Protein AF-0000000075161266 (afdb_homodimer)

Radius of gyration: 29.41 Å; Cα contacts (8 Å, |Δi|>4): 916; chains: 2; bounding box: 39×91×66 Å

Secondary structure (DSSP, 8-state):
----------EEEEE--SHHHHHHHHHHHHTT-EEEEE-SS--HHHHHHHT-EEESSHHHHHTS--SEEEE-S-GGGHHHHHHHS-GGGPPSSPPEEEE--S--HHHHHHHHHHS-TTSEEEEEEES--TTTTTT--TT-EEEEEEEE-S-HHHHHHHHHHHHHTT-EEEE--HHHHHHHHIIIIIHHHHHHHHHHHTT----TT--HHHHHHHHHHHHHHHS-HHHHHHHHHS-TTHHHHHHHHHHHHHHHHHHHHHHHHHHHT-/----------EEEEE--SHHHHHHHHHHHHTT-EEEEE-SS--HHHHHHHT-EEESSHHHHHTS--SEEEE-S-GGGHHHHHHHS-GGGPPSSPPEEEE--S--HHHHHHHHHHS-TTSEEEEEEES--TTTTTT--TT-EEEEEEEE-S-HHHHHHHHHHHHHTT-EEEE--HHHHHHHHIIIIIHHHHHHHHHHHTT----TT--HHHHHHHHHHHHHHHS-HHHHHHHHHS-TTHHHHHHHHHHHHHHHHHHHHHHHHHHHT-

InterPro domains:
  IPR003099 Prephenate dehydrogenase [PS51176] (10-266)
  IPR008927 6-phosphogluconate dehydrogenase-like, C-terminal domain superfamily [SSF48179] (173-254)
  IPR036291 NAD(P)-binding domain superfamily [SSF51735] (9-172)
  IPR045011 Arogenate dehydrogenase 1/2 [PTHR43207] (4-263)
  IPR046826 Prephenate dehydrogenase, nucleotide-binding domain [PF02153] (38-133)
  IPR059064 TYRAAT2-like, C-terminal domain [PF26213] (194-262)

pLDDT: mean 94.15, std 11.34, range [22.2, 98.94]

Nearest PDB structures (foldseek):
  5whx-assembly1_A  TM=9.926E-01  e=7.844E-38  Glycine max
  5t9f-assembly1_B  TM=9.930E-01  e=1.546E-37  Glycine max
  5t95-assembly1_A  TM=9.927E-01  e=2.864E-37  Glycine max
  3dzb-assembly1_A  TM=7.830E-01  e=3.808E-12  Streptococcus thermophilus LMG 18311
  6toe-assembly2_F  TM=5.391E-01  e=1.509E-09  Myxococcus stipitatus

Foldseek 3Di:
DPPPVQQPAFEEEEEACDQQVVLVLQLSVVSPHAYEYEYPDDPCVVCVVSNYHYDDAPQVSQLDPGQEYEYEHALVCSLVRLQVYDNVSHDPPGHEYEYAAQAFPVVLVSCCPRPDPNHWYKYKHFPDGCVRQVVFQAATAMEIERSGDDPVSSVVSVVVSNVSRHHHYHYDDSLVSLQVCLQPVLVLLVLLVVVVVVVDDDDPPDDPVVVVSVVSVVVSVVDDVSSSVSSQPVRPCNVVNVVVVVVVVVVVVVVVVVVVVVVVVD/DPPPVQQPAFEEEEEACDQQVVLVLQLSVVSPHAYEYEYPDDCCVVCVVSNYHYDDAPQVSQLDPGQEYEYEDALVCSLVRLQVYDNVSHDPPGHEYEYAAQAFPVVLVSCCVRPPPNHWYKYKHFPDGCVRQVVFQAATAMEIERSGDDPVSSVVSVVVSNVVRHHHYHYDDSLVSLQVCLQPVLVLLVLLVVVVVVVDDDDPDDDPVVVVSVVSVVVSVVDDVSSSVSSQPVRPCNVVNVVVVVVVVVVVVVVVVVVVVVVVVD

Sequence (532 aa):
MASSNSSSPLKIGIMGFGPFAQFLSQTLLKRGHSLSAASRSDHSLLCSQMGVHFYRDFDELIGSDAEVVLLSTSIISIDNVIRSVSFDRLRRPLPLFVDVLSVKEYPKELLLQVLPEEADILCTHPMFGPESGKQGWKGLPLVYEKVRIRDHSLCQNYLEIFQSEGCIMVEMSCEEHDKVAAKTQFLTHTIGRVLAEMEIDSTPMDTKGFQALLQLNKNTVKDSFDLYGGLFVHNRFAKQELENLELALKIVKEKLLGSANGVSDLMASSNSSSPLKIGIMGFGPFAQFLSQTLLKRGHSLSAASRSDHSLLCSQMGVHFYRDFDELIGSDAEVVLLSTSIISIDNVIRSVSFDRLRRPLPLFVDVLSVKEYPKELLLQVLPEEADILCTHPMFGPESGKQGWKGLPLVYEKVRIRDHSLCQNYLEIFQSEGCIMVEMSCEEHDKVAAKTQFLTHTIGRVLAEMEIDSTPMDTKGFQALLQLNKNTVKDSFDLYGGLFVHNRFAKQELENLELALKIVKEKLLGSANGVSDL

Solvent-accessible surface area (backbone atoms only — not comparable to full-atom values): 28236 Å² total; per-residue (Å²): 127,82,78,73,84,69,66,79,68,46,38,36,26,29,41,24,70,43,73,64,38,51,48,52,43,55,58,42,44,74,68,57,31,46,46,32,33,18,34,94,63,90,51,51,67,63,26,54,76,72,68,27,49,62,36,84,41,60,47,61,49,52,43,39,84,38,49,29,37,35,39,40,46,56,67,79,44,40,65,63,56,62,68,68,44,58,72,84,44,51,47,86,76,64,33,38,36,32,38,52,38,96,48,39,48,51,56,51,53,50,49,68,68,71,48,62,87,84,42,26,35,36,46,32,28,60,43,60,46,64,80,76,32,66,90,45,41,60,72,39,22,33,37,32,30,82,75,38,75,78,57,59,64,62,53,47,49,58,52,42,56,48,47,74,48,38,26,40,79,41,81,46,53,37,64,58,48,34,55,53,36,24,69,38,54,49,44,44,45,50,53,13,48,24,43,52,66,60,64,72,72,92,59,91,62,57,29,72,64,40,49,46,52,52,49,36,22,58,56,40,68,71,47,58,67,61,55,55,29,30,47,45,68,56,23,88,48,24,60,60,42,52,51,46,50,53,49,20,44,51,52,48,49,50,53,40,53,53,46,35,57,52,50,73,73,101,127,83,77,72,84,67,66,78,66,45,39,36,27,30,41,24,68,45,73,62,37,52,49,52,45,56,56,43,44,74,68,57,31,45,45,32,34,20,34,94,63,90,51,52,67,62,24,54,75,70,66,27,49,61,35,86,41,60,47,60,50,52,43,38,83,38,48,29,38,36,40,40,45,55,70,78,44,41,63,62,54,63,68,67,43,58,72,83,42,50,45,85,77,63,32,38,36,32,38,53,38,95,48,38,48,50,56,52,53,50,48,67,68,71,46,62,89,83,42,25,34,36,45,32,27,60,43,60,46,64,78,76,34,66,91,45,42,61,72,38,22,32,37,31,30,82,74,37,75,78,58,58,65,64,53,47,49,56,54,41,58,46,48,74,48,36,27,39,78,41,81,45,53,36,64,57,48,34,55,53,35,22,70,39,53,48,43,42,44,48,52,14,48,25,42,52,65,60,64,72,72,91,58,92,62,56,30,71,61,38,49,47,51,52,50,36,21,60,57,39,68,72,45,56,67,62,54,56,29,30,47,44,68,54,25,90,46,24,59,59,44,53,50,46,50,54,49,20,45,50,52,48,51,51,54,42,52,52,47,37,56,55,50,73,72,100

Organism: Asparagus officinalis (NCBI:txid4686)

Structure (mmCIF, N/CA/C/O backbone):
data_AF-0000000075161266-model_v1
#
loop_
_entity.id
_entity.type
_entity.pdbx_description
1 polymer 'Prephenate/arogenate dehydrogenase domain-containing protein'
#
loop_
_atom_site.group_PDB
_atom_site.id
_atom_site.type_symbol
_atom_site.label_atom_id
_atom_site.label_alt_id
_atom_site.label_comp_id
_atom_site.label_asym_id
_atom_site.label_entity_id
_atom_site.label_seq_id
_atom_site.pdbx_PDB_ins_code
_atom_site.Cartn_x
_atom_site.Cartn_y
_atom_site.Cartn_z
_atom_site.occupancy
_atom_site.B_iso_or_equiv
_atom_site.auth_seq_id
_atom_site.auth_comp_id
_atom_site.auth_asym_id
_atom_site.auth_atom_id
_atom_site.pdbx_PDB_model_num
ATOM 1 N N . MET A 1 1 ? -7.98 -5.25 -41.062 1 22.2 1 MET A N 1
ATOM 2 C CA . MET A 1 1 ? -8.203 -6.652 -40.719 1 22.2 1 MET A CA 1
ATOM 3 C C . MET A 1 1 ? -7.125 -7.152 -39.781 1 22.2 1 MET A C 1
ATOM 5 O O . MET A 1 1 ? -5.961 -7.273 -40.156 1 22.2 1 MET A O 1
ATOM 9 N N . ALA A 1 2 ? -7.047 -6.652 -38.469 1 32.91 2 ALA A N 1
ATOM 10 C CA . ALA A 1 2 ? -6.035 -7.062 -37.5 1 32.91 2 ALA A CA 1
ATOM 11 C C . ALA A 1 2 ? -5.758 -8.562 -37.594 1 32.91 2 ALA A C 1
ATOM 13 O O . ALA A 1 2 ? -6.68 -9.375 -37.531 1 32.91 2 ALA A O 1
ATOM 14 N N . SER A 1 3 ? -4.82 -8.914 -38.344 1 33.12 3 SER A N 1
ATOM 15 C CA . SER A 1 3 ? -4.398 -10.305 -38.469 1 33.12 3 SER A CA 1
ATOM 16 C C . SER A 1 3 ? -4.402 -11.008 -37.094 1 33.12 3 SER A C 1
ATOM 18 O O . SER A 1 3 ? -3.643 -10.633 -36.188 1 33.12 3 SER A O 1
ATOM 20 N N . SER A 1 4 ? -5.453 -11.367 -36.5 1 40.34 4 SER A N 1
ATOM 21 C CA . SER A 1 4 ? -5.613 -12.109 -35.25 1 40.34 4 SER A CA 1
ATOM 22 C C . SER A 1 4 ? -4.723 -13.352 -35.219 1 40.34 4 SER A C 1
ATOM 24 O O . SER A 1 4 ? -4.984 -14.32 -35.938 1 40.34 4 SER A O 1
ATOM 26 N N . ASN A 1 5 ? -3.463 -13.273 -35.469 1 44.84 5 ASN A N 1
ATOM 27 C CA . ASN A 1 5 ? -2.479 -14.344 -35.344 1 44.84 5 ASN A CA 1
ATOM 28 C C . ASN A 1 5 ? -2.869 -15.352 -34.25 1 44.84 5 ASN A C 1
ATOM 30 O O . ASN A 1 5 ? -2.49 -15.195 -33.094 1 44.84 5 ASN A O 1
ATOM 34 N N . SER A 1 6 ? -4.102 -15.852 -34.25 1 53.31 6 SER A N 1
ATOM 35 C CA . SER A 1 6 ? -4.844 -16.719 -33.344 1 53.31 6 SER A CA 1
ATOM 36 C C . SER A 1 6 ? -4.129 -18.062 -33.156 1 53.31 6 SER A C 1
ATOM 38 O O . SER A 1 6 ? -3.814 -18.75 -34.125 1 53.31 6 SER A O 1
ATOM 40 N N . SER A 1 7 ? -3.236 -18.25 -32.219 1 63.31 7 SER A N 1
ATOM 41 C CA . SER A 1 7 ? -2.699 -19.547 -31.828 1 63.31 7 SER A CA 1
ATOM 42 C C . SER A 1 7 ? -3.754 -20.641 -31.953 1 63.31 7 SER A C 1
ATOM 44 O O . SER A 1 7 ? -4.953 -20.359 -31.938 1 63.31 7 SER A O 1
ATOM 46 N N . SER A 1 8 ? -3.348 -21.906 -32.5 1 85.75 8 SER A N 1
ATOM 47 C CA . SER A 1 8 ? -4.219 -23.062 -32.656 1 85.75 8 SER A CA 1
ATOM 48 C C . SER A 1 8 ? -4.902 -23.422 -31.344 1 85.75 8 SER A C 1
ATOM 50 O O . SER A 1 8 ? -4.305 -23.297 -30.266 1 85.75 8 SER A O 1
ATOM 52 N N . PRO A 1 9 ? -6.172 -23.656 -31.438 1 95.31 9 PRO A N 1
ATOM 53 C CA . PRO A 1 9 ? -6.883 -24.047 -30.219 1 95.31 9 PRO A CA 1
ATOM 54 C C . PRO A 1 9 ? -6.254 -25.25 -29.531 1 95.31 9 PRO A C 1
ATOM 56 O O . PRO A 1 9 ? -5.781 -26.172 -30.203 1 95.31 9 PRO A O 1
ATOM 59 N N . LEU A 1 10 ? -6.168 -25.172 -28.219 1 98.19 10 LEU A N 1
ATOM 60 C CA . LEU A 1 10 ? -5.594 -26.234 -27.422 1 98.19 10 LEU A CA 1
ATOM 61 C C . LEU A 1 10 ? -6.672 -26.953 -26.609 1 98.19 10 LEU A C 1
ATOM 63 O O . LEU A 1 10 ? -7.703 -26.359 -26.281 1 98.19 10 LEU A O 1
ATOM 67 N N . LYS A 1 11 ? -6.41 -28.219 -26.391 1 98.31 11 LYS A N 1
ATOM 68 C CA . LYS A 1 11 ? -7.164 -28.969 -25.375 1 98.31 11 LYS A CA 1
ATOM 69 C C . LYS A 1 11 ? -6.449 -28.938 -24.031 1 98.31 11 LYS A C 1
ATOM 71 O O . LYS A 1 11 ? -5.395 -29.547 -23.875 1 98.31 11 LYS A O 1
ATOM 76 N N . ILE A 1 12 ? -7.082 -28.234 -23.062 1 98.69 12 ILE A N 1
ATOM 77 C CA . ILE A 1 12 ? -6.422 -28.016 -21.781 1 98.69 12 ILE A CA 1
ATOM 78 C C . ILE A 1 12 ? -7.215 -28.703 -20.672 1 98.69 12 ILE A C 1
ATOM 80 O O . ILE A 1 12 ? -8.414 -28.453 -20.516 1 98.69 12 ILE A O 1
ATOM 84 N N . GLY A 1 13 ? -6.621 -29.625 -20 1 98.5 13 GLY A N 1
ATOM 85 C CA . GLY A 1 13 ? -7.176 -30.203 -18.781 1 98.5 13 GLY 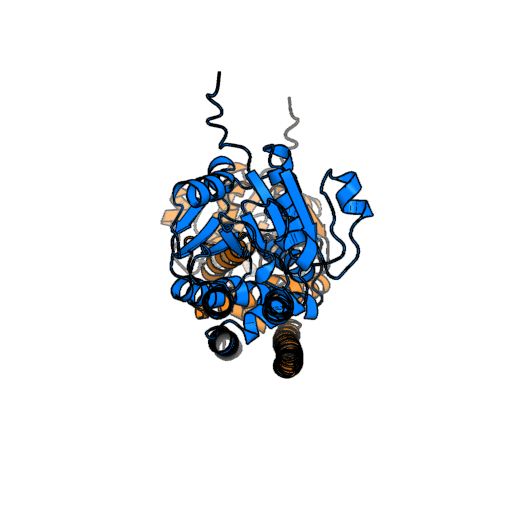A CA 1
ATOM 86 C C . GLY A 1 13 ? -6.676 -29.547 -17.516 1 98.5 13 GLY A C 1
ATOM 87 O O . GLY A 1 13 ? -5.465 -29.453 -17.297 1 98.5 13 GLY A O 1
ATOM 88 N N . ILE A 1 14 ? -7.574 -29.125 -16.656 1 98.69 14 ILE A N 1
ATOM 89 C CA . ILE A 1 14 ? -7.219 -28.344 -15.461 1 98.69 14 ILE A CA 1
ATOM 90 C C . ILE A 1 14 ? -7.383 -29.219 -14.219 1 98.69 14 ILE A C 1
ATOM 92 O O . ILE A 1 14 ? -8.469 -29.734 -13.961 1 98.69 14 ILE A O 1
ATOM 96 N N . MET A 1 15 ? -6.293 -29.375 -13.5 1 97.94 15 MET A N 1
ATOM 97 C CA . MET A 1 15 ? -6.348 -30.031 -12.195 1 97.94 15 MET A CA 1
ATOM 98 C C . MET A 1 15 ? -6.48 -29 -11.078 1 97.94 15 MET A C 1
ATOM 100 O O . MET A 1 15 ? -5.52 -28.312 -10.75 1 97.94 15 MET A O 1
ATOM 104 N N . GLY A 1 16 ? -7.609 -28.984 -10.383 1 97.12 16 GLY A N 1
ATOM 105 C CA . GLY A 1 16 ? -7.945 -27.938 -9.43 1 97.12 16 GLY A CA 1
ATOM 106 C C . GLY A 1 16 ? -8.703 -26.781 -10.062 1 97.12 16 GLY A C 1
ATOM 107 O O . GLY A 1 16 ? -8.125 -25.969 -10.789 1 97.12 16 GLY A O 1
ATOM 108 N N . PHE A 1 17 ? -9.977 -26.734 -9.75 1 97.5 17 PHE A N 1
ATOM 109 C CA . PHE A 1 17 ? -10.82 -25.734 -10.398 1 97.5 17 PHE A CA 1
ATOM 110 C C . PHE A 1 17 ? -11.289 -24.688 -9.406 1 97.5 17 PHE A C 1
ATOM 112 O O . PHE A 1 17 ? -12.477 -24.375 -9.336 1 97.5 17 PHE A O 1
ATOM 119 N N . GLY A 1 18 ? -10.312 -24.219 -8.609 1 95.06 18 GLY A N 1
ATOM 120 C CA . GLY A 1 18 ? -10.578 -23.141 -7.668 1 95.06 18 GLY A CA 1
ATOM 121 C C . GLY A 1 18 ? -10.719 -21.797 -8.336 1 95.06 18 GLY A C 1
ATOM 122 O O . GLY A 1 18 ? -10.789 -21.703 -9.562 1 95.06 18 GLY A O 1
ATOM 123 N N . PRO A 1 19 ? -10.742 -20.75 -7.543 1 94.25 19 PRO A N 1
ATOM 124 C CA . PRO A 1 19 ? -11.016 -19.406 -8.047 1 94.25 19 PRO A CA 1
ATOM 125 C C . PRO A 1 19 ? -10.039 -18.984 -9.148 1 94.25 19 PRO A C 1
ATOM 127 O O . PRO A 1 19 ? -10.453 -18.375 -10.141 1 94.25 19 PRO A O 1
ATOM 130 N N . PHE A 1 20 ? -8.789 -19.344 -9.016 1 96.56 20 PHE A N 1
ATOM 131 C CA . PHE A 1 20 ? -7.805 -18.922 -10.016 1 96.56 20 PHE A CA 1
ATOM 132 C C . PHE A 1 20 ? -8.039 -19.625 -11.336 1 96.56 20 PHE A C 1
ATOM 134 O O . PHE A 1 20 ? -7.98 -19.016 -12.406 1 96.56 20 PHE A O 1
ATOM 141 N N . ALA A 1 21 ? -8.266 -20.938 -11.289 1 97.81 21 ALA A N 1
ATOM 142 C CA . ALA A 1 21 ? -8.562 -21.703 -12.492 1 97.81 21 ALA A CA 1
ATOM 143 C C . ALA A 1 21 ? -9.812 -21.156 -13.188 1 97.81 21 ALA A C 1
ATOM 145 O O . ALA A 1 21 ? -9.859 -21.078 -14.414 1 97.81 21 ALA A O 1
ATOM 146 N N . GLN A 1 22 ? -10.781 -20.875 -12.398 1 97.56 22 GLN A N 1
ATOM 147 C CA . GLN A 1 22 ? -12.016 -20.312 -12.945 1 97.56 22 GLN A CA 1
ATOM 148 C C . GLN A 1 22 ? -11.75 -18.984 -13.648 1 97.56 22 GLN A C 1
ATOM 150 O O . GLN A 1 22 ? -12.273 -18.734 -14.734 1 97.56 22 GLN A O 1
ATOM 155 N N . PHE A 1 23 ? -10.938 -18.188 -12.977 1 97.62 23 PHE A N 1
ATOM 156 C CA . PHE A 1 23 ? -10.531 -16.922 -13.555 1 97.62 23 PHE A CA 1
ATOM 157 C C . PHE A 1 23 ? -9.812 -17.125 -14.883 1 97.62 23 PHE A C 1
ATOM 159 O O . PHE A 1 23 ? -10.18 -16.531 -15.898 1 97.62 23 PHE A O 1
ATOM 166 N N . LEU A 1 24 ? -8.844 -18.016 -14.984 1 98.19 24 LEU A N 1
ATOM 167 C CA . LEU A 1 24 ? -8.094 -18.281 -16.203 1 98.19 24 LEU A CA 1
ATOM 168 C C . LEU A 1 24 ? -9.008 -18.859 -17.281 1 98.19 24 LEU A C 1
ATOM 170 O O . LEU A 1 24 ? -8.859 -18.516 -18.469 1 98.19 24 LEU A O 1
ATOM 174 N N . SER A 1 25 ? -9.914 -19.688 -16.891 1 98.38 25 SER A N 1
ATOM 175 C CA . SER A 1 25 ? -10.781 -20.406 -17.828 1 98.38 25 SER A CA 1
ATOM 176 C C . SER A 1 25 ? -11.617 -19.438 -18.656 1 98.38 25 SER A C 1
ATOM 178 O O . SER A 1 25 ? -11.898 -19.703 -19.828 1 98.38 25 SER A O 1
ATOM 180 N N . GLN A 1 26 ? -11.984 -18.328 -18.047 1 97.62 26 GLN A N 1
ATOM 181 C CA . GLN A 1 26 ? -12.773 -17.359 -18.781 1 97.62 26 GLN A CA 1
ATOM 182 C C . GLN A 1 26 ? -12.039 -16.875 -20.031 1 97.62 26 GLN A C 1
ATOM 184 O O . GLN A 1 26 ? -12.617 -16.844 -21.125 1 97.62 26 GLN A O 1
ATOM 189 N N . THR A 1 27 ? -10.852 -16.562 -19.875 1 97 27 THR A N 1
ATOM 190 C CA . THR A 1 27 ? -10.055 -16.062 -20.984 1 97 27 THR A CA 1
ATOM 191 C C . THR A 1 27 ? -9.703 -17.203 -21.938 1 97 27 THR A C 1
ATOM 193 O O . THR A 1 27 ? -9.734 -17.016 -23.156 1 97 27 THR A O 1
ATOM 196 N N . LEU A 1 28 ? -9.383 -18.391 -21.438 1 97.75 28 LEU A N 1
ATOM 197 C CA . LEU A 1 28 ? -9.023 -19.547 -22.266 1 97.75 28 LEU A CA 1
ATOM 198 C C . LEU A 1 28 ? -10.18 -19.938 -23.172 1 97.75 28 LEU A C 1
ATOM 200 O O . LEU A 1 28 ? -9.984 -20.203 -24.359 1 97.75 28 LEU A O 1
ATOM 204 N N . LEU A 1 29 ? -11.352 -19.906 -22.625 1 97.81 29 LEU A N 1
ATOM 205 C CA . LEU A 1 29 ? -12.547 -20.25 -23.391 1 97.81 29 LEU A CA 1
ATOM 206 C C . LEU A 1 29 ? -12.836 -19.188 -24.453 1 97.81 29 LEU A C 1
ATOM 208 O O . LEU A 1 29 ? -13.156 -19.516 -25.594 1 97.81 29 LEU A O 1
ATOM 212 N N . LYS A 1 30 ? -12.719 -17.969 -24.047 1 96 30 LYS A N 1
ATOM 213 C CA . LYS A 1 30 ? -12.945 -16.859 -24.984 1 96 30 LYS A CA 1
ATOM 214 C C . LYS A 1 30 ? -12.008 -16.953 -26.188 1 96 30 LYS A C 1
ATOM 216 O O . LYS A 1 30 ? -12.367 -16.578 -27.297 1 96 30 LYS A O 1
ATOM 221 N N . ARG A 1 31 ? -10.867 -17.547 -25.984 1 95.56 31 ARG A N 1
ATOM 222 C CA . ARG A 1 31 ? -9.859 -17.656 -27.031 1 95.56 31 ARG A CA 1
ATOM 223 C C . ARG A 1 31 ? -10.07 -18.922 -27.859 1 95.56 31 ARG A C 1
ATOM 225 O O . ARG A 1 31 ? -9.297 -19.188 -28.797 1 95.56 31 ARG A O 1
ATOM 232 N N . GLY A 1 32 ? -11 -19.703 -27.5 1 96.75 32 GLY A N 1
ATOM 233 C CA . GLY A 1 32 ? -11.406 -20.812 -28.344 1 96.75 32 GLY A CA 1
ATOM 234 C C . GLY A 1 32 ? -10.789 -22.125 -27.922 1 96.75 32 GLY A C 1
ATOM 235 O O . GLY A 1 32 ? -10.898 -23.125 -28.641 1 96.75 32 GLY A O 1
ATOM 236 N N . HIS A 1 33 ? -10.148 -22.188 -26.75 1 98.06 33 HIS A N 1
ATOM 237 C CA . HIS A 1 33 ? -9.586 -23.438 -26.266 1 98.06 33 HIS A CA 1
ATOM 238 C C . HIS A 1 33 ? -10.656 -24.312 -25.641 1 98.06 33 HIS A C 1
ATOM 240 O O . HIS A 1 33 ? -11.68 -23.812 -25.172 1 98.06 33 HIS A O 1
ATOM 246 N N . SER A 1 34 ? -10.438 -25.594 -25.766 1 98.12 34 SER A N 1
ATOM 247 C CA . SER A 1 34 ? -11.305 -26.562 -25.094 1 98.12 34 SER A CA 1
ATOM 248 C C . SER A 1 34 ? -10.766 -26.922 -23.719 1 98.12 34 SER A C 1
ATOM 250 O O . SER A 1 34 ? -9.586 -27.234 -23.562 1 98.12 34 SER A O 1
ATOM 252 N N . LEU A 1 35 ? -11.688 -26.891 -22.75 1 98.62 35 LEU A N 1
ATOM 253 C CA . LEU A 1 35 ? -11.234 -27.094 -21.375 1 98.62 35 LEU A CA 1
ATOM 254 C C . LEU A 1 35 ? -11.945 -28.281 -20.75 1 98.62 35 LEU A C 1
ATOM 256 O O . LEU A 1 35 ? -13.133 -28.5 -20.984 1 98.62 35 LEU A O 1
ATOM 260 N N . SER A 1 36 ? -11.297 -29.016 -20.016 1 98.56 36 SER A N 1
ATOM 261 C CA . SER A 1 36 ? -11.797 -29.984 -19.031 1 98.56 36 SER A CA 1
ATOM 262 C C . SER A 1 36 ? -11.188 -29.75 -17.656 1 98.56 36 SER A C 1
ATOM 264 O O . SER A 1 36 ? -10.164 -29.078 -17.531 1 98.56 36 SER A O 1
ATOM 266 N N . ALA A 1 37 ? -11.883 -30.25 -16.625 1 98.56 37 ALA A N 1
ATOM 267 C CA . ALA A 1 37 ? -11.375 -29.984 -15.289 1 98.56 37 ALA A CA 1
ATOM 268 C C . ALA A 1 37 ? -11.703 -31.141 -14.344 1 98.56 37 ALA A C 1
ATOM 270 O O . ALA A 1 37 ? -12.641 -31.906 -14.578 1 98.56 37 ALA A O 1
ATOM 271 N N . ALA A 1 38 ? -10.922 -31.297 -13.383 1 97.69 38 ALA A N 1
ATOM 272 C CA . ALA A 1 38 ? -11.18 -32.125 -12.203 1 97.69 38 ALA A CA 1
ATOM 273 C C . ALA A 1 38 ? -10.727 -31.422 -10.93 1 97.69 38 ALA A C 1
ATOM 275 O O . ALA A 1 38 ? -9.758 -30.656 -10.945 1 97.69 38 ALA A O 1
ATOM 276 N N . SER A 1 39 ? -11.43 -31.625 -9.891 1 95.88 39 SER A N 1
ATOM 277 C CA . SER A 1 39 ? -11.133 -30.969 -8.617 1 95.88 39 SER A CA 1
ATOM 278 C C . SER A 1 39 ? -11.625 -31.812 -7.438 1 95.88 39 SER A C 1
ATOM 280 O O . SER A 1 39 ? -12.461 -32.688 -7.609 1 95.88 39 SER A O 1
ATOM 282 N N . ARG A 1 40 ? -11.047 -31.562 -6.27 1 91.25 40 ARG A N 1
ATOM 283 C CA . ARG A 1 40 ? -11.531 -32.219 -5.066 1 91.25 40 ARG A CA 1
ATOM 284 C C . ARG A 1 40 ? -12.984 -31.875 -4.781 1 91.25 40 ARG A C 1
ATOM 286 O O . ARG A 1 40 ? -13.797 -32.75 -4.484 1 91.25 40 ARG A O 1
ATOM 293 N N . SER A 1 41 ? -13.25 -30.594 -4.852 1 91.62 41 SER A N 1
ATOM 294 C CA . SER A 1 41 ? -14.633 -30.141 -4.715 1 91.62 41 SER A CA 1
ATOM 295 C C . SER A 1 41 ? -15.391 -30.281 -6.027 1 91.62 41 SER A C 1
ATOM 297 O O . SER A 1 41 ? -14.828 -30.094 -7.105 1 91.62 41 SER A O 1
ATOM 299 N N . ASP A 1 42 ? -16.703 -30.578 -5.887 1 95.19 42 ASP A N 1
ATOM 300 C CA . ASP A 1 42 ? -17.531 -30.734 -7.074 1 95.19 42 ASP A CA 1
ATOM 301 C C . ASP A 1 42 ? -17.875 -29.375 -7.684 1 95.19 42 ASP A C 1
ATOM 303 O O . ASP A 1 42 ? -18.641 -28.594 -7.094 1 95.19 42 ASP A O 1
ATOM 307 N N . HIS A 1 43 ? -17.312 -29.172 -8.859 1 96.19 43 HIS A N 1
ATOM 308 C CA . HIS A 1 43 ? -17.609 -27.953 -9.586 1 96.19 43 HIS A CA 1
ATOM 309 C C . HIS A 1 43 ? -18.375 -28.25 -10.875 1 96.19 43 HIS A C 1
ATOM 311 O O . HIS A 1 43 ? -18.266 -27.484 -11.852 1 96.19 43 HIS A O 1
ATOM 317 N N . SER A 1 44 ? -19.062 -29.359 -10.922 1 96.81 44 SER A N 1
ATOM 318 C CA . SER A 1 44 ? -19.719 -29.828 -12.141 1 96.81 44 SER A CA 1
ATOM 319 C C . SER A 1 44 ? -20.719 -28.812 -12.664 1 96.81 44 SER A C 1
ATOM 321 O O . SER A 1 44 ? -20.797 -28.562 -13.867 1 96.81 44 SER A O 1
ATOM 323 N N . LEU A 1 45 ? -21.469 -28.234 -11.805 1 96.94 45 LEU A N 1
ATOM 324 C CA . LEU A 1 45 ? -22.484 -27.281 -12.227 1 96.94 45 LEU A CA 1
ATOM 325 C C . LEU A 1 45 ? -21.844 -26.047 -12.836 1 96.94 45 LEU A C 1
ATOM 327 O O . LEU A 1 45 ? -22.234 -25.594 -13.914 1 96.94 45 LEU A O 1
ATOM 331 N N . LEU A 1 46 ? -20.875 -25.531 -12.109 1 97.06 46 LEU A N 1
ATOM 332 C CA . LEU A 1 46 ? -20.188 -24.359 -12.609 1 97.06 46 LEU A CA 1
ATOM 333 C C . LEU A 1 46 ? -19.5 -24.641 -13.938 1 97.06 46 LEU A C 1
ATOM 335 O O . LEU A 1 46 ? -19.562 -23.828 -14.867 1 97.06 46 LEU A O 1
ATOM 339 N N . CYS A 1 47 ? -18.859 -25.75 -14.062 1 97.62 47 CYS A N 1
ATOM 340 C CA . CYS A 1 47 ? -18.188 -26.156 -15.297 1 97.62 47 CYS A CA 1
ATOM 341 C C . CYS A 1 47 ? -19.188 -26.25 -16.453 1 97.62 47 CYS A C 1
ATOM 343 O O . CYS A 1 47 ? -18.906 -25.766 -17.547 1 97.62 47 CYS A O 1
ATOM 345 N N . SER A 1 48 ? -20.266 -26.875 -16.141 1 97.19 48 SER A N 1
ATOM 346 C CA . SER A 1 48 ? -21.281 -27 -17.156 1 97.19 48 SER A CA 1
ATOM 347 C C . SER A 1 48 ? -21.75 -25.625 -17.656 1 97.19 48 SER A C 1
ATOM 349 O O . SER A 1 48 ? -21.891 -25.422 -18.859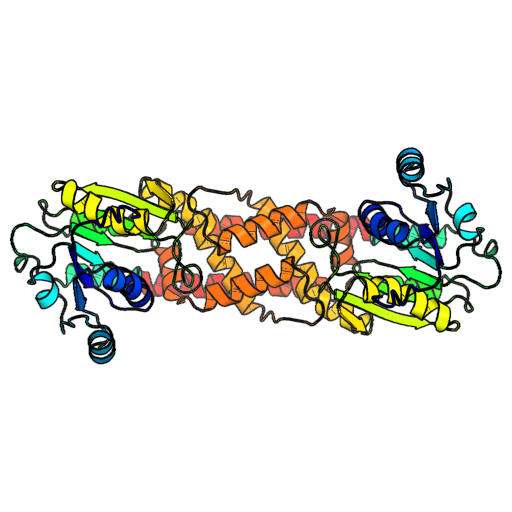 1 97.19 48 SER A O 1
ATOM 351 N N . GLN A 1 49 ? -21.891 -24.734 -16.797 1 97.94 49 GLN A N 1
ATOM 352 C CA . GLN A 1 49 ? -22.328 -23.375 -17.141 1 97.94 49 GLN A CA 1
ATOM 353 C C . GLN A 1 49 ? -21.281 -22.656 -17.984 1 97.94 49 GLN A C 1
ATOM 355 O O . GLN A 1 49 ? -21.609 -21.828 -18.828 1 97.94 49 GLN A O 1
ATOM 360 N N . MET A 1 50 ? -20.047 -23.078 -17.859 1 97.5 50 MET A N 1
ATOM 361 C CA . MET A 1 50 ? -18.938 -22.406 -18.547 1 97.5 50 MET A CA 1
ATOM 362 C C . MET A 1 50 ? -18.594 -23.109 -19.844 1 97.5 50 MET A C 1
ATOM 364 O O . MET A 1 50 ? -17.797 -22.609 -20.641 1 97.5 50 MET A O 1
ATOM 368 N N . GLY A 1 51 ? -19.125 -24.312 -19.984 1 97.25 51 GLY A N 1
ATOM 369 C CA . GLY A 1 51 ? -18.75 -25.109 -21.141 1 97.25 51 GLY A CA 1
ATOM 370 C C . GLY A 1 51 ? -17.469 -25.906 -20.938 1 97.25 51 GLY A C 1
ATOM 371 O O . GLY A 1 51 ? -16.734 -26.172 -21.891 1 97.25 51 GLY A O 1
ATOM 372 N N . VAL A 1 52 ? -17.156 -26.219 -19.719 1 98.19 52 VAL A N 1
ATOM 373 C CA . VAL A 1 52 ? -15.984 -27.016 -19.344 1 98.19 52 VAL A CA 1
ATOM 374 C C . VAL A 1 52 ? -16.422 -28.422 -18.953 1 98.19 52 VAL A C 1
ATOM 376 O O . VAL A 1 52 ? -17.391 -28.609 -18.219 1 98.19 52 VAL A O 1
ATOM 379 N N . HIS A 1 53 ? -15.828 -29.391 -19.531 1 97.94 53 HIS A N 1
ATOM 380 C CA . HIS A 1 53 ? -16.125 -30.766 -19.141 1 97.94 53 HIS A CA 1
ATOM 381 C C . HIS A 1 53 ? -15.516 -31.094 -17.781 1 97.94 53 HIS A C 1
ATOM 383 O O . HIS A 1 53 ? -14.305 -30.953 -17.578 1 97.94 53 HIS A O 1
ATOM 389 N N . PHE A 1 54 ? -16.375 -31.547 -16.812 1 98.19 54 PHE A N 1
ATOM 390 C CA . PHE A 1 54 ? -15.898 -31.828 -15.469 1 98.19 54 PHE A CA 1
ATOM 391 C C . PHE A 1 54 ? -15.781 -33.312 -15.242 1 98.19 54 PHE A C 1
ATOM 393 O O . PHE A 1 54 ? -16.75 -34.062 -15.43 1 98.19 54 PHE A O 1
ATOM 400 N N . TYR A 1 55 ? -14.602 -33.719 -14.906 1 96.81 55 TYR A N 1
ATOM 401 C CA . TYR A 1 55 ? -14.352 -35.125 -14.516 1 96.81 55 TYR A CA 1
ATOM 402 C C . TYR A 1 55 ? -14.438 -35.281 -13 1 96.81 55 TYR A C 1
ATOM 404 O O . TYR A 1 55 ? -14.023 -34.375 -12.25 1 96.81 55 TYR A O 1
ATOM 412 N N . ARG A 1 56 ? -14.844 -36.375 -12.539 1 87.81 56 ARG A N 1
ATOM 413 C CA . ARG A 1 56 ? -15.031 -36.594 -11.102 1 87.81 56 ARG A CA 1
ATOM 414 C C . ARG A 1 56 ? -13.711 -36.938 -10.43 1 87.81 56 ARG A C 1
ATOM 416 O O . ARG A 1 56 ? -13.578 -36.844 -9.211 1 87.81 56 ARG A O 1
ATOM 423 N N . ASP A 1 57 ? -12.805 -37.469 -11.18 1 91.38 57 ASP A N 1
ATOM 424 C CA . ASP A 1 57 ? -11.508 -37.75 -10.562 1 91.38 57 ASP A CA 1
ATOM 425 C C . ASP A 1 57 ? -10.359 -37.375 -11.492 1 91.38 57 ASP A C 1
ATOM 427 O O . ASP A 1 57 ? -10.547 -37.25 -12.703 1 91.38 57 ASP A O 1
ATOM 431 N N . PHE A 1 58 ? -9.188 -37.281 -10.953 1 95 58 PHE A N 1
ATOM 432 C CA . PHE A 1 58 ? -7.996 -36.781 -11.633 1 95 58 PHE A CA 1
ATOM 433 C C . PHE A 1 58 ? -7.516 -37.812 -12.664 1 95 58 PHE A C 1
ATOM 435 O O . PHE A 1 58 ? -6.98 -37.438 -13.711 1 95 58 PHE A O 1
ATOM 442 N N . ASP A 1 59 ? -7.816 -39.062 -12.461 1 95.31 59 ASP A N 1
ATOM 443 C CA . ASP A 1 59 ? -7.387 -40.125 -13.375 1 95.31 59 ASP A CA 1
ATOM 444 C C . ASP A 1 59 ? -8.109 -40.031 -14.711 1 95.31 59 ASP A C 1
ATOM 446 O O . ASP A 1 59 ? -7.508 -40.25 -15.766 1 95.31 59 ASP A O 1
ATOM 450 N N . GLU A 1 60 ? -9.352 -39.719 -14.578 1 95 60 GLU A N 1
ATOM 451 C CA . GLU A 1 60 ? -10.117 -39.562 -15.812 1 95 60 GLU A CA 1
ATOM 452 C C . GLU A 1 60 ? -9.609 -38.406 -16.641 1 95 60 GLU A C 1
ATOM 454 O O . GLU A 1 60 ? -9.547 -38.469 -17.859 1 95 60 GLU A O 1
ATOM 459 N N . LEU A 1 61 ? -9.297 -37.344 -15.977 1 96.69 61 LEU A N 1
ATOM 460 C CA . LEU A 1 61 ? -8.766 -36.156 -16.656 1 96.69 61 LEU A CA 1
ATOM 461 C C . LEU A 1 61 ? -7.434 -36.469 -17.328 1 96.69 61 LEU A C 1
ATOM 463 O O . LEU A 1 61 ? -7.215 -36.125 -18.484 1 96.69 61 LEU A O 1
ATOM 467 N N . ILE A 1 62 ? -6.562 -37.156 -16.594 1 95.5 62 ILE A N 1
ATOM 468 C CA . ILE A 1 62 ? -5.223 -37.469 -17.078 1 95.5 62 ILE A CA 1
ATOM 469 C C . ILE A 1 62 ? -5.312 -38.438 -18.25 1 95.5 62 ILE A C 1
ATOM 471 O O . ILE A 1 62 ? -4.473 -38.406 -19.156 1 95.5 62 ILE A O 1
ATOM 475 N N . GLY A 1 63 ? -6.336 -39.25 -18.266 1 94.81 63 GLY A N 1
ATOM 476 C CA . GLY A 1 63 ? -6.531 -40.188 -19.359 1 94.81 63 GLY A CA 1
ATOM 477 C C . GLY A 1 63 ? -7.238 -39.594 -20.562 1 94.81 63 GLY A C 1
ATOM 478 O O . GLY A 1 63 ? -7.43 -40.281 -21.562 1 94.81 63 GLY A O 1
ATOM 479 N N . SER A 1 64 ? -7.543 -38.406 -20.453 1 95.06 64 SER A N 1
ATOM 480 C CA . SER A 1 64 ? -8.242 -37.719 -21.547 1 95.06 64 SER A CA 1
ATOM 481 C C . SER A 1 64 ? -7.277 -37.344 -22.672 1 95.06 64 SER A C 1
ATOM 483 O O . SER A 1 64 ? -6.113 -37.75 -22.656 1 95.06 64 SER A O 1
ATOM 485 N N . ASP A 1 65 ? -7.742 -36.562 -23.688 1 95.38 65 ASP A N 1
ATOM 486 C CA . ASP A 1 65 ? -6.918 -36.156 -24.828 1 95.38 65 ASP A CA 1
ATOM 487 C C . ASP A 1 65 ? -6.352 -34.75 -24.641 1 95.38 65 ASP A C 1
ATOM 489 O O . ASP A 1 65 ? -6.035 -34.094 -25.609 1 95.38 65 ASP A O 1
ATOM 493 N N . ALA A 1 66 ? -6.27 -34.344 -23.391 1 97.25 66 ALA A N 1
ATOM 494 C CA . ALA A 1 66 ? -5.699 -33.031 -23.109 1 97.25 66 ALA A CA 1
ATOM 495 C C . ALA A 1 66 ? -4.277 -32.938 -23.656 1 97.25 66 ALA A C 1
ATOM 497 O O . ALA A 1 66 ? -3.475 -33.844 -23.5 1 97.25 66 ALA A O 1
ATOM 498 N N . GLU A 1 67 ? -4.004 -31.828 -24.312 1 97.94 67 GLU A N 1
ATOM 499 C CA . GLU A 1 67 ? -2.668 -31.531 -24.828 1 97.94 67 GLU A CA 1
ATOM 500 C C . GLU A 1 67 ? -1.825 -30.828 -23.766 1 97.94 67 GLU A C 1
ATOM 502 O O . GLU A 1 67 ? -0.594 -30.875 -23.812 1 97.94 67 GLU A O 1
ATOM 507 N N . VAL A 1 68 ? -2.477 -30.109 -22.938 1 98.56 68 VAL A N 1
ATOM 508 C CA . VAL A 1 68 ? -1.884 -29.406 -21.797 1 98.56 68 VAL A CA 1
ATOM 509 C C . VAL A 1 68 ? -2.621 -29.781 -20.516 1 98.56 68 VAL A C 1
ATOM 511 O O . VAL A 1 68 ? -3.854 -29.828 -20.484 1 98.56 68 VAL A O 1
ATOM 514 N N . VAL A 1 69 ? -1.908 -30.141 -19.516 1 98.56 69 VAL A N 1
ATOM 515 C CA . VAL A 1 69 ? -2.467 -30.344 -18.188 1 98.56 69 VAL A CA 1
ATOM 516 C C . VAL A 1 69 ? -2.029 -29.188 -17.266 1 98.56 69 VAL A C 1
ATOM 518 O O . VAL A 1 69 ? -0.843 -29.062 -16.953 1 98.56 69 VAL A O 1
ATOM 521 N N . LEU A 1 70 ? -2.982 -28.438 -16.891 1 98.75 70 LEU A N 1
ATOM 522 C CA . LEU A 1 70 ? -2.748 -27.25 -16.062 1 98.75 70 LEU A CA 1
ATOM 523 C C . LEU A 1 70 ? -2.967 -27.578 -14.578 1 98.75 70 LEU A C 1
ATOM 525 O O . LEU A 1 70 ? -4.078 -27.922 -14.172 1 98.75 70 LEU A O 1
ATOM 529 N N . LEU A 1 71 ? -1.901 -27.469 -13.852 1 98.5 71 LEU A N 1
ATOM 530 C CA . LEU A 1 71 ? -1.964 -27.703 -12.406 1 98.5 71 LEU A CA 1
ATOM 531 C C . LEU A 1 71 ? -2.273 -26.406 -11.672 1 98.5 71 LEU A C 1
ATOM 533 O O . LEU A 1 71 ? -1.395 -25.562 -11.5 1 98.5 71 LEU A O 1
ATOM 537 N N . SER A 1 72 ? -3.459 -26.266 -11.203 1 97.94 72 SER A N 1
ATOM 538 C CA . SER A 1 72 ? -3.939 -25.062 -10.531 1 97.94 72 SER A CA 1
ATOM 539 C C . SER A 1 72 ? -4.477 -25.391 -9.141 1 97.94 72 SER A C 1
ATOM 541 O O . SER A 1 72 ? -5.508 -24.859 -8.734 1 97.94 72 SER A O 1
ATOM 543 N N . THR A 1 73 ? -3.861 -26.297 -8.445 1 95.81 73 THR A N 1
ATOM 544 C CA . THR A 1 73 ? -4.176 -26.625 -7.059 1 95.81 73 THR A CA 1
ATOM 545 C C . THR A 1 73 ? -3.541 -25.609 -6.105 1 95.81 73 THR A C 1
ATOM 547 O O . THR A 1 73 ? -2.764 -24.75 -6.531 1 95.81 73 THR A O 1
ATOM 55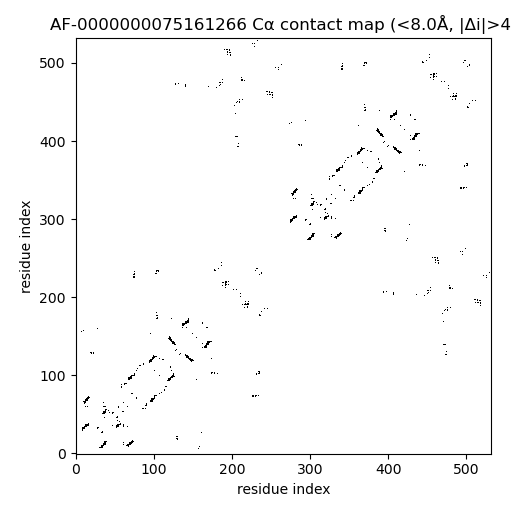0 N N . SER A 1 74 ? -3.904 -25.703 -4.82 1 94.94 74 SER A N 1
ATOM 551 C CA . SER A 1 74 ? -3.148 -24.938 -3.832 1 94.94 74 SER A CA 1
ATOM 552 C C . SER A 1 74 ? -1.719 -25.453 -3.711 1 94.94 74 SER A C 1
ATOM 554 O O . SER A 1 74 ? -1.441 -26.609 -4.039 1 94.94 74 SER A O 1
ATOM 556 N N . ILE A 1 75 ? -0.872 -24.625 -3.289 1 96.25 75 ILE A N 1
ATOM 557 C CA . ILE A 1 75 ? 0.524 -25 -3.102 1 96.25 75 ILE A CA 1
ATOM 558 C C . ILE A 1 75 ? 0.612 -26.188 -2.152 1 96.25 75 ILE A C 1
ATOM 560 O O . ILE A 1 75 ? 1.354 -27.141 -2.41 1 96.25 75 ILE A O 1
ATOM 564 N N . ILE A 1 76 ? -0.234 -26.203 -1.146 1 92.88 76 ILE A N 1
ATOM 565 C CA . ILE A 1 76 ? -0.119 -27.203 -0.076 1 92.88 76 ILE A CA 1
ATOM 566 C C . ILE A 1 76 ? -0.687 -28.531 -0.544 1 92.88 76 ILE A C 1
ATOM 568 O O . ILE A 1 76 ? -0.356 -29.578 0.011 1 92.88 76 ILE A O 1
ATOM 572 N N . SER A 1 77 ? -1.453 -28.516 -1.573 1 94.31 77 SER A N 1
ATOM 573 C CA . SER A 1 77 ? -2.143 -29.734 -1.966 1 94.31 77 SER A CA 1
ATOM 574 C C . SER A 1 77 ? -1.484 -30.375 -3.182 1 94.31 77 SER A C 1
ATOM 576 O O . SER A 1 77 ? -1.771 -31.531 -3.516 1 94.31 77 SER A O 1
ATOM 578 N N . ILE A 1 78 ? -0.571 -29.688 -3.85 1 96.81 78 ILE A N 1
ATOM 579 C CA . ILE A 1 78 ? -0.102 -30.125 -5.16 1 96.81 78 ILE A CA 1
ATOM 580 C C . ILE A 1 78 ? 0.588 -31.469 -5.035 1 96.81 78 ILE A C 1
ATOM 582 O O . ILE A 1 78 ? 0.445 -32.344 -5.906 1 96.81 78 ILE A O 1
ATOM 586 N N . ASP A 1 79 ? 1.326 -31.734 -4.027 1 96.88 79 ASP A N 1
ATOM 587 C CA . ASP A 1 79 ? 2.023 -33 -3.844 1 96.88 79 ASP A CA 1
ATOM 588 C C . ASP A 1 79 ? 1.038 -34.156 -3.783 1 96.88 79 ASP A C 1
ATOM 590 O O . ASP A 1 79 ? 1.162 -35.125 -4.539 1 96.88 79 ASP A O 1
ATOM 594 N N . ASN A 1 80 ? 0.035 -34 -2.918 1 95.69 80 ASN A N 1
ATOM 595 C CA . ASN A 1 80 ? -0.98 -35.062 -2.77 1 95.69 80 ASN A CA 1
ATOM 596 C C . ASN A 1 80 ? -1.745 -35.281 -4.07 1 95.69 80 ASN A C 1
ATOM 598 O O . ASN A 1 80 ? -2.016 -36.406 -4.445 1 95.69 80 ASN A O 1
ATOM 602 N N . VAL A 1 81 ? -2.039 -34.188 -4.727 1 95.56 81 VAL A N 1
ATOM 603 C CA . VAL A 1 81 ? -2.826 -34.281 -5.953 1 95.56 81 VAL A CA 1
ATOM 604 C C . VAL A 1 81 ? -2.023 -35 -7.031 1 95.56 81 VAL A C 1
ATOM 606 O O . VAL A 1 81 ? -2.5 -35.969 -7.621 1 95.56 81 VAL A O 1
ATOM 609 N N . ILE A 1 82 ? -0.812 -34.625 -7.289 1 96.06 82 ILE A N 1
ATOM 610 C CA . ILE A 1 82 ? -0.031 -35.156 -8.398 1 96.06 82 ILE A CA 1
ATOM 611 C C . ILE A 1 82 ? 0.338 -36.594 -8.102 1 96.06 82 ILE A C 1
ATOM 613 O O . ILE A 1 82 ? 0.39 -37.438 -9.016 1 96.06 82 ILE A O 1
ATOM 617 N N . ARG A 1 83 ? 0.522 -36.969 -6.887 1 95.44 83 ARG A N 1
ATOM 618 C CA . ARG A 1 83 ? 0.906 -38.312 -6.523 1 95.44 83 ARG A CA 1
ATOM 619 C C . ARG A 1 83 ? -0.298 -39.25 -6.559 1 95.44 83 ARG A C 1
ATOM 621 O O . ARG A 1 83 ? -0.14 -40.469 -6.59 1 95.44 83 ARG A O 1
ATOM 628 N N . SER A 1 84 ? -1.412 -38.688 -6.496 1 93.56 84 SER A N 1
ATOM 629 C CA . SER A 1 84 ? -2.623 -39.5 -6.504 1 93.56 84 SER A CA 1
ATOM 630 C C . SER A 1 84 ? -2.977 -39.938 -7.918 1 93.56 84 SER A C 1
ATOM 632 O O . SER A 1 84 ? -3.812 -40.844 -8.102 1 93.56 84 SER A O 1
ATOM 634 N N . VAL A 1 85 ? -2.365 -39.406 -8.883 1 94.62 85 VAL A N 1
ATOM 635 C CA . VAL A 1 85 ? -2.699 -39.625 -10.281 1 94.62 85 VAL A CA 1
ATOM 636 C C . VAL A 1 85 ? -1.967 -40.875 -10.797 1 94.62 85 VAL A C 1
ATOM 638 O O . VAL A 1 85 ? -0.794 -41.062 -10.477 1 94.62 85 VAL A O 1
ATOM 641 N N . SER A 1 86 ? -2.682 -41.719 -11.523 1 94.31 86 SER A N 1
ATOM 642 C CA . SER A 1 86 ? -2.057 -42.844 -12.227 1 94.31 86 SER A CA 1
ATOM 643 C C . SER A 1 86 ? -1.572 -42.406 -13.609 1 94.31 86 SER A C 1
ATOM 645 O O . SER A 1 86 ? -2.346 -42.406 -14.57 1 94.31 86 SER A O 1
ATOM 647 N N . PHE A 1 87 ? -0.308 -42.25 -13.742 1 94.88 87 PHE A N 1
ATOM 648 C CA . PHE A 1 87 ? 0.258 -41.719 -14.977 1 94.88 87 PHE A CA 1
ATOM 649 C C . PHE A 1 87 ? 0.274 -42.781 -16.078 1 94.88 87 PHE A C 1
ATOM 651 O O . PHE A 1 87 ? 0.561 -42.469 -17.234 1 94.88 87 PHE A O 1
ATOM 658 N N . ASP A 1 88 ? -0.145 -43.969 -15.711 1 93.56 88 ASP A N 1
ATOM 659 C CA . ASP A 1 88 ? -0.28 -45.031 -16.703 1 93.56 88 ASP A CA 1
ATOM 660 C C . ASP A 1 88 ? -1.448 -44.75 -17.641 1 93.56 88 ASP A C 1
ATOM 662 O O . ASP A 1 88 ? -1.534 -45.344 -18.719 1 93.56 88 ASP A O 1
ATOM 666 N N . ARG A 1 89 ? -2.242 -43.844 -17.234 1 93.25 89 ARG A N 1
ATOM 667 C CA . ARG A 1 89 ? -3.432 -43.531 -18.031 1 93.25 89 ARG A CA 1
ATOM 668 C C . ARG A 1 89 ? -3.123 -42.469 -19.094 1 93.25 89 ARG A C 1
ATOM 670 O O . ARG A 1 89 ? -3.959 -42.188 -19.953 1 93.25 89 ARG A O 1
ATOM 677 N N . LEU A 1 90 ? -1.933 -41.969 -19.047 1 94.62 90 LEU A N 1
ATOM 678 C CA . LEU A 1 90 ? -1.553 -40.938 -20.016 1 94.62 90 LEU A CA 1
ATOM 679 C C . LEU A 1 90 ? -1.529 -41.5 -21.438 1 94.62 90 LEU A C 1
ATOM 681 O O . LEU A 1 90 ? -1.031 -42.625 -21.656 1 94.62 90 LEU A O 1
ATOM 685 N N . ARG A 1 91 ? -2.025 -40.719 -22.266 1 89.94 91 ARG A N 1
ATOM 686 C CA . ARG A 1 91 ? -2.004 -41.094 -23.672 1 89.94 91 ARG A CA 1
ATOM 687 C C . ARG A 1 91 ? -0.801 -40.469 -24.375 1 89.94 91 ARG A C 1
ATOM 689 O O . ARG A 1 91 ? -0.227 -39.5 -23.891 1 89.94 91 ARG A O 1
ATOM 696 N N . ARG A 1 92 ? -0.43 -41.062 -25.531 1 89.38 92 ARG A N 1
ATOM 697 C CA . ARG A 1 92 ? 0.641 -40.531 -26.344 1 89.38 92 ARG A CA 1
ATOM 698 C C . ARG A 1 92 ? 0.076 -39.688 -27.484 1 89.38 92 ARG A C 1
ATOM 700 O O . ARG A 1 92 ? -0.938 -40.031 -28.094 1 89.38 92 ARG A O 1
ATOM 707 N N . PRO A 1 93 ? 0.66 -38.688 -27.828 1 92.62 93 PRO A N 1
ATOM 708 C CA . PRO A 1 93 ? 1.812 -38.094 -27.156 1 92.62 93 PRO A CA 1
ATOM 709 C C . PRO A 1 93 ? 1.46 -37.531 -25.781 1 92.62 93 PRO A C 1
ATOM 711 O O . PRO A 1 93 ? 0.314 -37.156 -25.547 1 92.62 93 PRO A O 1
ATOM 714 N N . LEU A 1 94 ? 2.436 -37.469 -24.891 1 95.75 94 LEU A N 1
ATOM 715 C CA . LEU A 1 94 ? 2.217 -36.969 -23.531 1 95.75 94 LEU A CA 1
ATOM 716 C C . LEU A 1 94 ? 1.906 -35.469 -23.547 1 95.75 94 LEU A C 1
ATOM 718 O O . LEU A 1 94 ? 2.428 -34.719 -24.391 1 95.75 94 LEU A O 1
ATOM 722 N N . PRO A 1 95 ? 1.112 -35.094 -22.656 1 97.25 95 PRO A N 1
ATOM 723 C CA . PRO A 1 95 ? 0.774 -33.656 -22.594 1 97.25 95 PRO A CA 1
ATOM 724 C C . PRO A 1 95 ? 1.891 -32.812 -21.984 1 97.25 95 PRO A C 1
ATOM 726 O O . PRO A 1 95 ? 2.812 -33.344 -21.375 1 97.25 95 PRO A O 1
ATOM 729 N N . LEU A 1 96 ? 1.819 -31.547 -22.234 1 98.56 96 LEU A N 1
ATOM 730 C CA . LEU A 1 96 ? 2.598 -30.547 -21.516 1 98.56 96 LEU A CA 1
ATOM 731 C C . LEU A 1 96 ? 2.006 -30.281 -20.125 1 98.56 96 LEU A C 1
ATOM 733 O O . LEU A 1 96 ? 0.832 -29.922 -20.016 1 98.56 96 LEU A O 1
ATOM 737 N N . PHE A 1 97 ? 2.814 -30.516 -19.062 1 98.75 97 PHE A N 1
ATOM 738 C CA . PHE A 1 97 ? 2.379 -30.172 -17.719 1 98.75 97 PHE A CA 1
ATOM 739 C C . PHE A 1 97 ? 2.803 -28.75 -17.359 1 98.75 97 PHE A C 1
ATOM 741 O O . PHE A 1 97 ? 3.975 -28.391 -17.5 1 98.75 97 PHE A O 1
ATOM 748 N N . VAL A 1 98 ? 1.815 -27.922 -16.891 1 98.88 98 VAL A N 1
ATOM 749 C CA . VAL A 1 98 ? 2.053 -26.531 -16.547 1 98.88 98 VAL A CA 1
ATOM 750 C C . VAL A 1 98 ? 1.495 -26.234 -15.156 1 98.88 98 VAL A C 1
ATOM 752 O O . VAL A 1 98 ? 0.346 -26.578 -14.859 1 98.88 98 VAL A O 1
ATOM 755 N N . ASP A 1 99 ? 2.25 -25.703 -14.266 1 98.81 99 ASP A N 1
ATOM 756 C CA . ASP A 1 99 ? 1.683 -25.219 -13.008 1 98.81 99 ASP A CA 1
ATOM 757 C C . ASP A 1 99 ? 1.56 -23.688 -13.016 1 98.81 99 ASP A C 1
ATOM 759 O O . ASP A 1 99 ? 2.229 -23.016 -13.797 1 98.81 99 ASP A O 1
ATOM 763 N N . VAL A 1 100 ? 0.679 -23.203 -12.172 1 98.62 100 VAL A N 1
ATOM 764 C CA . VAL A 1 100 ? 0.496 -21.75 -12.055 1 98.62 100 VAL A CA 1
ATOM 765 C C . VAL A 1 100 ? 0.655 -21.328 -10.594 1 98.62 100 VAL A C 1
ATOM 767 O O . VAL A 1 100 ? 0.084 -20.328 -10.172 1 98.62 100 VAL A O 1
ATOM 770 N N . LEU A 1 101 ? 1.362 -22.109 -9.781 1 98.25 101 LEU A N 1
ATOM 771 C CA . LEU A 1 101 ? 1.503 -21.859 -8.352 1 98.25 101 LEU A CA 1
ATOM 772 C C . LEU A 1 101 ? 2.379 -20.641 -8.094 1 98.25 101 LEU A C 1
ATOM 774 O O . LEU A 1 101 ? 3.201 -20.281 -8.93 1 98.25 101 LEU A O 1
ATOM 778 N N . SER A 1 102 ? 2.273 -20.094 -6.895 1 97.75 102 SER A N 1
ATOM 779 C CA . SER A 1 102 ? 2.953 -18.844 -6.555 1 97.75 102 SER A CA 1
ATOM 780 C C . SER A 1 102 ? 4.355 -19.109 -6.016 1 97.75 102 SER A C 1
ATOM 782 O O . SER A 1 102 ? 5.066 -18.188 -5.637 1 97.75 102 SER A O 1
ATOM 784 N N . VAL A 1 103 ? 4.75 -20.344 -5.914 1 98.62 103 VAL A N 1
ATOM 785 C CA . VAL A 1 103 ? 6.113 -20.797 -5.66 1 98.62 103 VAL A CA 1
ATOM 786 C C . VAL A 1 103 ? 6.59 -21.672 -6.816 1 98.62 103 VAL A C 1
ATOM 788 O O . VAL A 1 103 ? 5.797 -22.375 -7.441 1 98.62 103 VAL A O 1
ATOM 791 N N . LYS A 1 104 ? 7.918 -21.578 -7.047 1 98.75 104 LYS A N 1
ATOM 792 C CA . LYS A 1 104 ? 8.273 -22.203 -8.32 1 98.75 104 LYS A CA 1
ATOM 793 C C . LYS A 1 104 ? 9.289 -23.312 -8.133 1 98.75 104 LYS A C 1
ATOM 795 O O . LYS A 1 104 ? 9.281 -24.297 -8.875 1 98.75 104 LYS A O 1
ATOM 800 N N . GLU A 1 105 ? 10.211 -23.281 -7.168 1 98.81 105 GLU A N 1
ATOM 801 C CA . GLU A 1 105 ? 11.18 -24.359 -6.969 1 98.81 105 GLU A CA 1
ATOM 802 C C . GLU A 1 105 ? 10.492 -25.656 -6.566 1 98.81 105 GLU A C 1
ATOM 804 O O . GLU A 1 105 ? 10.812 -26.719 -7.09 1 98.81 105 GLU A O 1
ATOM 809 N N . TYR A 1 106 ? 9.602 -25.547 -5.699 1 98.56 106 TYR A N 1
ATOM 810 C CA . TYR A 1 106 ? 8.914 -26.703 -5.133 1 98.56 106 TYR A CA 1
ATOM 811 C C . TYR A 1 106 ? 8.148 -27.453 -6.203 1 98.56 106 TYR A C 1
ATOM 813 O O . TYR A 1 106 ? 8.367 -28.656 -6.414 1 98.56 106 TYR A O 1
ATOM 821 N N . PRO A 1 107 ? 7.238 -26.844 -6.953 1 98.62 107 PRO A N 1
ATOM 822 C CA . PRO A 1 107 ? 6.543 -27.578 -8.008 1 98.62 107 PRO A CA 1
ATOM 823 C C . PRO A 1 107 ? 7.496 -28.109 -9.086 1 98.62 107 PRO A C 1
ATOM 825 O O . PRO A 1 107 ? 7.289 -29.203 -9.617 1 98.62 107 PRO A O 1
ATOM 828 N N . LYS A 1 108 ? 8.5 -27.297 -9.445 1 98.81 108 LYS A N 1
ATOM 829 C CA . LYS A 1 108 ? 9.484 -27.766 -10.414 1 98.81 108 LYS A CA 1
ATOM 830 C C . LYS A 1 108 ? 10.086 -29.094 -9.977 1 98.81 108 LYS A C 1
ATOM 832 O O . LYS A 1 108 ? 10.094 -30.062 -10.742 1 98.81 108 LYS A O 1
ATOM 837 N N . GLU A 1 109 ? 10.562 -29.125 -8.734 1 98.56 109 GLU A N 1
ATOM 838 C CA . GLU A 1 109 ? 11.195 -30.328 -8.203 1 98.56 109 GLU A CA 1
ATOM 839 C C . GLU A 1 109 ? 10.203 -31.484 -8.133 1 98.56 109 GLU A C 1
ATOM 841 O O . GLU A 1 109 ? 10.531 -32.625 -8.5 1 98.56 109 GLU A O 1
ATOM 846 N N . LEU A 1 110 ? 9.062 -31.172 -7.648 1 98.56 110 LEU A N 1
ATOM 847 C CA . LEU A 1 110 ? 8.023 -32.188 -7.516 1 98.56 110 LEU A CA 1
ATOM 848 C C . LEU A 1 110 ? 7.676 -32.812 -8.867 1 98.56 110 LEU A C 1
ATOM 850 O O . LEU A 1 110 ? 7.645 -34.031 -9.008 1 98.56 110 LEU A O 1
ATOM 854 N N . LEU A 1 111 ? 7.461 -32 -9.891 1 98.56 111 LEU A N 1
ATOM 855 C CA . LEU A 1 111 ? 7.047 -32.469 -11.203 1 98.56 111 LEU A CA 1
ATOM 856 C C . LEU A 1 111 ? 8.156 -33.281 -11.867 1 98.56 111 LEU A C 1
ATOM 858 O O . LEU A 1 111 ? 7.895 -34.312 -12.5 1 98.56 111 LEU A O 1
ATOM 862 N N . LEU A 1 112 ? 9.367 -32.844 -11.719 1 98.5 112 LEU A N 1
ATOM 863 C CA . LEU A 1 112 ? 10.508 -33.562 -12.25 1 98.5 112 LEU A CA 1
ATOM 864 C C . LEU A 1 112 ? 10.617 -34.938 -11.617 1 98.5 112 LEU A C 1
ATOM 866 O O . LEU A 1 112 ? 11.047 -35.906 -12.266 1 98.5 112 LEU A O 1
ATOM 870 N N . GLN A 1 113 ? 10.227 -35 -10.367 1 97.94 113 GLN A N 1
ATOM 871 C CA . GLN A 1 113 ? 10.352 -36.25 -9.609 1 97.94 113 GLN A CA 1
ATOM 872 C C . GLN A 1 113 ? 9.25 -37.25 -9.977 1 97.94 113 GLN A C 1
ATOM 874 O O . GLN A 1 113 ? 9.492 -38.438 -10.094 1 97.94 113 GLN A O 1
ATOM 879 N N . VAL A 1 114 ? 8.07 -36.75 -10.18 1 97.5 114 VAL A N 1
ATOM 880 C CA . VAL A 1 114 ? 6.918 -37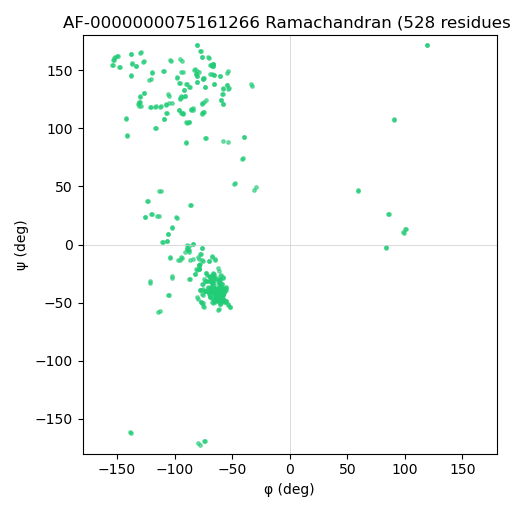.656 -10.18 1 97.5 114 VAL A CA 1
ATOM 881 C C . VAL A 1 114 ? 6.484 -37.938 -11.617 1 97.5 114 VAL A C 1
ATOM 883 O O . VAL A 1 114 ? 5.93 -39 -11.898 1 97.5 114 VAL A O 1
ATOM 886 N N . LEU A 1 115 ? 6.711 -37.062 -12.555 1 97.25 115 LEU A N 1
ATOM 887 C CA . LEU A 1 115 ? 6.195 -37.219 -13.906 1 97.25 115 LEU A CA 1
ATOM 888 C C . LEU A 1 115 ? 7.105 -38.125 -14.727 1 97.25 115 LEU A C 1
ATOM 890 O O . LEU A 1 115 ? 8.312 -38.188 -14.492 1 97.25 115 LEU A O 1
ATOM 894 N N . PRO A 1 116 ? 6.477 -38.812 -15.68 1 95.88 116 PRO A N 1
ATOM 895 C CA . PRO A 1 116 ? 7.328 -39.562 -16.594 1 95.88 116 PRO A CA 1
ATOM 896 C C . PRO A 1 116 ? 8.406 -38.719 -17.266 1 95.88 116 PRO A C 1
ATOM 898 O O . PRO A 1 116 ? 8.172 -37.531 -17.547 1 95.88 116 PRO A O 1
ATOM 901 N N . GLU A 1 117 ? 9.508 -39.281 -17.547 1 95.69 117 GLU A N 1
ATOM 902 C CA . GLU A 1 117 ? 10.664 -38.594 -18.094 1 95.69 117 GLU A CA 1
ATOM 903 C C . GLU A 1 117 ? 10.344 -37.938 -19.438 1 95.69 117 GLU A C 1
ATOM 905 O O . GLU A 1 117 ? 10.938 -36.938 -19.812 1 95.69 117 GLU A O 1
ATOM 910 N N . GLU A 1 118 ? 9.391 -38.469 -20.109 1 95.12 118 GLU A N 1
ATOM 911 C CA . GLU A 1 118 ? 9.07 -38.031 -21.453 1 95.12 118 GLU A CA 1
ATOM 912 C C . GLU A 1 118 ? 8.109 -36.844 -21.422 1 95.12 118 GLU A C 1
ATOM 914 O O . GLU A 1 118 ? 7.914 -36.156 -22.438 1 95.12 118 GLU A O 1
ATOM 919 N N . ALA A 1 119 ? 7.562 -36.625 -20.266 1 96.38 119 ALA A N 1
ATOM 920 C CA . ALA A 1 119 ? 6.574 -35.531 -20.156 1 96.38 119 ALA A CA 1
ATOM 921 C C . ALA A 1 119 ? 7.242 -34.188 -20.203 1 96.38 119 ALA A C 1
ATOM 923 O O . ALA A 1 119 ? 8.289 -33.969 -19.578 1 96.38 119 ALA A O 1
ATOM 924 N N . ASP A 1 120 ? 6.68 -33.25 -20.969 1 98.5 120 ASP A N 1
ATOM 925 C CA . ASP A 1 120 ? 7.117 -31.859 -20.969 1 98.5 120 ASP A CA 1
ATOM 926 C C . ASP A 1 120 ? 6.633 -31.125 -19.734 1 98.5 120 ASP A C 1
ATOM 928 O O . ASP A 1 120 ? 5.527 -31.375 -19.25 1 98.5 120 ASP A O 1
ATOM 932 N N . ILE A 1 121 ? 7.504 -30.219 -19.203 1 98.94 121 ILE A N 1
ATOM 933 C CA . ILE A 1 121 ? 7.211 -29.484 -17.969 1 98.94 121 ILE A CA 1
ATOM 934 C C . ILE A 1 121 ? 7.48 -27.984 -18.188 1 98.94 121 ILE A C 1
ATOM 936 O O . ILE A 1 121 ? 8.586 -27.594 -18.562 1 98.94 121 ILE A O 1
ATOM 940 N N . LEU A 1 122 ? 6.504 -27.188 -18 1 98.94 122 LEU A N 1
ATOM 941 C CA . LEU A 1 122 ? 6.574 -25.719 -18 1 98.94 122 LEU A CA 1
ATOM 942 C C . LEU A 1 122 ? 6.086 -25.156 -16.656 1 98.94 122 LEU A C 1
ATOM 944 O O . LEU A 1 122 ? 4.941 -25.391 -16.266 1 98.94 122 LEU A O 1
ATOM 948 N N . CYS A 1 123 ? 6.969 -24.453 -15.922 1 98.94 123 CYS A N 1
ATOM 949 C CA . CYS A 1 123 ? 6.562 -23.797 -14.688 1 98.94 123 CYS A CA 1
ATOM 950 C C . CYS A 1 123 ? 6.207 -22.344 -14.938 1 98.94 123 CYS A C 1
ATOM 952 O O . CYS A 1 123 ? 7 -21.594 -15.508 1 98.94 123 CYS A O 1
ATOM 954 N N . THR A 1 124 ? 4.988 -21.938 -14.523 1 98.94 124 THR A N 1
ATOM 955 C CA . THR A 1 124 ? 4.543 -20.578 -14.773 1 98.94 124 THR A CA 1
ATOM 956 C C . THR A 1 124 ? 3.932 -19.969 -13.508 1 98.94 124 THR A C 1
ATOM 958 O O . THR A 1 124 ? 3.514 -20.703 -12.609 1 98.94 124 THR A O 1
ATOM 961 N N . HIS A 1 125 ? 3.99 -18.688 -13.438 1 98.88 125 HIS A N 1
ATOM 962 C CA . HIS A 1 125 ? 3.322 -17.922 -12.398 1 98.88 125 HIS A CA 1
ATOM 963 C C . HIS A 1 125 ? 2.74 -16.625 -12.953 1 98.88 125 HIS A C 1
ATOM 965 O O . HIS A 1 125 ? 3.443 -15.617 -13.07 1 98.88 125 HIS A O 1
ATOM 971 N N . PRO A 1 126 ? 1.414 -16.672 -13.352 1 98.62 126 PRO A N 1
ATOM 972 C CA . PRO A 1 126 ? 0.772 -15.367 -13.562 1 98.62 126 PRO A CA 1
ATOM 973 C C . PRO A 1 126 ? 0.795 -14.492 -12.32 1 98.62 126 PRO A C 1
ATOM 975 O O . PRO A 1 126 ? 0.26 -14.875 -11.273 1 98.62 126 PRO A O 1
ATOM 978 N N . MET A 1 127 ? 1.36 -13.367 -12.391 1 98.19 127 MET A N 1
ATOM 979 C CA . MET A 1 127 ? 1.52 -12.484 -11.242 1 98.19 127 MET A CA 1
ATOM 980 C C . MET A 1 127 ? 0.288 -11.609 -11.055 1 98.19 127 MET A C 1
ATOM 982 O O . MET A 1 127 ? 0.407 -10.422 -10.742 1 98.19 127 MET A O 1
ATOM 986 N N . PHE A 1 128 ? -0.785 -12.117 -11.344 1 96.81 128 PHE A N 1
ATOM 987 C CA . PHE A 1 128 ? -2.088 -11.477 -11.219 1 96.81 128 PHE A CA 1
ATOM 988 C C . PHE A 1 128 ? -3.174 -12.508 -10.938 1 96.81 128 PHE A C 1
ATOM 990 O O . PHE A 1 128 ? -2.957 -13.711 -11.109 1 96.81 128 PHE A O 1
ATOM 997 N N . GLY A 1 129 ? -4.285 -12.07 -10.469 1 94.88 129 GLY A N 1
ATOM 998 C CA . GLY A 1 129 ? -5.461 -12.891 -10.211 1 94.88 129 GLY A CA 1
ATOM 999 C C . GLY A 1 129 ? -6.758 -12.219 -10.625 1 94.88 129 GLY A C 1
ATOM 1000 O O . GLY A 1 129 ? -6.754 -11.305 -11.453 1 94.88 129 GLY A O 1
ATOM 1001 N N . PRO A 1 130 ? -7.816 -12.75 -10.07 1 94.12 130 PRO A N 1
ATOM 1002 C CA . PRO A 1 130 ? -9.133 -12.25 -10.477 1 94.12 130 PRO A CA 1
ATOM 1003 C C . PRO A 1 130 ? -9.273 -10.734 -10.305 1 94.12 130 PRO A C 1
ATOM 1005 O O . PRO A 1 130 ? -9.828 -10.062 -11.18 1 94.12 130 PRO A O 1
ATOM 1008 N N . GLU A 1 131 ? -8.695 -10.195 -9.266 1 91.31 131 GLU A N 1
ATOM 1009 C CA . GLU A 1 131 ? -8.859 -8.773 -8.977 1 91.31 131 GLU A CA 1
ATOM 1010 C C . GLU A 1 131 ? -7.98 -7.918 -9.891 1 91.31 131 GLU A C 1
ATOM 1012 O O . GLU A 1 131 ? -8.453 -6.961 -10.508 1 91.31 131 GLU A O 1
ATOM 1017 N N . SER A 1 132 ? -6.777 -8.219 -10.008 1 92.75 132 SER A N 1
ATOM 1018 C CA . SER A 1 132 ? -5.836 -7.406 -10.773 1 92.75 132 SER A CA 1
ATOM 1019 C C . SER A 1 132 ? -5.969 -7.664 -12.266 1 92.75 132 SER A C 1
ATOM 1021 O O . SER A 1 132 ? -5.551 -6.84 -13.086 1 92.75 132 SER A O 1
ATOM 1023 N N . GLY A 1 133 ? -6.547 -8.82 -12.656 1 95.31 133 GLY A N 1
ATOM 1024 C CA . GLY A 1 133 ? -6.688 -9.172 -14.062 1 95.31 133 GLY A CA 1
ATOM 1025 C C . GLY A 1 133 ? -8.109 -9.031 -14.57 1 95.31 133 GLY A C 1
ATOM 1026 O O . GLY A 1 133 ? -8.414 -9.438 -15.695 1 95.31 133 GLY A O 1
ATOM 1027 N N . LYS A 1 134 ? -8.953 -8.461 -13.773 1 92.88 134 LYS A N 1
ATOM 1028 C CA . LYS A 1 134 ? -10.383 -8.406 -14.086 1 92.88 134 LYS A CA 1
ATOM 1029 C C . LYS A 1 134 ? -10.633 -7.633 -15.375 1 92.88 134 LYS A C 1
ATOM 1031 O O . LYS A 1 134 ? -11.57 -7.938 -16.109 1 92.88 134 LYS A O 1
ATOM 1036 N N . GLN A 1 135 ? -9.797 -6.66 -15.695 1 94.19 135 GLN A N 1
ATOM 1037 C CA . GLN A 1 135 ? -9.992 -5.828 -16.875 1 94.19 135 GLN A CA 1
ATOM 1038 C C . GLN A 1 135 ? -9.062 -6.246 -18 1 94.19 135 GLN A C 1
ATOM 1040 O O . GLN A 1 135 ? -8.836 -5.48 -18.953 1 94.19 135 GLN A O 1
ATOM 1045 N N . GLY A 1 136 ? -8.492 -7.418 -17.859 1 96.69 136 GLY A N 1
ATOM 1046 C CA . GLY A 1 136 ? -7.562 -7.91 -18.875 1 96.69 136 GLY A CA 1
ATOM 1047 C C . GLY A 1 136 ? -6.168 -8.148 -18.328 1 96.69 136 GLY A C 1
ATOM 1048 O O . GLY A 1 136 ? -5.875 -7.793 -17.172 1 96.69 136 GLY A O 1
ATOM 1049 N N . TRP A 1 137 ? -5.363 -8.75 -19.172 1 98.12 137 TRP A N 1
ATOM 1050 C CA . TRP A 1 137 ? -4.055 -9.195 -18.703 1 98.12 137 TRP A CA 1
ATOM 1051 C C . TRP A 1 137 ? -2.947 -8.305 -19.25 1 98.12 137 TRP A C 1
ATOM 1053 O O . TRP A 1 137 ? -1.767 -8.531 -18.969 1 98.12 137 TRP A O 1
ATOM 1063 N N . LYS A 1 138 ? -3.34 -7.238 -20 1 97.94 138 LYS A N 1
ATOM 1064 C CA . LYS A 1 138 ? -2.346 -6.383 -20.641 1 97.94 138 LYS A CA 1
ATOM 1065 C C . LYS A 1 138 ? -1.421 -5.746 -19.609 1 97.94 138 LYS A C 1
ATOM 1067 O O . LYS A 1 138 ? -1.887 -5.137 -18.641 1 97.94 138 LYS A O 1
ATOM 1072 N N . GLY A 1 139 ? -0.151 -5.965 -19.797 1 97.5 139 GLY A N 1
ATOM 1073 C CA . GLY A 1 139 ? 0.859 -5.359 -18.938 1 97.5 139 GLY A CA 1
ATOM 1074 C C . GLY A 1 139 ? 1.096 -6.125 -17.656 1 97.5 139 GLY A C 1
ATOM 1075 O O . GLY A 1 139 ? 1.925 -5.727 -16.828 1 97.5 139 GLY A O 1
ATOM 1076 N N . LEU A 1 140 ? 0.391 -7.172 -17.391 1 98.19 140 LEU A N 1
ATOM 1077 C CA . LEU A 1 140 ? 0.579 -7.996 -16.188 1 98.19 140 LEU A CA 1
ATOM 1078 C C . LEU A 1 140 ? 1.6 -9.094 -16.453 1 98.19 140 LEU A C 1
ATOM 1080 O O . LEU A 1 140 ? 1.603 -9.711 -17.516 1 98.19 140 LEU A O 1
ATOM 1084 N N . PRO A 1 141 ? 2.449 -9.344 -15.547 1 98.56 141 PRO A N 1
ATOM 1085 C CA . PRO A 1 141 ? 3.566 -10.25 -15.82 1 98.56 141 PRO A CA 1
ATOM 1086 C C . PRO A 1 141 ? 3.172 -11.719 -15.719 1 98.56 141 PRO A C 1
ATOM 1088 O O . PRO A 1 141 ? 2.385 -12.094 -14.852 1 98.56 141 PRO A O 1
ATOM 1091 N N . LEU A 1 142 ? 3.66 -12.523 -16.594 1 98.88 142 LEU A N 1
ATOM 1092 C CA . LEU A 1 142 ? 3.756 -13.977 -16.469 1 98.88 142 LEU A CA 1
ATOM 1093 C C . LEU A 1 142 ? 5.211 -14.414 -16.359 1 98.88 142 LEU A C 1
ATOM 1095 O O . LEU A 1 142 ? 6.008 -14.188 -17.266 1 98.88 142 LEU A O 1
ATOM 1099 N N . VAL A 1 143 ? 5.516 -15.023 -15.297 1 98.94 143 VAL A N 1
ATOM 1100 C CA . VAL A 1 143 ? 6.852 -15.578 -15.117 1 98.94 143 VAL A CA 1
ATOM 1101 C C . VAL A 1 143 ? 6.852 -17.062 -15.5 1 98.94 143 VAL A C 1
ATOM 1103 O O . VAL A 1 143 ? 5.906 -17.781 -15.195 1 98.94 143 VAL A O 1
ATOM 1106 N N . TYR A 1 144 ? 7.922 -17.484 -16.188 1 98.94 144 TYR A N 1
ATOM 1107 C CA . TYR A 1 144 ? 7.922 -18.891 -16.547 1 98.94 144 TYR A CA 1
ATOM 1108 C C . TYR A 1 144 ? 9.344 -19.406 -16.734 1 98.94 144 TYR A C 1
ATOM 1110 O O . TYR A 1 144 ? 10.266 -18.641 -16.969 1 98.94 144 TYR A O 1
ATOM 1118 N N . GLU A 1 145 ? 9.5 -20.641 -16.547 1 98.94 145 GLU A N 1
ATOM 1119 C CA . GLU A 1 145 ? 10.703 -21.391 -16.875 1 98.94 145 GLU A CA 1
ATOM 1120 C C . GLU A 1 145 ? 10.367 -22.656 -17.672 1 98.94 145 GLU A C 1
ATOM 1122 O O . GLU A 1 145 ? 9.516 -23.453 -17.25 1 98.94 145 GLU A O 1
ATOM 1127 N N . LYS A 1 146 ? 10.953 -22.781 -18.875 1 98.88 146 LYS A N 1
ATOM 1128 C CA . LYS A 1 146 ? 10.875 -24.016 -19.641 1 98.88 146 LYS A CA 1
ATOM 1129 C C . LYS A 1 146 ? 11.758 -25.094 -19.016 1 98.88 146 LYS A C 1
ATOM 1131 O O . LYS A 1 146 ? 12.922 -25.25 -19.406 1 98.88 146 LYS A O 1
ATOM 1136 N N . VAL A 1 147 ? 11.195 -25.891 -18.125 1 98.88 147 VAL A N 1
ATOM 1137 C CA . VAL A 1 147 ? 11.953 -26.812 -17.281 1 98.88 147 VAL A CA 1
ATOM 1138 C C . VAL A 1 147 ? 12.406 -28.016 -18.094 1 98.88 147 VAL A C 1
ATOM 1140 O O . VAL A 1 147 ? 13.578 -28.391 -18.078 1 98.88 147 VAL A O 1
ATOM 1143 N N . ARG A 1 148 ? 11.484 -28.703 -18.781 1 98.62 148 ARG A N 1
ATOM 1144 C CA . ARG A 1 148 ? 11.688 -29.828 -19.688 1 98.62 148 ARG A CA 1
ATOM 1145 C C . ARG A 1 148 ? 10.734 -29.734 -20.875 1 98.62 148 ARG A C 1
ATOM 1147 O O . ARG A 1 148 ? 9.531 -29.953 -20.734 1 98.62 148 ARG A O 1
ATOM 1154 N N . ILE A 1 149 ? 11.367 -29.406 -22.047 1 98.56 149 ILE A N 1
ATOM 1155 C CA . ILE A 1 149 ? 10.508 -29.188 -23.203 1 98.56 149 ILE A CA 1
ATOM 1156 C C . ILE A 1 149 ? 11.039 -29.984 -24.406 1 98.56 149 ILE A C 1
ATOM 1158 O O . ILE A 1 149 ? 12.172 -29.797 -24.828 1 98.56 149 ILE A O 1
ATOM 1162 N N . ARG A 1 150 ? 10.227 -30.859 -24.859 1 96.94 150 ARG A N 1
ATOM 1163 C CA . ARG A 1 150 ? 10.508 -31.578 -26.094 1 96.94 150 ARG A CA 1
ATOM 1164 C C . ARG A 1 150 ? 9.656 -31.062 -27.25 1 96.94 150 ARG A C 1
ATOM 1166 O O . ARG A 1 150 ? 10.148 -30.859 -28.359 1 96.94 150 ARG A O 1
ATOM 1173 N N . ASP A 1 151 ? 8.414 -30.844 -27 1 97.31 151 ASP A N 1
ATOM 1174 C CA . ASP A 1 151 ? 7.512 -30.234 -27.969 1 97.31 151 ASP A CA 1
ATOM 1175 C C . ASP A 1 151 ? 7.492 -28.703 -27.828 1 97.31 151 ASP A C 1
ATOM 1177 O O . ASP A 1 151 ? 6.586 -28.156 -27.203 1 97.31 151 ASP A O 1
ATOM 1181 N N . HIS A 1 152 ? 8.375 -28.062 -28.484 1 97.88 152 HIS A N 1
ATOM 1182 C CA . HIS A 1 152 ? 8.539 -26.625 -28.375 1 97.88 152 HIS A CA 1
ATOM 1183 C C . HIS A 1 152 ? 7.336 -25.891 -28.953 1 97.88 152 HIS A C 1
ATOM 1185 O O . HIS A 1 152 ? 6.977 -24.797 -28.484 1 97.88 152 HIS A O 1
ATOM 1191 N N . SER A 1 153 ? 6.805 -26.469 -29.938 1 97.12 153 SER A N 1
ATOM 1192 C CA . SER A 1 153 ? 5.648 -25.844 -30.562 1 97.12 153 SER A CA 1
ATOM 1193 C C . SER A 1 153 ? 4.461 -25.781 -29.609 1 97.12 153 SER A C 1
ATOM 1195 O O . SER A 1 153 ? 3.809 -24.75 -29.484 1 97.12 153 SER A O 1
ATOM 1197 N N . LEU A 1 154 ? 4.18 -26.906 -28.953 1 97.5 154 LEU A N 1
ATOM 1198 C CA . LEU A 1 154 ? 3.09 -26.953 -27.984 1 97.5 154 LEU A CA 1
ATOM 1199 C C . LEU A 1 154 ? 3.34 -25.969 -26.844 1 97.5 154 LEU A C 1
ATOM 1201 O O . LEU A 1 154 ? 2.432 -25.25 -26.438 1 97.5 154 LEU A O 1
ATOM 1205 N N . CYS A 1 155 ? 4.543 -25.938 -26.391 1 98.38 155 CYS A N 1
ATOM 1206 C CA . CYS A 1 155 ? 4.922 -25.016 -25.312 1 98.38 155 CYS A CA 1
ATOM 1207 C C . CYS A 1 155 ? 4.711 -23.578 -25.734 1 98.38 155 CYS A C 1
ATOM 1209 O O . CYS A 1 155 ? 4.109 -22.781 -25 1 98.38 155 CYS A O 1
ATOM 1211 N N . GLN A 1 156 ? 5.141 -23.281 -26.906 1 98 156 GLN A N 1
ATOM 1212 C CA . GLN A 1 156 ? 5.008 -21.906 -27.406 1 98 156 GLN A CA 1
ATOM 1213 C C . GLN A 1 156 ? 3.541 -21.531 -27.609 1 98 156 GLN A C 1
ATOM 1215 O O . GLN A 1 156 ? 3.145 -20.406 -27.344 1 98 156 GLN A O 1
ATOM 1220 N N . ASN A 1 157 ? 2.844 -22.469 -28.125 1 97.69 157 ASN A N 1
ATOM 1221 C CA . ASN A 1 157 ? 1.417 -22.234 -28.297 1 97.69 157 ASN A CA 1
ATOM 1222 C C . ASN A 1 157 ? 0.736 -21.875 -26.984 1 97.69 157 ASN A C 1
ATOM 1224 O O . ASN A 1 157 ? -0.108 -20.984 -26.938 1 97.69 157 ASN A O 1
ATOM 1228 N N . TYR A 1 158 ? 1.093 -22.516 -25.906 1 98.38 158 TYR A N 1
ATOM 1229 C CA . TYR A 1 158 ? 0.523 -22.219 -24.609 1 98.38 158 TYR A CA 1
ATOM 1230 C C . TYR A 1 158 ? 0.945 -20.828 -24.125 1 98.38 158 TYR A C 1
ATOM 1232 O O . TYR A 1 158 ? 0.113 -20.047 -23.672 1 98.38 158 TYR A O 1
ATOM 1240 N N . LEU A 1 159 ? 2.203 -20.531 -24.25 1 98.62 159 LEU A N 1
ATOM 1241 C CA . LEU A 1 159 ? 2.723 -19.25 -23.797 1 98.62 159 LEU A CA 1
ATOM 1242 C C . LEU A 1 159 ? 2.105 -18.109 -24.594 1 98.62 159 LEU A C 1
ATOM 1244 O O . LEU A 1 159 ? 1.904 -17.016 -24.062 1 98.62 159 LEU A O 1
ATOM 1248 N N . GLU A 1 160 ? 1.77 -18.391 -25.797 1 97.75 160 GLU A N 1
ATOM 1249 C CA . GLU A 1 160 ? 1.207 -17.375 -26.688 1 97.75 160 GLU A CA 1
ATOM 1250 C C . GLU A 1 160 ? -0.162 -16.906 -26.203 1 97.75 160 GLU A C 1
ATOM 1252 O O . GLU A 1 160 ? -0.596 -15.805 -26.531 1 97.75 160 GLU A O 1
ATOM 1257 N N . ILE A 1 161 ? -0.815 -17.781 -25.469 1 97.81 161 ILE A N 1
ATOM 1258 C CA . ILE A 1 161 ? -2.094 -17.375 -24.891 1 97.81 161 ILE A CA 1
ATOM 1259 C C . ILE A 1 161 ? -1.909 -16.109 -24.062 1 97.81 161 ILE A C 1
ATOM 1261 O O . ILE A 1 161 ? -2.627 -15.125 -24.266 1 97.81 161 ILE A O 1
ATOM 1265 N N . PHE A 1 162 ? -0.918 -16.094 -23.203 1 98.38 162 PHE A N 1
ATOM 1266 C CA . PHE A 1 162 ? -0.645 -14.969 -22.312 1 98.38 162 PHE A CA 1
ATOM 1267 C C . PHE A 1 162 ? -0.037 -13.805 -23.094 1 98.38 162 PHE A C 1
ATOM 1269 O O . PHE A 1 162 ? -0.387 -12.641 -22.859 1 98.38 162 PHE A O 1
ATOM 1276 N 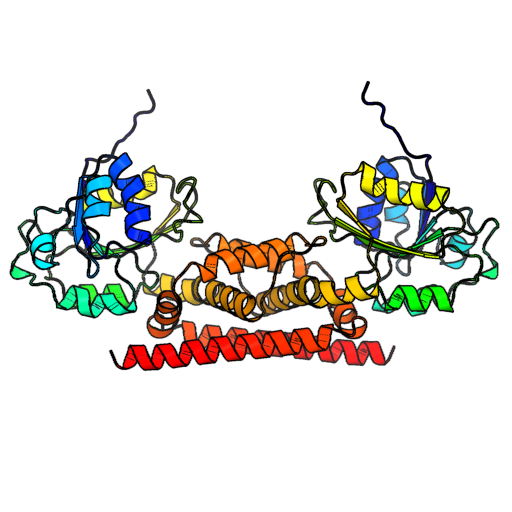N . GLN A 1 163 ? 0.817 -14.148 -23.984 1 98.12 163 GLN A N 1
ATOM 1277 C CA . GLN A 1 163 ? 1.448 -13.125 -24.812 1 98.12 163 GLN A CA 1
ATOM 1278 C C . GLN A 1 163 ? 0.409 -12.352 -25.625 1 98.12 163 GLN A C 1
ATOM 1280 O O . GLN A 1 163 ? 0.468 -11.125 -25.703 1 98.12 163 GLN A O 1
ATOM 1285 N N . SER A 1 164 ? -0.487 -13.055 -26.172 1 97.25 164 SER A N 1
ATOM 1286 C CA . SER A 1 164 ? -1.502 -12.445 -27.031 1 97.25 164 SER A CA 1
ATOM 1287 C C . SER A 1 164 ? -2.465 -11.586 -26.203 1 97.25 164 SER A C 1
ATOM 1289 O O . SER A 1 164 ? -3.051 -10.641 -26.734 1 97.25 164 SER A O 1
ATOM 1291 N N . GLU A 1 165 ? -2.621 -11.953 -24.938 1 97.56 165 GLU A N 1
ATOM 1292 C CA . GLU A 1 165 ? -3.459 -11.164 -24.031 1 97.56 165 GLU A CA 1
ATOM 1293 C C . GLU A 1 165 ? -2.727 -9.914 -23.562 1 97.56 165 GLU A C 1
ATOM 1295 O O . GLU A 1 165 ? -3.305 -9.078 -22.859 1 97.56 165 GLU A O 1
ATOM 1300 N N . GLY A 1 166 ? -1.44 -9.82 -23.891 1 98.19 166 GLY A N 1
ATOM 1301 C CA . GLY A 1 166 ? -0.692 -8.602 -23.594 1 98.19 166 GLY A CA 1
ATOM 1302 C C . GLY A 1 166 ? 0.16 -8.711 -22.344 1 98.19 166 GLY A C 1
ATOM 1303 O O . GLY A 1 166 ? 0.658 -7.703 -21.844 1 98.19 166 GLY A O 1
ATOM 1304 N N . CYS A 1 167 ? 0.358 -9.883 -21.828 1 98.56 167 CYS A N 1
ATOM 1305 C CA . CYS A 1 167 ? 1.187 -10.062 -20.641 1 98.56 167 CYS A CA 1
ATOM 1306 C C . CYS A 1 167 ? 2.641 -9.711 -20.938 1 98.56 167 CYS A C 1
ATOM 1308 O O . CYS A 1 167 ? 3.119 -9.906 -22.047 1 98.56 167 CYS A O 1
ATOM 1310 N N . ILE A 1 168 ? 3.285 -9.18 -19.969 1 98.5 168 ILE A N 1
ATOM 1311 C CA . ILE A 1 168 ? 4.742 -9.109 -19.984 1 98.5 168 ILE A CA 1
ATOM 1312 C C . ILE A 1 168 ? 5.324 -10.492 -19.688 1 98.5 168 ILE A C 1
ATOM 1314 O O . ILE A 1 168 ? 5.137 -11.031 -18.609 1 98.5 168 ILE A O 1
ATOM 1318 N N . MET A 1 169 ? 5.992 -11.031 -20.703 1 98.81 169 MET A N 1
ATOM 1319 C CA . MET A 1 169 ? 6.539 -12.375 -20.578 1 98.81 169 MET A CA 1
ATOM 1320 C C . MET A 1 169 ? 7.918 -12.344 -19.922 1 98.81 169 MET A C 1
ATOM 1322 O O . MET A 1 169 ? 8.844 -11.742 -20.453 1 98.81 169 MET A O 1
ATOM 1326 N N . VAL A 1 170 ? 8.062 -12.945 -18.734 1 98.81 170 VAL A N 1
ATOM 1327 C CA . VAL A 1 170 ? 9.312 -12.898 -17.984 1 98.81 170 VAL A CA 1
ATOM 1328 C C . VAL A 1 170 ? 9.883 -14.312 -17.844 1 98.81 170 VAL A C 1
ATOM 1330 O O . VAL A 1 170 ? 9.438 -15.086 -16.984 1 98.81 170 VAL A O 1
ATOM 1333 N N . GLU A 1 171 ? 10.852 -14.609 -18.672 1 98.75 171 GLU A N 1
ATOM 1334 C CA . GLU A 1 171 ? 11.531 -15.891 -18.562 1 98.75 171 GLU A CA 1
ATOM 1335 C C . GLU A 1 171 ? 12.641 -15.828 -17.516 1 98.75 171 GLU A C 1
ATOM 1337 O O . GLU A 1 171 ? 13.594 -15.055 -17.656 1 98.75 171 GLU A O 1
ATOM 1342 N N . MET A 1 172 ? 12.469 -16.609 -16.469 1 98.38 172 MET A N 1
ATOM 1343 C CA . MET A 1 172 ? 13.477 -16.672 -15.422 1 98.38 172 MET A CA 1
ATOM 1344 C C . MET A 1 172 ? 13.453 -18.031 -14.727 1 98.38 172 MET A C 1
ATOM 1346 O O . MET A 1 172 ? 12.469 -18.766 -14.828 1 98.38 172 MET A O 1
ATOM 1350 N N . SER A 1 173 ? 14.547 -18.359 -14.031 1 98.81 173 SER A N 1
ATOM 1351 C CA . SER A 1 173 ? 14.594 -19.641 -13.328 1 98.81 173 SER A CA 1
ATOM 1352 C C . SER A 1 173 ? 13.641 -19.656 -12.148 1 98.81 173 SER A C 1
ATOM 1354 O O . SER A 1 173 ? 13.312 -18.609 -11.586 1 98.81 173 SER A O 1
ATOM 1356 N N . CYS A 1 174 ? 13.234 -20.812 -11.797 1 98.88 174 CYS A N 1
ATOM 1357 C CA . CYS A 1 174 ? 12.367 -20.984 -10.633 1 98.88 174 CYS A CA 1
ATOM 1358 C C . CYS A 1 174 ? 13.055 -20.5 -9.359 1 98.88 174 CYS A C 1
ATOM 1360 O O . CYS A 1 174 ? 12.414 -19.906 -8.492 1 98.88 174 CYS A O 1
ATOM 1362 N N . GLU A 1 175 ? 14.359 -20.734 -9.258 1 98.69 175 GLU A N 1
ATOM 1363 C CA . GLU A 1 175 ? 15.148 -20.281 -8.109 1 98.69 175 GLU A CA 1
ATOM 1364 C C . GLU A 1 175 ? 15.156 -18.75 -8.023 1 98.69 175 GLU A C 1
ATOM 1366 O O . GLU A 1 175 ? 14.945 -18.188 -6.945 1 98.69 175 GLU A O 1
ATOM 1371 N N . GLU A 1 176 ? 15.414 -18.109 -9.133 1 98.5 176 GLU A N 1
ATOM 1372 C CA . GLU A 1 176 ? 15.398 -16.656 -9.164 1 98.5 176 GLU A CA 1
ATOM 1373 C C . GLU A 1 176 ? 14.016 -16.109 -8.844 1 98.5 176 GLU A C 1
ATOM 1375 O O . GLU A 1 176 ? 13.883 -15.133 -8.094 1 98.5 176 GLU A O 1
ATOM 1380 N N . HIS A 1 177 ? 13.016 -16.703 -9.422 1 98.81 177 HIS A N 1
ATOM 1381 C CA . HIS A 1 177 ? 11.633 -16.328 -9.133 1 98.81 177 HIS A CA 1
ATOM 1382 C C . HIS A 1 177 ? 11.375 -16.328 -7.633 1 98.81 177 HIS A C 1
ATOM 1384 O O . HIS A 1 177 ? 10.883 -15.328 -7.086 1 98.81 177 HIS A O 1
ATOM 1390 N N . ASP A 1 178 ? 11.664 -17.406 -6.996 1 98.75 178 ASP A N 1
ATOM 1391 C CA . ASP A 1 178 ? 11.312 -17.562 -5.586 1 98.75 178 ASP A CA 1
ATOM 1392 C C . ASP A 1 178 ? 12.094 -16.562 -4.723 1 98.75 178 ASP A C 1
ATOM 1394 O O . ASP A 1 178 ? 11.57 -16.062 -3.725 1 98.75 178 ASP A O 1
ATOM 1398 N N . LYS A 1 179 ? 13.32 -16.312 -5.098 1 98.25 179 LYS A N 1
ATOM 1399 C CA . LYS A 1 179 ? 14.109 -15.297 -4.395 1 98.25 179 LYS A CA 1
ATOM 1400 C C . LYS A 1 179 ? 13.445 -13.922 -4.477 1 98.25 179 LYS A C 1
ATOM 1402 O O . LYS A 1 179 ? 13.266 -13.258 -3.457 1 98.25 179 LYS A O 1
ATOM 1407 N N . VAL A 1 180 ? 13.023 -13.523 -5.641 1 98.06 180 VAL A N 1
ATOM 1408 C CA . VAL A 1 180 ? 12.391 -12.227 -5.875 1 98.06 180 VAL A CA 1
ATOM 1409 C C . VAL A 1 180 ? 11.008 -12.203 -5.234 1 98.06 180 VAL A C 1
ATOM 1411 O O . VAL A 1 180 ? 10.633 -11.219 -4.594 1 98.06 180 VAL A O 1
ATOM 1414 N N . ALA A 1 181 ? 10.25 -13.297 -5.348 1 98.06 181 ALA A N 1
ATOM 1415 C CA . ALA A 1 181 ? 8.875 -13.359 -4.871 1 98.06 181 ALA A CA 1
ATOM 1416 C C . ALA A 1 181 ? 8.812 -13.273 -3.348 1 98.06 181 ALA A C 1
ATOM 1418 O O . ALA A 1 181 ? 7.863 -12.727 -2.787 1 98.06 181 ALA A O 1
ATOM 1419 N N . ALA A 1 182 ? 9.82 -13.797 -2.674 1 97.69 182 ALA A N 1
ATOM 1420 C CA . ALA A 1 182 ? 9.859 -13.664 -1.22 1 97.69 182 ALA A CA 1
ATOM 1421 C C . ALA A 1 182 ? 9.891 -12.195 -0.803 1 97.69 182 ALA A C 1
ATOM 1423 O O . ALA A 1 182 ? 9.188 -11.789 0.126 1 97.69 182 ALA A O 1
ATOM 1424 N N . LYS A 1 183 ? 10.625 -11.406 -1.557 1 95.75 183 LYS A N 1
ATOM 1425 C CA . LYS A 1 183 ? 10.812 -10 -1.237 1 95.75 183 LYS A CA 1
ATOM 1426 C C . LYS A 1 183 ? 9.625 -9.164 -1.699 1 95.75 183 LYS A C 1
ATOM 1428 O O . LYS A 1 183 ? 9.398 -8.055 -1.204 1 95.75 183 LYS A O 1
ATOM 1433 N N . THR A 1 184 ? 8.875 -9.703 -2.635 1 95.69 184 THR A N 1
ATOM 1434 C CA . THR A 1 184 ? 7.809 -8.898 -3.23 1 95.69 184 THR A CA 1
ATOM 1435 C C . THR A 1 184 ? 6.438 -9.477 -2.887 1 95.69 184 THR A C 1
ATOM 1437 O O . THR A 1 184 ? 5.707 -8.914 -2.068 1 95.69 184 THR A O 1
ATOM 1440 N N . GLN A 1 185 ? 6.156 -10.734 -3.225 1 95.62 185 GLN A N 1
ATOM 1441 C CA . GLN A 1 185 ? 4.84 -11.336 -3.045 1 95.62 185 GLN A CA 1
ATOM 1442 C C . GLN A 1 185 ? 4.586 -11.68 -1.58 1 95.62 185 GLN A C 1
ATOM 1444 O O . GLN A 1 185 ? 3.541 -11.336 -1.025 1 95.62 185 GLN A O 1
ATOM 1449 N N . PHE A 1 186 ? 5.57 -12.375 -1.012 1 97.56 186 PHE A N 1
ATOM 1450 C CA . PHE A 1 186 ? 5.398 -12.789 0.377 1 97.56 186 PHE A CA 1
ATOM 1451 C C . PHE A 1 186 ? 5.266 -11.57 1.288 1 97.56 186 PHE A C 1
ATOM 1453 O O . PHE A 1 186 ? 4.391 -11.531 2.156 1 97.56 186 PHE A O 1
ATOM 1460 N N . LEU A 1 187 ? 6.105 -10.586 1.075 1 97 187 LEU A N 1
ATOM 1461 C CA . LEU A 1 187 ? 6.07 -9.352 1.85 1 97 187 LEU A CA 1
ATOM 1462 C C . LEU A 1 187 ? 4.723 -8.656 1.702 1 97 187 LEU A C 1
ATOM 1464 O O . LEU A 1 187 ? 4.133 -8.211 2.693 1 97 187 LEU A O 1
ATOM 1468 N N . THR A 1 188 ? 4.215 -8.578 0.474 1 97.44 188 THR A N 1
ATOM 1469 C CA . THR A 1 188 ? 2.936 -7.938 0.184 1 97.44 188 THR A CA 1
ATOM 1470 C C . THR A 1 188 ? 1.804 -8.625 0.94 1 97.44 188 THR A C 1
ATOM 1472 O O . THR A 1 188 ? 0.965 -7.961 1.553 1 97.44 188 THR A O 1
ATOM 1475 N N . HIS A 1 189 ? 1.807 -9.922 0.934 1 97.44 189 HIS A N 1
ATOM 1476 C CA . HIS A 1 189 ? 0.792 -10.68 1.655 1 97.44 189 HIS A CA 1
ATOM 1477 C C . HIS A 1 189 ? 0.904 -10.461 3.16 1 97.44 189 HIS A C 1
ATOM 1479 O O . HIS A 1 189 ? -0.11 -10.328 3.85 1 97.44 189 HIS A O 1
ATOM 1485 N N . THR A 1 190 ? 2.143 -10.414 3.654 1 98 190 THR A N 1
ATOM 1486 C CA . THR A 1 190 ? 2.363 -10.219 5.082 1 98 190 THR A CA 1
ATOM 1487 C C . THR A 1 190 ? 1.826 -8.859 5.531 1 98 190 THR A C 1
ATOM 1489 O O . THR A 1 190 ? 1.065 -8.773 6.496 1 98 190 THR A O 1
ATOM 1492 N N . ILE A 1 191 ? 2.164 -7.828 4.797 1 97.94 191 ILE A N 1
ATOM 1493 C CA . ILE A 1 191 ? 1.725 -6.48 5.141 1 97.94 191 ILE A CA 1
ATOM 1494 C C . ILE A 1 191 ? 0.203 -6.395 5.051 1 97.94 191 ILE A C 1
ATOM 1496 O O . ILE A 1 191 ? -0.448 -5.852 5.945 1 97.94 191 ILE A O 1
ATOM 1500 N N . GLY A 1 192 ? -0.37 -6.953 4.012 1 97.38 192 GLY A N 1
ATOM 1501 C CA . GLY A 1 192 ? -1.818 -6.965 3.883 1 97.38 192 GLY A CA 1
ATOM 1502 C C . GLY A 1 192 ? -2.518 -7.637 5.047 1 97.38 192 GLY A C 1
ATOM 1503 O O . GLY A 1 192 ? -3.539 -7.148 5.535 1 97.38 192 GLY A O 1
ATOM 1504 N N . ARG A 1 193 ? -1.993 -8.766 5.484 1 97.44 193 ARG A N 1
ATOM 1505 C CA . ARG A 1 193 ? -2.59 -9.5 6.594 1 97.44 193 ARG A CA 1
ATOM 1506 C C . ARG A 1 193 ? -2.424 -8.742 7.906 1 97.44 193 ARG A C 1
ATOM 1508 O O . ARG A 1 193 ? -3.297 -8.797 8.773 1 97.44 193 ARG A O 1
ATOM 1515 N N . VAL A 1 194 ? -1.278 -8.117 8.094 1 98.06 194 VAL A N 1
ATOM 1516 C CA . VAL A 1 194 ? -1.058 -7.293 9.273 1 98.06 194 VAL A CA 1
ATOM 1517 C C . VAL A 1 194 ? -2.09 -6.168 9.32 1 98.06 194 VAL A C 1
ATOM 1519 O O . VAL A 1 194 ? -2.688 -5.906 10.367 1 98.06 194 VAL A O 1
ATOM 1522 N N . LEU A 1 195 ? -2.322 -5.52 8.18 1 97.81 195 LEU A N 1
ATOM 1523 C CA . LEU A 1 195 ? -3.314 -4.453 8.094 1 97.81 195 LEU A CA 1
ATOM 1524 C C . LEU A 1 195 ? -4.707 -4.977 8.422 1 97.81 195 LEU A C 1
ATOM 1526 O O . LEU A 1 195 ? -5.508 -4.273 9.039 1 97.81 195 LEU A O 1
ATOM 1530 N N . ALA A 1 196 ? -4.992 -6.18 7.969 1 97.06 196 ALA A N 1
ATOM 1531 C CA . ALA A 1 196 ? -6.273 -6.797 8.305 1 97.06 196 ALA A CA 1
ATOM 1532 C C . ALA A 1 196 ? -6.422 -6.961 9.82 1 97.06 196 ALA A C 1
ATOM 1534 O O . ALA A 1 196 ? -7.484 -6.68 10.375 1 97.06 196 ALA A O 1
ATOM 1535 N N . GLU A 1 197 ? -5.355 -7.457 10.453 1 97.06 197 GLU A N 1
ATOM 1536 C CA . GLU A 1 197 ? -5.359 -7.629 11.906 1 97.06 197 GLU A CA 1
ATOM 1537 C C . GLU A 1 197 ? -5.555 -6.293 12.617 1 97.06 197 GLU A C 1
ATOM 1539 O O . GLU A 1 197 ? -6.133 -6.242 13.703 1 97.06 197 GLU A O 1
ATOM 1544 N N . MET A 1 198 ? -5.082 -5.203 11.984 1 97 198 MET A N 1
ATOM 1545 C CA . MET A 1 198 ? -5.199 -3.859 12.547 1 97 198 MET A CA 1
ATOM 1546 C C . MET A 1 198 ? -6.625 -3.332 12.398 1 97 198 MET A C 1
ATOM 1548 O O . MET A 1 198 ? -6.973 -2.301 12.977 1 97 198 MET A O 1
ATOM 1552 N N . GLU A 1 199 ? -7.445 -3.971 11.586 1 95.81 199 GLU A N 1
ATOM 1553 C CA . GLU A 1 199 ? -8.844 -3.607 11.367 1 95.81 199 GLU A CA 1
ATOM 1554 C C . GLU A 1 199 ? -8.969 -2.18 10.836 1 95.81 199 GLU A C 1
ATOM 1556 O O . GLU A 1 199 ? -9.727 -1.376 11.383 1 95.81 199 GLU A O 1
ATOM 1561 N N . ILE A 1 200 ? -8.117 -1.904 9.852 1 95.25 200 ILE A N 1
ATOM 1562 C CA . ILE A 1 200 ? -8.172 -0.568 9.273 1 95.25 200 ILE A CA 1
ATOM 1563 C C . ILE A 1 200 ? -9.398 -0.444 8.375 1 95.25 200 ILE A C 1
ATOM 1565 O O . ILE A 1 200 ? -9.789 -1.404 7.703 1 95.25 200 ILE A O 1
ATOM 1569 N N . ASP A 1 201 ? -10.023 0.694 8.367 1 95.88 201 ASP A N 1
ATOM 1570 C CA . ASP A 1 201 ? -11.195 0.987 7.551 1 95.88 201 ASP A CA 1
ATOM 1571 C C . ASP A 1 201 ? -11.094 2.377 6.926 1 95.88 201 ASP A C 1
ATOM 1573 O O . ASP A 1 201 ? -10.352 3.23 7.414 1 95.88 201 ASP A O 1
ATOM 1577 N N . SER A 1 202 ? -11.789 2.535 5.852 1 97.12 202 SER A N 1
ATOM 1578 C CA . SER A 1 202 ? -11.828 3.83 5.18 1 97.12 202 SER A CA 1
ATOM 1579 C C . SER A 1 202 ? -12.391 4.91 6.09 1 97.12 202 SER A C 1
ATOM 1581 O O . SER A 1 202 ? -13.266 4.641 6.914 1 97.12 202 SER A O 1
ATOM 1583 N N . THR A 1 203 ? -11.898 6.105 5.973 1 97.44 203 THR A N 1
ATOM 1584 C CA . THR A 1 203 ? -12.344 7.289 6.703 1 97.44 203 THR A CA 1
ATOM 1585 C C . THR A 1 203 ? -12.594 8.453 5.75 1 97.44 203 THR A C 1
ATOM 1587 O O . THR A 1 203 ? -12.141 8.43 4.602 1 97.44 203 THR A O 1
ATOM 1590 N N . PRO A 1 204 ? -13.281 9.5 6.195 1 95.31 204 PRO A N 1
ATOM 1591 C CA . PRO A 1 204 ? -13.523 10.664 5.34 1 95.31 204 PRO A CA 1
ATOM 1592 C C . PRO A 1 204 ? -12.242 11.438 5.02 1 95.31 204 PRO A C 1
ATOM 1594 O O . PRO A 1 204 ? -12.242 12.297 4.129 1 95.31 204 PRO A O 1
ATOM 1597 N N . MET A 1 205 ? -11.141 11.172 5.645 1 97.12 205 MET A N 1
ATOM 1598 C CA . MET A 1 205 ? -9.945 11.984 5.449 1 97.12 205 MET A CA 1
ATOM 1599 C C . MET A 1 205 ? -8.797 11.133 4.91 1 97.12 205 MET A C 1
ATOM 1601 O O . MET A 1 205 ? -7.629 11.461 5.125 1 97.12 205 MET A O 1
ATOM 1605 N N . ASP A 1 206 ? -9.133 10.062 4.223 1 97.56 206 ASP A N 1
ATOM 1606 C CA . ASP A 1 206 ? -8.109 9.164 3.691 1 97.56 206 ASP A CA 1
ATOM 1607 C C . ASP A 1 206 ? -7.16 9.906 2.754 1 97.56 206 ASP A C 1
ATOM 1609 O O . ASP A 1 206 ? -7.602 10.609 1.845 1 97.56 206 ASP A O 1
ATOM 1613 N N . THR A 1 207 ? -5.887 9.75 2.992 1 96.06 207 THR A N 1
ATOM 1614 C CA . THR A 1 207 ? -4.898 10.133 1.991 1 96.06 207 THR A CA 1
ATOM 1615 C C . THR A 1 207 ? -4.82 9.086 0.88 1 96.06 207 THR A C 1
ATOM 1617 O O . THR A 1 207 ? -5.332 7.98 1.026 1 96.06 207 THR A O 1
ATOM 1620 N N . LYS A 1 208 ? -4.18 9.438 -0.196 1 94.25 208 LYS A N 1
ATOM 1621 C CA . LYS A 1 208 ? -3.945 8.469 -1.264 1 94.25 208 LYS A CA 1
ATOM 1622 C C . LYS A 1 208 ? -3.092 7.305 -0.771 1 94.25 208 LYS A C 1
ATOM 1624 O O . LYS A 1 208 ? -3.316 6.156 -1.158 1 94.25 208 LYS A O 1
ATOM 1629 N N . GLY A 1 209 ? -2.115 7.613 0.06 1 95.12 209 GLY A N 1
ATOM 1630 C CA . GLY A 1 209 ? -1.286 6.562 0.63 1 95.12 209 GLY A CA 1
ATOM 1631 C C . GLY A 1 209 ? -2.074 5.566 1.458 1 95.12 209 GLY A C 1
ATOM 1632 O O . GLY A 1 209 ? -1.868 4.355 1.343 1 95.12 209 GLY A O 1
ATOM 1633 N N . PHE A 1 210 ? -2.998 6.039 2.25 1 97.5 210 PHE A N 1
ATOM 1634 C CA . PHE A 1 210 ? -3.801 5.148 3.08 1 97.5 210 PHE A CA 1
ATOM 1635 C C . PHE A 1 210 ? -4.773 4.344 2.227 1 97.5 210 PHE A C 1
ATOM 1637 O O . PHE A 1 210 ? -5.027 3.17 2.508 1 97.5 210 PHE A O 1
ATOM 1644 N N . GLN A 1 211 ? -5.305 4.949 1.212 1 96.62 211 GLN A N 1
ATOM 1645 C CA . GLN A 1 211 ? -6.176 4.23 0.289 1 96.62 211 GLN A CA 1
ATOM 1646 C C . GLN A 1 211 ? -5.449 3.051 -0.347 1 96.62 211 GLN A C 1
ATOM 1648 O O . GLN A 1 211 ? -6.047 2 -0.586 1 96.62 211 GLN A O 1
ATOM 1653 N N . ALA A 1 212 ? -4.184 3.25 -0.634 1 95.44 212 ALA A N 1
ATOM 1654 C CA . ALA A 1 212 ? -3.381 2.162 -1.18 1 95.44 212 ALA A CA 1
ATOM 1655 C C . ALA A 1 212 ? -3.275 1.007 -0.188 1 95.44 212 ALA A C 1
ATOM 1657 O O . ALA A 1 212 ? -3.369 -0.161 -0.573 1 95.44 212 ALA A O 1
ATOM 1658 N N . LEU A 1 213 ? -3.09 1.333 1.073 1 97.06 213 LEU A N 1
ATOM 1659 C CA . LEU A 1 213 ? -3.021 0.307 2.107 1 97.06 213 LEU A CA 1
ATOM 1660 C C . LEU A 1 213 ? -4.355 -0.421 2.24 1 97.06 213 LEU A C 1
ATOM 1662 O O . LEU A 1 213 ? -4.387 -1.642 2.416 1 97.06 213 LEU A O 1
ATOM 1666 N N . LEU A 1 214 ? -5.445 0.374 2.162 1 97.12 214 LEU A N 1
ATOM 1667 C CA . LEU A 1 214 ? -6.773 -0.225 2.238 1 97.12 214 LEU A CA 1
ATOM 1668 C C . LEU A 1 214 ? -6.988 -1.215 1.098 1 97.12 214 LEU A C 1
ATOM 1670 O O . LEU A 1 214 ? -7.523 -2.305 1.31 1 97.12 214 LEU A O 1
ATOM 1674 N N . GLN A 1 215 ? -6.559 -0.831 -0.045 1 94.88 215 GLN A N 1
ATOM 1675 C CA . GLN A 1 215 ? -6.703 -1.704 -1.205 1 94.88 215 GLN A CA 1
ATOM 1676 C C . GLN A 1 215 ? -5.855 -2.963 -1.059 1 94.88 215 GLN A C 1
ATOM 1678 O O . GLN A 1 215 ? -6.289 -4.059 -1.422 1 94.88 215 GLN A O 1
ATOM 1683 N N . LEU A 1 216 ? -4.676 -2.801 -0.602 1 95.62 216 LEU A N 1
ATOM 1684 C CA . LEU A 1 216 ? -3.797 -3.939 -0.355 1 95.62 216 LEU A CA 1
ATOM 1685 C C . LEU A 1 216 ? -4.445 -4.926 0.611 1 95.62 216 LEU A C 1
ATOM 1687 O O . LEU A 1 216 ? -4.418 -6.137 0.379 1 95.62 216 LEU A O 1
ATOM 1691 N N . ASN A 1 217 ? -4.953 -4.371 1.674 1 95.56 217 ASN A N 1
ATOM 1692 C CA . ASN A 1 217 ? -5.672 -5.18 2.654 1 95.56 217 ASN A CA 1
ATOM 1693 C C . ASN A 1 217 ? -6.824 -5.949 2.01 1 95.56 217 ASN A C 1
ATOM 1695 O O . ASN A 1 217 ? -6.922 -7.168 2.16 1 95.56 217 ASN A O 1
ATOM 1699 N N . LYS A 1 218 ? -7.641 -5.285 1.254 1 93.12 218 LYS A N 1
ATOM 1700 C CA . LYS A 1 218 ? -8.812 -5.887 0.616 1 93.12 218 LYS A CA 1
ATOM 1701 C C . LYS A 1 218 ? -8.406 -7.004 -0.34 1 93.12 218 LYS A C 1
ATOM 1703 O O . LYS A 1 218 ? -9.055 -8.047 -0.392 1 93.12 218 LYS A O 1
ATOM 1708 N N . ASN A 1 219 ? -7.324 -6.824 -0.998 1 90.56 219 ASN A N 1
ATOM 1709 C CA . ASN A 1 219 ? -6.867 -7.801 -1.982 1 90.56 219 ASN A CA 1
ATOM 1710 C C . ASN A 1 219 ? -6.27 -9.031 -1.312 1 90.56 219 ASN A C 1
ATOM 1712 O O . ASN A 1 219 ? -6.539 -10.164 -1.725 1 90.56 219 ASN A O 1
ATOM 1716 N N . THR A 1 220 ? -5.484 -8.844 -0.308 1 90.12 220 THR A N 1
ATOM 1717 C CA . THR A 1 220 ? -4.766 -9.938 0.322 1 90.12 220 THR A CA 1
ATOM 1718 C C . THR A 1 220 ? -5.719 -10.828 1.115 1 90.12 220 THR A C 1
ATOM 1720 O O . THR A 1 220 ? -5.547 -12.047 1.16 1 90.12 220 THR A O 1
ATOM 1723 N N . VAL A 1 221 ? -6.758 -10.211 1.649 1 89.62 221 VAL A N 1
ATOM 1724 C CA . VAL A 1 221 ? -7.652 -10.984 2.502 1 89.62 221 VAL A CA 1
ATOM 1725 C C . VAL A 1 221 ? -8.586 -11.828 1.638 1 89.62 221 VAL A C 1
ATOM 1727 O O . VAL A 1 221 ? -9.227 -12.758 2.133 1 89.62 221 VAL A O 1
ATOM 1730 N N . LYS A 1 222 ? -8.711 -11.5 0.387 1 89.44 222 LYS A N 1
ATOM 1731 C CA . LYS A 1 222 ? -9.492 -12.32 -0.534 1 89.44 222 LYS A CA 1
ATOM 1732 C C . LYS A 1 222 ? -8.766 -13.617 -0.866 1 89.44 222 LYS A C 1
ATOM 1734 O O . LYS A 1 222 ? -9.391 -14.602 -1.263 1 89.44 222 LYS A O 1
ATOM 1739 N N . ASP A 1 223 ? -7.453 -13.602 -0.731 1 89.62 223 ASP A N 1
ATOM 1740 C CA . ASP A 1 223 ? -6.664 -14.82 -0.897 1 89.62 223 ASP A CA 1
ATOM 1741 C C . ASP A 1 223 ? -6.703 -15.68 0.368 1 89.62 223 ASP A C 1
ATOM 1743 O O . ASP A 1 223 ? -6.793 -15.148 1.479 1 89.62 223 ASP A O 1
ATOM 1747 N N . SER A 1 224 ? -6.695 -16.922 0.184 1 88.69 224 SER A N 1
ATOM 1748 C CA . SER A 1 224 ? -6.773 -17.828 1.328 1 88.69 224 SER A CA 1
ATOM 1749 C C . SER A 1 224 ? -5.52 -17.734 2.193 1 88.69 224 SER A C 1
ATOM 1751 O O . SER A 1 224 ? -4.441 -17.406 1.7 1 88.69 224 SER A O 1
ATOM 1753 N N . PHE A 1 225 ? -5.688 -18.047 3.473 1 92.06 225 PHE A N 1
ATOM 1754 C CA . PHE A 1 225 ? -4.535 -18.109 4.363 1 92.06 225 PHE A CA 1
ATOM 1755 C C . PHE A 1 225 ? -3.613 -19.25 3.969 1 92.06 225 PHE A C 1
ATOM 1757 O O . PHE A 1 225 ? -2.396 -19.172 4.16 1 92.06 225 PHE A O 1
ATOM 1764 N N . ASP A 1 226 ? -4.184 -20.281 3.34 1 91.06 226 ASP A N 1
ATOM 1765 C CA . ASP A 1 226 ? -3.395 -21.406 2.844 1 91.06 226 ASP A CA 1
ATOM 1766 C C . ASP A 1 226 ? -2.385 -20.938 1.795 1 91.06 226 ASP A C 1
ATOM 1768 O O . ASP A 1 226 ? -1.27 -21.453 1.729 1 91.06 226 ASP A O 1
ATOM 1772 N N . LEU A 1 227 ? -2.883 -20.031 0.977 1 93.81 227 LEU A N 1
ATOM 1773 C CA . LEU A 1 227 ? -1.948 -19.469 0.002 1 93.81 227 LEU A CA 1
ATOM 1774 C C . LEU A 1 227 ? -0.769 -18.812 0.699 1 93.81 227 LEU A C 1
ATOM 1776 O O . LEU A 1 227 ? 0.388 -19.094 0.38 1 93.81 227 LEU A O 1
ATOM 1780 N N . TYR A 1 228 ? -1.055 -18 1.688 1 95.5 228 TYR A N 1
ATOM 1781 C CA . TYR A 1 228 ? -0.034 -17.312 2.467 1 95.5 228 TYR A CA 1
ATOM 1782 C C . TYR A 1 228 ? 0.882 -18.297 3.172 1 95.5 228 TYR A C 1
ATOM 1784 O O . TYR A 1 228 ? 2.107 -18.172 3.127 1 95.5 228 TYR A O 1
ATOM 1792 N N . GLY A 1 229 ? 0.3 -19.312 3.77 1 95.75 229 GLY A N 1
ATOM 1793 C CA . GLY A 1 229 ? 1.093 -20.359 4.391 1 95.75 229 GLY A CA 1
ATOM 1794 C C . GLY A 1 229 ? 1.981 -21.094 3.404 1 95.75 229 GLY A C 1
ATOM 1795 O O . GLY A 1 229 ? 3.137 -21.406 3.711 1 95.75 229 GLY A O 1
ATOM 1796 N N . GLY A 1 230 ? 1.455 -21.422 2.268 1 96 230 GLY A N 1
ATOM 1797 C CA . GLY A 1 230 ? 2.223 -22.078 1.226 1 96 230 GLY A CA 1
ATOM 1798 C C . GLY A 1 230 ? 3.42 -21.281 0.761 1 96 230 GLY A C 1
ATOM 1799 O O . GLY A 1 230 ? 4.492 -21.828 0.512 1 96 230 GLY A O 1
ATOM 1800 N N . LEU A 1 231 ? 3.234 -19.891 0.609 1 96.94 231 LEU A N 1
ATOM 1801 C CA . LEU A 1 231 ? 4.328 -19 0.249 1 96.94 231 LEU A CA 1
ATOM 1802 C C . LEU A 1 231 ? 5.457 -19.078 1.271 1 96.94 231 LEU A C 1
ATOM 1804 O O . LEU A 1 231 ? 6.633 -18.984 0.913 1 96.94 231 LEU A O 1
ATOM 1808 N N . PHE A 1 232 ? 5.066 -19.281 2.479 1 97.56 232 PHE A N 1
ATOM 1809 C CA . PHE A 1 232 ? 6.031 -19.312 3.57 1 97.56 232 PHE A CA 1
ATOM 1810 C C . PHE A 1 232 ? 6.746 -20.656 3.637 1 97.56 232 PHE A C 1
ATOM 1812 O O . PHE A 1 232 ? 7.977 -20.703 3.68 1 97.56 232 PHE A O 1
ATOM 1819 N N . VAL A 1 233 ? 6.027 -21.719 3.555 1 96.75 233 VAL A N 1
ATOM 1820 C CA . VAL A 1 233 ? 6.555 -23.062 3.797 1 96.75 233 VAL A CA 1
ATOM 1821 C C . VAL A 1 233 ? 7.395 -23.516 2.604 1 96.75 233 VAL A C 1
ATOM 1823 O O . VAL A 1 233 ? 8.43 -24.156 2.773 1 96.75 233 VAL A O 1
ATOM 1826 N N . HIS A 1 234 ? 7.004 -23.094 1.412 1 97.25 234 HIS A N 1
ATOM 1827 C CA . HIS A 1 234 ? 7.594 -23.734 0.236 1 97.25 234 HIS A CA 1
ATOM 1828 C C . HIS A 1 234 ? 8.516 -22.766 -0.502 1 97.25 234 HIS A C 1
ATOM 1830 O O . HIS A 1 234 ? 9.039 -23.094 -1.569 1 97.25 234 HIS A O 1
ATOM 1836 N N . ASN A 1 235 ? 8.695 -21.562 0.002 1 97.88 235 ASN A N 1
ATOM 1837 C CA . ASN A 1 235 ? 9.734 -20.641 -0.448 1 97.88 235 ASN A CA 1
ATOM 1838 C C . ASN A 1 235 ? 10.836 -20.484 0.598 1 97.88 235 ASN A C 1
ATOM 1840 O O . ASN A 1 235 ? 10.625 -19.891 1.648 1 97.88 235 ASN A O 1
ATOM 1844 N N . ARG A 1 236 ? 11.977 -21.016 0.352 1 97.38 236 ARG A N 1
ATOM 1845 C CA . ARG A 1 236 ? 13.047 -21.109 1.347 1 97.38 236 ARG A CA 1
ATOM 1846 C C . ARG A 1 236 ? 13.539 -19.719 1.744 1 97.38 236 ARG A C 1
ATOM 1848 O O . ARG A 1 236 ? 14.25 -19.578 2.738 1 97.38 236 ARG A O 1
ATOM 1855 N N . PHE A 1 237 ? 13.203 -18.656 1.041 1 98.12 237 PHE A N 1
ATOM 1856 C CA . PHE A 1 237 ? 13.664 -17.312 1.34 1 98.12 237 PHE A CA 1
ATOM 1857 C C . PHE A 1 237 ? 12.656 -16.578 2.215 1 98.12 237 PHE A C 1
ATOM 1859 O O . PHE A 1 237 ? 12.945 -15.492 2.732 1 98.12 237 PHE A O 1
ATOM 1866 N N . ALA A 1 238 ? 11.469 -17.109 2.387 1 97.75 238 ALA A N 1
ATOM 1867 C CA . ALA A 1 238 ? 10.359 -16.406 3.035 1 97.75 238 ALA A CA 1
ATOM 1868 C C . ALA A 1 238 ? 10.664 -16.141 4.504 1 97.75 238 ALA A C 1
ATOM 1870 O O . ALA A 1 238 ? 10.383 -15.055 5.016 1 97.75 238 ALA A O 1
ATOM 1871 N N . LYS A 1 239 ? 11.258 -17.094 5.172 1 97.19 239 LYS A N 1
ATOM 1872 C CA . LYS A 1 239 ? 11.57 -16.938 6.59 1 97.19 239 LYS A CA 1
ATOM 1873 C C . LYS A 1 239 ? 12.523 -15.758 6.809 1 97.19 239 LYS A C 1
ATOM 1875 O O . LYS A 1 239 ? 12.305 -14.938 7.703 1 97.19 239 LYS A O 1
ATOM 1880 N N . GLN A 1 240 ? 13.562 -15.766 6.035 1 97.69 240 GLN A N 1
ATOM 1881 C CA . GLN A 1 240 ? 14.516 -14.672 6.148 1 97.69 240 GLN A CA 1
ATOM 1882 C C . GLN A 1 240 ? 13.852 -13.328 5.879 1 97.69 240 GLN A C 1
ATOM 1884 O O . GLN A 1 240 ? 14.164 -12.336 6.535 1 97.69 240 GLN A O 1
ATOM 1889 N N . GLU A 1 241 ? 12.953 -13.273 4.926 1 97.5 241 GLU A N 1
ATOM 1890 C CA . GLU A 1 241 ? 12.273 -12.023 4.605 1 97.5 241 GLU A CA 1
ATOM 1891 C C . GLU A 1 241 ? 11.367 -11.578 5.754 1 97.5 241 GLU A C 1
ATOM 1893 O O . GLU A 1 241 ? 11.219 -10.375 6 1 97.5 241 GLU A O 1
ATOM 1898 N N . LEU A 1 242 ? 10.727 -12.539 6.398 1 97.88 242 LEU A N 1
ATOM 1899 C CA . LEU A 1 242 ? 9.93 -12.219 7.582 1 97.88 242 LEU A CA 1
ATOM 1900 C C . LEU A 1 242 ? 10.805 -11.609 8.672 1 97.88 242 LEU A C 1
ATOM 1902 O O . LEU A 1 242 ? 10.422 -10.617 9.297 1 97.88 242 LEU A O 1
ATOM 1906 N N . GLU A 1 243 ? 11.953 -12.195 8.891 1 98 243 GLU A N 1
ATOM 1907 C CA . GLU A 1 243 ? 12.898 -11.672 9.875 1 98 243 GLU A CA 1
ATOM 1908 C C . GLU A 1 243 ? 13.383 -10.281 9.484 1 98 243 GLU A C 1
ATOM 1910 O O . GLU A 1 243 ? 13.539 -9.414 10.352 1 98 243 GLU A O 1
ATOM 1915 N N . ASN A 1 244 ? 13.641 -10.086 8.203 1 98.31 244 ASN A N 1
ATOM 1916 C CA . ASN A 1 244 ? 14.031 -8.773 7.711 1 98.31 244 ASN A CA 1
ATOM 1917 C C . ASN A 1 244 ? 12.961 -7.723 8.008 1 98.31 244 ASN A C 1
ATOM 1919 O O . ASN A 1 244 ? 13.281 -6.586 8.352 1 98.31 244 ASN A O 1
ATOM 1923 N N . LEU A 1 245 ? 11.695 -8.102 7.809 1 98.44 245 LEU A N 1
ATOM 1924 C CA . LEU A 1 245 ? 10.586 -7.195 8.07 1 98.44 245 LEU A CA 1
ATOM 1925 C C . LEU A 1 245 ? 10.539 -6.805 9.539 1 98.44 245 LEU A C 1
ATOM 1927 O O . LEU A 1 245 ? 10.383 -5.625 9.867 1 98.44 245 LEU A O 1
ATOM 1931 N N . GLU A 1 246 ? 10.68 -7.781 10.406 1 98.25 246 GLU A N 1
ATOM 1932 C CA . GLU A 1 246 ? 10.68 -7.52 11.844 1 98.25 246 GLU A CA 1
ATOM 1933 C C . GLU A 1 246 ? 11.844 -6.605 12.234 1 98.25 246 GLU A C 1
ATOM 1935 O O . GLU A 1 246 ? 11.672 -5.691 13.039 1 98.25 246 GLU A O 1
ATOM 1940 N N . LEU A 1 247 ? 12.977 -6.914 11.688 1 98.44 247 LEU A N 1
ATOM 1941 C CA . LEU A 1 247 ? 14.156 -6.098 11.961 1 98.44 247 LEU A CA 1
ATOM 1942 C C . LEU A 1 247 ? 13.961 -4.672 11.453 1 98.44 247 LEU A C 1
ATOM 1944 O O . LEU A 1 247 ? 14.336 -3.713 12.133 1 98.44 247 LEU A O 1
ATOM 1948 N N . ALA A 1 248 ? 13.43 -4.551 10.258 1 98.5 248 ALA A N 1
ATOM 1949 C CA . ALA A 1 248 ? 13.172 -3.23 9.688 1 98.5 248 ALA A CA 1
ATOM 1950 C C . ALA A 1 248 ? 12.242 -2.418 10.586 1 98.5 248 ALA A C 1
ATOM 1952 O O . ALA A 1 248 ? 12.484 -1.233 10.828 1 98.5 248 ALA A O 1
ATOM 1953 N N . LEU A 1 249 ? 11.148 -3.049 11.047 1 98.5 249 LEU A N 1
ATOM 1954 C CA . LEU A 1 249 ? 10.227 -2.373 11.953 1 98.5 249 LEU A CA 1
ATOM 1955 C C . LEU A 1 249 ? 10.945 -1.936 13.234 1 98.5 249 LEU A C 1
ATOM 1957 O O . LEU A 1 249 ? 10.734 -0.822 13.719 1 98.5 249 LEU A O 1
ATOM 1961 N N . LYS A 1 250 ? 11.805 -2.807 13.742 1 98.19 250 LYS A N 1
ATOM 1962 C CA . LYS A 1 250 ? 12.578 -2.486 14.938 1 98.19 250 LYS A CA 1
ATOM 1963 C C . LYS A 1 250 ? 13.484 -1.283 14.695 1 98.19 250 LYS A C 1
ATOM 1965 O O . LYS A 1 250 ? 13.57 -0.39 15.547 1 98.19 250 LYS A O 1
ATOM 1970 N N . ILE A 1 251 ? 14.148 -1.257 13.602 1 98.25 251 ILE A N 1
ATOM 1971 C CA . ILE A 1 251 ? 15.062 -0.173 13.258 1 98.25 251 ILE A CA 1
ATOM 1972 C C . ILE A 1 251 ? 14.297 1.141 13.148 1 98.25 251 ILE A C 1
ATOM 1974 O O . ILE A 1 251 ? 14.719 2.16 13.695 1 98.25 251 ILE A O 1
ATOM 1978 N N . VAL A 1 252 ? 13.148 1.114 12.477 1 97.81 252 VAL A N 1
ATOM 1979 C CA . VAL A 1 252 ? 12.328 2.311 12.312 1 97.81 252 VAL A CA 1
ATOM 1980 C C . VAL A 1 252 ? 11.852 2.803 13.68 1 97.81 252 VAL A C 1
ATOM 1982 O O . VAL A 1 252 ? 11.891 4 13.961 1 97.81 252 VAL A O 1
ATOM 1985 N N . LYS A 1 253 ? 11.398 1.901 14.477 1 97.5 253 LYS A N 1
ATOM 1986 C CA . LYS A 1 253 ? 10.938 2.244 15.82 1 97.5 253 LYS A CA 1
ATOM 1987 C C . LYS A 1 253 ? 12.055 2.895 16.641 1 97.5 253 LYS A C 1
ATOM 1989 O O . LYS A 1 253 ? 11.836 3.9 17.312 1 97.5 253 LYS A O 1
ATOM 1994 N N . GLU A 1 2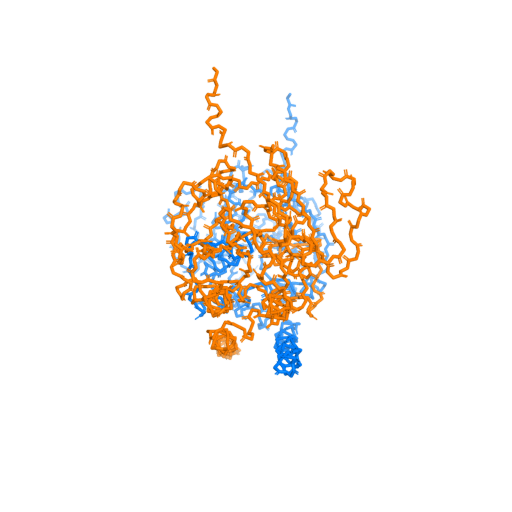54 ? 13.227 2.334 16.578 1 97.06 254 GLU A N 1
ATOM 1995 C CA . GLU A 1 254 ? 14.375 2.865 17.328 1 97.06 254 GLU A CA 1
ATOM 1996 C C . GLU A 1 254 ? 14.734 4.27 16.844 1 97.06 254 GLU A C 1
ATOM 1998 O O . GLU A 1 254 ? 15.016 5.152 17.656 1 97.06 254 GLU A O 1
ATOM 2003 N N . LYS A 1 255 ? 14.758 4.453 15.539 1 95.62 255 LYS A N 1
ATOM 2004 C CA . LYS A 1 255 ? 15.016 5.785 14.992 1 95.62 255 LYS A CA 1
ATOM 2005 C C . LYS A 1 255 ? 13.961 6.781 15.469 1 95.62 255 LYS A C 1
ATOM 2007 O O . LYS A 1 255 ? 14.281 7.922 15.805 1 95.62 255 LYS A O 1
ATOM 2012 N N . LEU A 1 256 ? 12.727 6.309 15.461 1 95.69 256 LEU A N 1
ATOM 2013 C CA . LEU A 1 256 ? 11.602 7.141 15.867 1 95.69 256 LEU A CA 1
ATOM 2014 C C . LEU A 1 256 ? 11.734 7.555 17.328 1 95.69 256 LEU A C 1
ATOM 2016 O O . LEU A 1 256 ? 11.602 8.734 17.656 1 95.69 256 LEU A O 1
ATOM 2020 N N . LEU A 1 257 ? 12.055 6.641 18.172 1 93.5 257 LEU A N 1
ATOM 2021 C CA . LEU A 1 257 ? 12.188 6.895 19.609 1 93.5 257 LEU A CA 1
ATOM 2022 C C . LEU A 1 257 ? 13.398 7.773 19.891 1 93.5 257 LEU A C 1
ATOM 2024 O O . LEU A 1 257 ? 13.367 8.609 20.797 1 93.5 257 LEU A O 1
ATOM 2028 N N . GLY A 1 258 ? 14.43 7.543 19.156 1 88.94 258 GLY A N 1
ATOM 2029 C CA . GLY A 1 258 ? 15.594 8.406 19.266 1 88.94 258 GLY A CA 1
ATOM 2030 C C . GLY A 1 258 ? 15.297 9.852 18.922 1 88.94 258 GLY A C 1
ATOM 2031 O O . GLY A 1 258 ? 15.766 10.773 19.594 1 88.94 258 GLY A O 1
ATOM 2032 N N . SER A 1 259 ? 14.555 10.031 17.891 1 84 259 SER A N 1
ATOM 2033 C CA . SER A 1 259 ? 14.18 11.375 17.453 1 84 259 SER A CA 1
ATOM 2034 C C . SER A 1 259 ? 13.234 12.031 18.453 1 84 259 SER A C 1
ATOM 2036 O O . SER A 1 259 ? 13.32 13.242 18.688 1 84 259 SER A O 1
ATOM 2038 N N . ALA A 1 260 ? 12.336 11.266 19.031 1 81.19 260 ALA A N 1
ATOM 2039 C CA . ALA A 1 260 ? 11.367 11.773 20 1 81.19 260 ALA A CA 1
ATOM 2040 C C . ALA A 1 260 ? 12.07 12.281 21.25 1 81.19 260 ALA A C 1
ATOM 2042 O O . ALA A 1 260 ? 11.664 13.281 21.844 1 81.19 260 ALA A O 1
ATOM 2043 N N . ASN A 1 261 ? 13.078 11.531 21.609 1 75.12 261 ASN A N 1
ATOM 2044 C CA . ASN A 1 261 ? 13.859 11.945 22.781 1 75.12 261 ASN A CA 1
ATOM 2045 C C . ASN A 1 261 ? 14.625 13.234 22.5 1 75.12 261 ASN A C 1
ATOM 2047 O O . ASN A 1 261 ? 14.82 14.055 23.391 1 75.12 261 ASN A O 1
ATOM 2051 N N . GLY A 1 262 ? 14.961 13.312 21.219 1 63.09 262 GLY A N 1
ATOM 2052 C CA . GLY A 1 262 ? 15.602 14.562 20.844 1 63.09 262 GLY A CA 1
ATOM 2053 C C . GLY A 1 262 ? 14.641 15.734 20.75 1 63.09 262 GLY A C 1
ATOM 2054 O O . GLY A 1 262 ? 15 16.875 21.062 1 63.09 262 GLY A O 1
ATOM 2055 N N . VAL A 1 263 ? 13.492 15.5 20.438 1 57.31 263 VAL A N 1
ATOM 2056 C CA . VAL A 1 263 ? 12.453 16.516 20.312 1 57.31 263 VAL A CA 1
ATOM 2057 C C . VAL A 1 263 ? 11.961 16.938 21.688 1 57.31 263 VAL A C 1
ATOM 2059 O O . VAL A 1 263 ? 11.711 18.109 21.938 1 57.31 263 VAL A O 1
ATOM 2062 N N . SER A 1 264 ? 11.812 15.992 22.641 1 49.88 264 SER A N 1
ATOM 2063 C CA . SER A 1 264 ? 11.406 16.312 24 1 49.88 264 SER A CA 1
ATOM 2064 C C . SER A 1 264 ? 12.414 17.234 24.672 1 49.88 264 SER A C 1
ATOM 2066 O O . SER A 1 264 ? 12.07 17.969 25.609 1 49.88 264 SER A O 1
ATOM 2068 N N . ASP A 1 265 ? 13.664 17.203 24.156 1 42.31 265 ASP A N 1
ATOM 2069 C CA . ASP A 1 265 ? 14.703 18.031 24.75 1 42.31 265 ASP A CA 1
ATOM 2070 C C . ASP A 1 265 ? 14.734 19.422 24.109 1 42.31 265 ASP A C 1
ATOM 2072 O O . ASP A 1 265 ? 15.492 20.297 24.547 1 42.31 265 ASP A O 1
ATOM 2076 N N . LEU A 1 266 ? 13.906 19.656 23.047 1 40.59 266 LEU A N 1
ATOM 2077 C CA . LEU A 1 266 ? 13.852 21 22.453 1 40.59 266 LEU A CA 1
ATOM 2078 C C . LEU A 1 266 ? 12.648 21.766 22.969 1 40.59 266 LEU A C 1
ATOM 2080 O O . LEU A 1 266 ? 11.586 21.203 23.219 1 40.59 266 LEU A O 1
ATOM 2084 N N . MET B 1 1 ? -21.375 31 -19.344 1 22.27 1 MET B N 1
ATOM 2085 C CA . MET B 1 1 ? -20.453 31.797 -18.531 1 22.27 1 MET B CA 1
ATOM 2086 C C . MET B 1 1 ? -20.312 31.219 -17.125 1 22.27 1 MET B C 1
ATOM 2088 O O . MET B 1 1 ? -21.281 31.172 -16.359 1 22.27 1 MET B O 1
ATOM 2092 N N . ALA B 1 2 ? -19.578 30.047 -16.891 1 32.5 2 ALA B N 1
ATOM 2093 C CA . ALA B 1 2 ? -19.422 29.438 -15.562 1 32.5 2 ALA B CA 1
ATOM 2094 C C . ALA B 1 2 ? -19.219 30.516 -14.5 1 32.5 2 ALA B C 1
ATOM 2096 O O . ALA B 1 2 ? -18.312 31.359 -14.625 1 32.5 2 ALA B O 1
ATOM 2097 N N . SER B 1 3 ? -20.219 30.953 -13.914 1 33.09 3 SER B N 1
ATOM 2098 C CA . SER B 1 3 ? -20.172 31.938 -12.844 1 33.09 3 SER B CA 1
ATOM 2099 C C . SER B 1 3 ? -19.016 31.656 -11.883 1 33.09 3 SER B C 1
ATOM 2101 O O . SER B 1 3 ? -19 30.641 -11.203 1 33.09 3 SER B O 1
ATOM 2103 N N . SER B 1 4 ? -17.797 31.859 -12.148 1 40.34 4 SER B N 1
ATOM 2104 C CA . SER B 1 4 ? -16.594 31.719 -11.336 1 40.34 4 SER B CA 1
ATOM 2105 C C . SER B 1 4 ? -16.781 32.375 -9.969 1 40.34 4 SER B C 1
ATOM 2107 O O . SER B 1 4 ? -16.812 33.594 -9.859 1 40.34 4 SER B O 1
ATOM 2109 N N . ASN B 1 5 ? -17.766 32.094 -9.219 1 44.84 5 ASN B N 1
ATOM 2110 C CA . ASN B 1 5 ? -18.016 32.531 -7.848 1 44.84 5 ASN B CA 1
ATOM 2111 C C . ASN B 1 5 ? -16.703 32.75 -7.09 1 44.84 5 ASN B C 1
ATOM 2113 O O . ASN B 1 5 ? -16.203 31.812 -6.449 1 44.84 5 ASN B O 1
ATOM 2117 N N . SER B 1 6 ? -15.719 33.438 -7.656 1 53.41 6 SER B N 1
ATOM 2118 C CA . SER B 1 6 ? -14.344 33.781 -7.297 1 53.41 6 SER B CA 1
ATOM 2119 C C . SER B 1 6 ? -14.266 34.438 -5.934 1 53.41 6 SER B C 1
ATOM 2121 O O . SER B 1 6 ? -14.93 35.469 -5.703 1 53.41 6 SER B O 1
ATOM 2123 N N . SER B 1 7 ? -14.141 33.781 -4.816 1 63.38 7 SER B N 1
ATOM 2124 C CA . SER B 1 7 ? -13.82 34.344 -3.512 1 63.38 7 SER B CA 1
ATOM 2125 C C . SER B 1 7 ? -12.898 35.562 -3.65 1 63.38 7 SER B C 1
ATOM 2127 O O . SER B 1 7 ? -12.18 35.688 -4.648 1 63.38 7 SER B O 1
ATOM 2129 N N . SER B 1 8 ? -13.18 36.719 -2.852 1 85.88 8 SER B N 1
ATOM 2130 C CA . SER B 1 8 ? -12.359 37.906 -2.834 1 85.88 8 SER B CA 1
ATOM 2131 C C . SER B 1 8 ? -10.898 37.594 -2.551 1 85.88 8 SER B C 1
ATOM 2133 O O . SER B 1 8 ? -10.594 36.688 -1.768 1 85.88 8 SER B O 1
ATOM 2135 N N . PRO B 1 9 ? -10.055 38.188 -3.314 1 95.38 9 PRO B N 1
ATOM 2136 C CA . PRO B 1 9 ? -8.625 37.969 -3.068 1 95.38 9 PRO B CA 1
ATOM 2137 C C . PRO B 1 9 ? -8.219 38.281 -1.63 1 95.38 9 PRO B C 1
ATOM 2139 O O . PRO B 1 9 ? -8.727 39.219 -1.032 1 95.38 9 PRO B O 1
ATOM 2142 N N . LEU B 1 10 ? -7.398 37.406 -1.09 1 98.19 10 LEU B N 1
ATOM 2143 C CA . LEU B 1 10 ? -6.914 37.562 0.278 1 98.19 10 LEU B CA 1
ATOM 2144 C C . LEU B 1 10 ? -5.434 37.906 0.296 1 98.19 10 LEU B C 1
ATOM 2146 O O . LEU B 1 10 ? -4.699 37.594 -0.637 1 98.19 10 LEU B O 1
ATOM 2150 N N . LYS B 1 11 ? -5.078 38.656 1.334 1 98.31 11 LYS B N 1
ATOM 2151 C CA . LYS B 1 11 ? -3.668 38.812 1.673 1 98.31 11 LYS B CA 1
ATOM 2152 C C . LYS B 1 11 ? -3.227 37.781 2.703 1 98.31 11 LYS B C 1
ATOM 2154 O O . LYS B 1 11 ? -3.639 37.844 3.865 1 98.31 11 LYS B O 1
ATOM 2159 N N . ILE B 1 12 ? -2.348 36.875 2.246 1 98.69 12 ILE B N 1
ATOM 2160 C CA . ILE B 1 12 ? -1.975 35.75 3.096 1 98.69 12 ILE B CA 1
ATOM 2161 C C . ILE B 1 12 ? -0.484 35.812 3.42 1 98.69 12 ILE B C 1
ATOM 2163 O O . ILE B 1 12 ? 0.351 35.875 2.516 1 98.69 12 ILE B O 1
ATOM 2167 N N . GLY B 1 13 ? -0.148 35.938 4.672 1 98.5 13 GLY B N 1
ATOM 2168 C CA . GLY B 1 13 ? 1.222 35.812 5.141 1 98.5 13 GLY B CA 1
ATOM 2169 C C . GLY B 1 13 ? 1.565 34.406 5.609 1 98.5 13 GLY B C 1
ATOM 2170 O O . GLY B 1 13 ? 0.892 33.844 6.484 1 98.5 13 GLY B O 1
ATOM 2171 N N . ILE B 1 14 ? 2.631 33.812 5.086 1 98.69 14 ILE B N 1
ATOM 2172 C CA . ILE B 1 14 ? 2.984 32.438 5.359 1 98.69 14 ILE B CA 1
ATOM 2173 C C . ILE B 1 14 ? 4.203 32.375 6.277 1 98.69 14 ILE B C 1
ATOM 2175 O O . ILE B 1 14 ? 5.258 32.938 5.953 1 98.69 14 ILE B O 1
ATOM 2179 N N . MET B 1 15 ? 4.023 31.766 7.426 1 97.94 15 MET B N 1
ATOM 2180 C CA . MET B 1 15 ? 5.145 31.484 8.32 1 97.94 15 MET B CA 1
ATOM 2181 C C . MET B 1 15 ? 5.703 30.094 8.07 1 97.94 15 MET B C 1
ATOM 2183 O O . MET B 1 15 ? 5.082 29.094 8.445 1 97.94 15 MET B O 1
ATOM 2187 N N . GLY B 1 16 ? 6.914 29.984 7.57 1 97.12 16 GLY B N 1
ATOM 2188 C CA . GLY B 1 16 ? 7.48 28.734 7.094 1 97.12 16 GLY B CA 1
ATOM 2189 C C . GLY B 1 16 ? 7.219 28.484 5.625 1 97.12 16 GLY B C 1
ATOM 2190 O O . GLY B 1 16 ? 6.094 28.156 5.234 1 97.12 16 GLY B O 1
ATOM 2191 N N . PHE B 1 17 ? 8.273 28.609 4.852 1 97.5 17 PHE B N 1
ATOM 2192 C CA . PHE B 1 17 ? 8.102 28.5 3.406 1 97.5 17 PHE B CA 1
ATOM 2193 C C . PHE B 1 17 ? 8.789 27.266 2.865 1 97.5 17 PHE B C 1
ATOM 2195 O O . PHE B 1 17 ? 9.531 27.328 1.883 1 97.5 17 PHE B O 1
ATOM 2202 N N . GLY B 1 18 ? 8.555 26.156 3.58 1 95.19 18 GLY B N 1
ATOM 2203 C CA . GLY B 1 18 ? 9.062 24.875 3.133 1 95.19 18 GLY B CA 1
ATOM 2204 C C . GLY B 1 18 ? 8.305 24.297 1.952 1 95.19 18 GLY B C 1
ATOM 2205 O O . GLY B 1 18 ? 7.484 25 1.345 1 95.19 18 GLY B O 1
ATOM 2206 N N . PRO B 1 19 ? 8.562 23.047 1.642 1 94.31 19 PRO B N 1
ATOM 2207 C CA . PRO B 1 19 ? 8 22.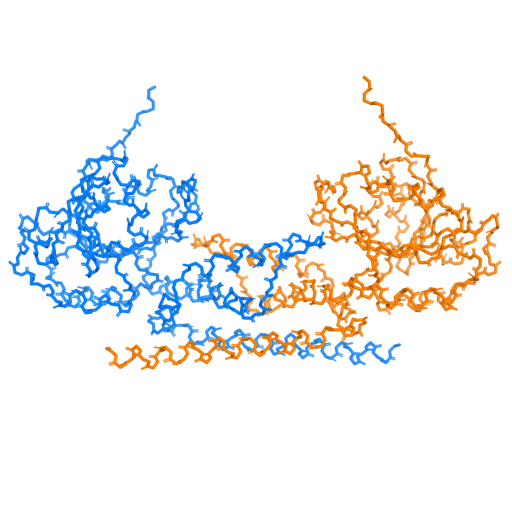438 0.439 1 94.31 19 PRO B CA 1
ATOM 2208 C C . PRO B 1 19 ? 6.477 22.5 0.403 1 94.31 19 PRO B C 1
ATOM 2210 O O . PRO B 1 19 ? 5.891 22.75 -0.651 1 94.31 19 PRO B O 1
ATOM 2213 N N . PHE B 1 20 ? 5.836 22.312 1.526 1 96.62 20 PHE B N 1
ATOM 2214 C CA . PHE B 1 20 ? 4.375 22.312 1.539 1 96.62 20 PHE B CA 1
ATOM 2215 C C . PHE B 1 20 ? 3.83 23.703 1.26 1 96.62 20 PHE B C 1
ATOM 2217 O O . PHE B 1 20 ? 2.879 23.859 0.491 1 96.62 20 PHE B O 1
ATOM 2224 N N . ALA B 1 21 ? 4.402 24.719 1.907 1 97.88 21 ALA B N 1
ATOM 2225 C CA . ALA B 1 21 ? 3.992 26.094 1.664 1 97.88 21 ALA B CA 1
ATOM 2226 C C . ALA B 1 21 ? 4.195 26.484 0.2 1 97.88 21 ALA B C 1
ATOM 2228 O O . ALA B 1 21 ? 3.357 27.172 -0.39 1 97.88 21 ALA B O 1
ATOM 2229 N N . GLN B 1 22 ? 5.301 26.078 -0.317 1 97.56 22 GLN B N 1
ATOM 2230 C CA . GLN B 1 22 ? 5.586 26.344 -1.724 1 97.56 22 GLN B CA 1
ATOM 2231 C C . GLN B 1 22 ? 4.535 25.688 -2.627 1 97.56 22 GLN B C 1
ATOM 2233 O O . GLN B 1 22 ? 4.066 26.312 -3.582 1 97.56 22 GLN B O 1
ATOM 2238 N N . PHE B 1 23 ? 4.23 24.469 -2.26 1 97.69 23 PHE B N 1
ATOM 2239 C CA . PHE B 1 23 ? 3.191 23.75 -2.982 1 97.69 23 PHE B CA 1
ATOM 2240 C C . PHE B 1 23 ? 1.859 24.484 -2.902 1 97.69 23 PHE B C 1
ATOM 2242 O O . PHE B 1 23 ? 1.236 24.766 -3.928 1 97.69 23 PHE B O 1
ATOM 2249 N N . LEU B 1 24 ? 1.396 24.922 -1.751 1 98.25 24 LEU B N 1
ATOM 2250 C CA . LEU B 1 24 ? 0.137 25.641 -1.572 1 98.25 24 LEU B CA 1
ATOM 2251 C C . LEU B 1 24 ? 0.163 26.969 -2.309 1 98.25 24 LEU B C 1
ATOM 2253 O O . LEU B 1 24 ? -0.842 27.375 -2.893 1 98.25 24 LEU B O 1
ATOM 2257 N N . SER B 1 25 ? 1.281 27.625 -2.27 1 98.38 25 SER B N 1
ATOM 2258 C CA . SER B 1 25 ? 1.435 28.969 -2.818 1 98.38 25 SER B CA 1
ATOM 2259 C C . SER B 1 25 ? 1.136 29 -4.312 1 98.38 25 SER B C 1
ATOM 2261 O O . SER B 1 25 ? 0.594 29.969 -4.828 1 98.38 25 SER B O 1
ATOM 2263 N N . GLN B 1 26 ? 1.472 27.906 -4.98 1 97.69 26 GLN B N 1
ATOM 2264 C CA . GLN B 1 26 ? 1.213 27.859 -6.414 1 97.69 26 GLN B CA 1
ATOM 2265 C C . GLN B 1 26 ? -0.273 28.031 -6.711 1 97.69 26 GLN B C 1
ATOM 2267 O O . GLN B 1 26 ? -0.647 28.828 -7.57 1 97.69 26 GLN B O 1
ATOM 2272 N N . THR B 1 27 ? -1.043 27.344 -6.016 1 97.06 27 THR B N 1
ATOM 2273 C CA . THR B 1 27 ? -2.484 27.406 -6.227 1 97.06 27 THR B CA 1
ATOM 2274 C C . THR B 1 27 ? -3.047 28.734 -5.695 1 97.06 27 THR B C 1
ATOM 2276 O O . THR B 1 27 ? -3.914 29.328 -6.328 1 97.06 27 THR B O 1
ATOM 2279 N N . LEU B 1 28 ? -2.568 29.219 -4.555 1 97.81 28 LEU B N 1
ATOM 2280 C CA . LEU B 1 28 ? -3.041 30.469 -3.959 1 97.81 28 LEU B CA 1
ATOM 2281 C C . LEU B 1 28 ? -2.777 31.641 -4.887 1 97.81 28 LEU B C 1
ATOM 2283 O O . LEU B 1 28 ? -3.646 32.5 -5.074 1 97.81 28 LEU B O 1
ATOM 2287 N N . LEU B 1 29 ? -1.63 31.641 -5.5 1 97.81 29 LEU B N 1
ATOM 2288 C CA . LEU B 1 29 ? -1.261 32.719 -6.422 1 97.81 29 LEU B CA 1
ATOM 2289 C C . LEU B 1 29 ? -2.102 32.625 -7.691 1 97.81 29 LEU B C 1
ATOM 2291 O O . LEU B 1 29 ? -2.578 33.656 -8.18 1 97.81 29 LEU B O 1
ATOM 2295 N N . LYS B 1 30 ? -2.268 31.453 -8.18 1 96.06 30 LYS B N 1
ATOM 2296 C CA . LYS B 1 30 ? -3.076 31.25 -9.375 1 96.06 30 LYS B CA 1
ATOM 2297 C C . LYS B 1 30 ? -4.5 31.766 -9.172 1 96.06 30 LYS B C 1
ATOM 2299 O O . LYS B 1 30 ? -5.133 32.25 -10.109 1 96.06 30 LYS B O 1
ATOM 2304 N N . ARG B 1 31 ? -4.957 31.75 -7.961 1 95.5 31 ARG B N 1
ATOM 2305 C CA . ARG B 1 31 ? -6.316 32.156 -7.641 1 95.5 31 ARG B CA 1
ATOM 2306 C C . ARG B 1 31 ? -6.379 33.656 -7.363 1 95.5 31 ARG B C 1
ATOM 2308 O O . ARG B 1 31 ? -7.445 34.188 -7.047 1 95.5 31 ARG B O 1
ATOM 2315 N N . GLY B 1 32 ? -5.266 34.312 -7.379 1 96.81 32 GLY B N 1
ATOM 2316 C CA . GLY B 1 32 ? -5.258 35.75 -7.336 1 96.81 32 GLY B CA 1
ATOM 2317 C C . GLY B 1 32 ? -4.996 36.312 -5.945 1 96.81 32 GLY B C 1
ATOM 2318 O O . GLY B 1 32 ? -5.129 37.531 -5.715 1 96.81 32 GLY B O 1
ATOM 2319 N N . HIS B 1 33 ? -4.605 35.438 -5 1 98.12 33 HIS B N 1
ATOM 2320 C CA . HIS B 1 33 ? -4.281 35.906 -3.658 1 98.12 33 HIS B CA 1
ATOM 2321 C C . HIS B 1 33 ? -2.881 36.531 -3.607 1 98.12 33 HIS B C 1
ATOM 2323 O O . HIS B 1 33 ? -2.016 36.156 -4.406 1 98.12 33 HIS B O 1
ATOM 2329 N N . SER B 1 34 ? -2.738 37.5 -2.74 1 98.19 34 SER B N 1
ATOM 2330 C CA . SER B 1 34 ? -1.418 38.062 -2.49 1 98.19 34 SER B CA 1
ATOM 2331 C C . SER B 1 34 ? -0.722 37.344 -1.333 1 98.19 34 SER B C 1
ATOM 2333 O O . SER B 1 34 ? -1.316 37.156 -0.271 1 98.19 34 SER B O 1
ATOM 2335 N N . LEU B 1 35 ? 0.541 37 -1.6 1 98.62 35 LEU B N 1
ATOM 2336 C CA . LEU B 1 35 ? 1.242 36.219 -0.6 1 98.62 35 LEU B CA 1
ATOM 2337 C C . LEU B 1 35 ? 2.496 36.938 -0.111 1 98.62 35 LEU B C 1
ATOM 2339 O O . LEU B 1 35 ? 3.193 37.562 -0.898 1 98.62 35 LEU B O 1
ATOM 2343 N N . SER B 1 36 ? 2.771 36.844 1.087 1 98.62 36 SER B N 1
ATOM 2344 C CA . SER B 1 36 ? 4.051 37.125 1.726 1 98.62 36 SER B CA 1
ATOM 2345 C C . SER B 1 36 ? 4.523 35.969 2.574 1 98.62 36 SER B C 1
ATOM 2347 O O . SER B 1 36 ? 3.73 35.094 2.92 1 98.62 36 SER B O 1
ATOM 2349 N N . ALA B 1 37 ? 5.844 35.906 2.812 1 98.62 37 ALA B N 1
ATOM 2350 C CA . ALA B 1 37 ? 6.348 34.75 3.557 1 98.62 37 ALA B CA 1
ATOM 2351 C C . ALA B 1 37 ? 7.555 35.156 4.41 1 98.62 37 ALA B C 1
ATOM 2353 O O . ALA B 1 37 ? 8.234 36.125 4.121 1 98.62 37 ALA B O 1
ATOM 2354 N N . ALA B 1 38 ? 7.746 34.469 5.441 1 97.69 38 ALA B N 1
ATOM 2355 C CA . ALA B 1 38 ? 8.969 34.469 6.242 1 97.69 38 ALA B CA 1
ATOM 2356 C C . ALA B 1 38 ? 9.328 33.031 6.66 1 97.69 38 ALA B C 1
ATOM 2358 O O . ALA B 1 38 ? 8.453 32.188 6.859 1 97.69 38 ALA B O 1
ATOM 2359 N N . SER B 1 39 ? 10.578 32.781 6.73 1 95.88 39 SER B N 1
ATOM 2360 C CA . SER B 1 39 ? 11.062 31.438 7.066 1 95.88 39 SER B CA 1
ATOM 2361 C C . SER B 1 39 ? 12.445 31.5 7.715 1 95.88 39 SER B C 1
ATOM 2363 O O . SER B 1 39 ? 13.148 32.5 7.594 1 95.88 39 SER B O 1
ATOM 2365 N N . ARG B 1 40 ? 12.781 30.438 8.438 1 91.12 40 ARG B N 1
ATOM 2366 C CA . ARG B 1 40 ? 14.125 30.359 9 1 91.12 40 ARG B CA 1
ATOM 2367 C C . ARG B 1 40 ? 15.188 30.359 7.91 1 91.12 40 ARG B C 1
ATOM 2369 O O . ARG B 1 40 ? 16.188 31.062 8.008 1 91.12 40 ARG B O 1
ATOM 2376 N N . SER B 1 41 ? 14.93 29.516 6.926 1 91.62 41 SER B N 1
ATOM 2377 C CA . SER B 1 41 ? 15.812 29.5 5.762 1 91.62 41 SER B CA 1
ATOM 2378 C C . SER B 1 41 ? 15.461 30.625 4.789 1 91.62 41 SER B C 1
ATOM 2380 O O . SER B 1 41 ? 14.289 30.969 4.625 1 91.62 41 SER B O 1
ATOM 2382 N N . ASP B 1 42 ? 16.531 31.141 4.125 1 95.19 42 ASP B N 1
ATOM 2383 C CA . ASP B 1 42 ? 16.312 32.219 3.154 1 95.19 42 ASP B CA 1
ATOM 2384 C C . ASP B 1 42 ? 15.719 31.656 1.854 1 95.19 42 ASP B C 1
ATOM 2386 O O . ASP B 1 42 ? 16.406 30.953 1.112 1 95.19 42 ASP B O 1
ATOM 2390 N N . HIS B 1 43 ? 14.477 32.062 1.634 1 96.19 43 HIS B N 1
ATOM 2391 C CA . HIS B 1 43 ? 13.812 31.656 0.397 1 96.19 43 HIS B CA 1
ATOM 2392 C C . HIS B 1 43 ? 13.523 32.875 -0.483 1 96.19 43 HIS B C 1
ATOM 2394 O O . HIS B 1 43 ? 12.57 32.844 -1.264 1 96.19 43 HIS B O 1
ATOM 2400 N N . SER B 1 44 ? 14.289 33.938 -0.321 1 96.81 44 SER B N 1
ATOM 2401 C CA . SER B 1 44 ? 14.031 35.219 -0.986 1 96.81 44 SER B CA 1
ATOM 2402 C C . SER B 1 44 ? 14.039 35.062 -2.504 1 96.81 44 SER B C 1
ATOM 2404 O O . SER B 1 44 ? 13.18 35.594 -3.195 1 96.81 44 SER B O 1
ATOM 2406 N N . LEU B 1 45 ? 14.953 34.344 -3.008 1 97 45 LEU B N 1
ATOM 2407 C CA . LEU B 1 45 ? 15.062 34.156 -4.453 1 97 45 LEU B CA 1
ATOM 2408 C C . LEU B 1 45 ? 13.859 33.406 -5.004 1 97 45 LEU B C 1
ATOM 2410 O O . LEU B 1 45 ? 13.25 33.844 -5.984 1 97 45 LEU B O 1
ATOM 2414 N N . LEU B 1 46 ? 13.562 32.312 -4.34 1 97.06 46 LEU B N 1
ATOM 2415 C CA . LEU B 1 46 ? 12.414 31.531 -4.773 1 97.06 46 LEU B CA 1
ATOM 2416 C C . LEU B 1 46 ? 11.133 32.344 -4.68 1 97.06 46 LEU B C 1
ATOM 2418 O O . LEU B 1 46 ? 10.297 32.312 -5.586 1 97.06 46 LEU B O 1
ATOM 2422 N N . CYS B 1 47 ? 10.945 33.062 -3.621 1 97.62 47 CYS B N 1
ATOM 2423 C CA . CYS B 1 47 ? 9.773 33.906 -3.424 1 97.62 47 CYS B CA 1
ATOM 2424 C C . CYS B 1 47 ? 9.664 34.938 -4.527 1 97.62 47 CYS B C 1
ATOM 2426 O O . CYS B 1 47 ? 8.586 35.156 -5.086 1 97.62 47 CYS B O 1
ATOM 2428 N N . SER B 1 48 ? 10.781 35.531 -4.773 1 97.25 48 SER B N 1
ATOM 2429 C CA . SER B 1 48 ? 10.805 36.562 -5.832 1 97.25 48 SER B CA 1
ATOM 2430 C C . SER B 1 48 ? 10.367 35.969 -7.164 1 97.25 48 SER B C 1
ATOM 2432 O O . SER B 1 48 ? 9.578 36.562 -7.895 1 97.25 48 SER B O 1
ATOM 2434 N N . GLN B 1 49 ? 10.789 34.812 -7.441 1 98 49 GLN B N 1
ATOM 2435 C CA . GLN B 1 49 ? 10.453 34.125 -8.688 1 98 49 GLN B CA 1
ATOM 2436 C C . GLN B 1 49 ? 8.969 33.812 -8.75 1 98 49 GLN B C 1
ATOM 2438 O O . GLN B 1 49 ? 8.367 33.781 -9.828 1 98 49 GLN B O 1
ATOM 2443 N N . MET B 1 50 ? 8.359 33.656 -7.613 1 97.56 50 MET B N 1
ATOM 2444 C CA . MET B 1 50 ? 6.961 33.25 -7.543 1 97.56 50 MET B CA 1
ATOM 2445 C C . MET B 1 50 ? 6.031 34.438 -7.418 1 97.56 50 MET B C 1
ATOM 2447 O O . MET B 1 50 ? 4.812 34.312 -7.516 1 97.56 50 MET B O 1
ATOM 2451 N N . GLY B 1 51 ? 6.637 35.594 -7.109 1 97.38 51 GLY B N 1
ATOM 2452 C CA . GLY B 1 51 ? 5.816 36.75 -6.852 1 97.38 51 GLY B CA 1
ATOM 2453 C C . GLY B 1 51 ? 5.34 36.844 -5.414 1 97.38 51 GLY B C 1
ATOM 2454 O O . GLY B 1 51 ? 4.27 37.406 -5.145 1 97.38 51 GLY B O 1
ATOM 2455 N N . VAL B 1 52 ? 6.055 36.281 -4.504 1 98.25 52 VAL B N 1
ATOM 2456 C CA . VAL B 1 52 ? 5.77 36.312 -3.074 1 98.25 52 VAL B CA 1
ATOM 2457 C C . VAL B 1 52 ? 6.727 37.25 -2.371 1 98.25 52 VAL B C 1
ATOM 2459 O O . VAL B 1 52 ? 7.93 37.25 -2.633 1 98.25 52 VAL B O 1
ATOM 2462 N N . HIS B 1 53 ? 6.219 38.125 -1.603 1 98.06 53 HIS B N 1
ATOM 2463 C CA . HIS B 1 53 ? 7.086 39.031 -0.828 1 98.06 53 HIS B CA 1
ATOM 2464 C C . HIS B 1 53 ? 7.715 38.281 0.348 1 98.06 53 HIS B C 1
ATOM 2466 O O . HIS B 1 53 ? 7.008 37.719 1.179 1 98.06 53 HIS B O 1
ATOM 2472 N N . PHE B 1 54 ? 9.078 38.281 0.399 1 98.25 54 PHE B N 1
ATOM 2473 C CA . PHE B 1 54 ? 9.773 37.562 1.452 1 98.25 54 PHE B CA 1
ATOM 2474 C C . PHE B 1 54 ? 10.281 38.5 2.527 1 98.25 54 PHE B C 1
ATOM 2476 O O . PHE B 1 54 ? 11.008 39.469 2.229 1 98.25 54 PHE B O 1
ATOM 2483 N N . TYR B 1 55 ? 9.852 38.281 3.73 1 96.81 55 TYR B N 1
ATOM 2484 C CA . TYR B 1 55 ? 10.367 39 4.887 1 96.81 55 TYR B CA 1
ATOM 2485 C C . TYR B 1 55 ? 11.508 38.25 5.551 1 96.81 55 TYR B C 1
ATOM 2487 O O . TYR B 1 55 ? 11.484 37 5.609 1 96.81 55 TYR B O 1
ATOM 2495 N N . ARG B 1 56 ? 12.414 38.875 6.117 1 87.69 56 ARG B N 1
ATOM 2496 C CA . ARG B 1 56 ? 13.578 38.25 6.707 1 87.69 56 ARG B CA 1
ATOM 2497 C C . ARG B 1 56 ? 13.273 37.719 8.109 1 87.69 56 ARG B C 1
ATOM 2499 O O . ARG B 1 56 ? 14 36.875 8.648 1 87.69 56 ARG B O 1
ATOM 2506 N N . ASP B 1 57 ? 12.305 38.312 8.734 1 91.5 57 ASP B N 1
ATOM 2507 C CA . ASP B 1 57 ? 11.953 37.781 10.055 1 91.5 57 ASP B CA 1
ATOM 2508 C C . ASP B 1 57 ? 10.438 37.719 10.227 1 91.5 57 ASP B C 1
ATOM 2510 O O . ASP B 1 57 ? 9.688 38.406 9.539 1 91.5 57 ASP B O 1
ATOM 2514 N N . PHE B 1 58 ? 10 36.969 11.203 1 95 58 PHE B N 1
ATOM 2515 C CA . PHE B 1 58 ? 8.594 36.656 11.461 1 95 58 PHE B CA 1
ATOM 2516 C C . PHE B 1 58 ? 7.867 37.906 11.969 1 95 58 PHE B C 1
ATOM 2518 O O . PHE B 1 58 ? 6.684 38.094 11.688 1 95 58 PHE B O 1
ATOM 2525 N N . ASP B 1 59 ? 8.562 38.812 12.602 1 95.38 59 ASP B N 1
ATOM 2526 C CA . ASP B 1 59 ? 7.961 40.031 13.156 1 95.38 59 ASP B CA 1
ATOM 2527 C C . ASP B 1 59 ? 7.496 40.969 12.047 1 95.38 59 ASP B C 1
ATOM 2529 O O . ASP B 1 59 ? 6.441 41.594 12.164 1 95.38 59 ASP B O 1
ATOM 2533 N N . GLU B 1 60 ? 8.328 41.031 11.062 1 95.06 60 GLU B N 1
ATOM 2534 C CA . GLU B 1 60 ? 7.945 41.875 9.938 1 95.06 60 GLU B CA 1
ATOM 2535 C C . GLU B 1 60 ? 6.699 41.344 9.242 1 95.06 60 GLU B C 1
ATOM 2537 O O . GLU B 1 60 ? 5.832 42.094 8.828 1 95.06 60 GLU B O 1
ATOM 2542 N N . LEU B 1 61 ? 6.641 40.062 9.094 1 96.75 61 LEU B N 1
ATOM 2543 C CA . LEU B 1 61 ? 5.473 39.438 8.477 1 96.75 61 LEU B CA 1
ATOM 2544 C C . LEU B 1 61 ? 4.219 39.688 9.312 1 96.75 61 LEU B C 1
ATOM 2546 O O . LEU B 1 61 ? 3.174 40.062 8.773 1 96.75 61 LEU B O 1
ATOM 2550 N N . ILE B 1 62 ? 4.336 39.5 10.609 1 95.56 62 ILE B N 1
ATOM 2551 C CA . ILE B 1 62 ? 3.205 39.625 11.516 1 95.56 62 ILE B CA 1
ATOM 2552 C C . ILE B 1 62 ? 2.732 41.062 11.547 1 95.56 62 ILE B C 1
ATOM 2554 O O . ILE B 1 62 ? 1.542 41.344 11.727 1 95.56 62 ILE B O 1
ATOM 2558 N N . GLY B 1 63 ? 3.645 42 11.328 1 94.81 63 GLY B N 1
ATOM 2559 C CA . GLY B 1 63 ? 3.309 43.406 11.32 1 94.81 63 GLY B CA 1
ATOM 2560 C C . GLY B 1 63 ? 2.777 43.875 9.977 1 94.81 63 GLY B C 1
ATOM 2561 O O . GLY B 1 63 ? 2.406 45.062 9.836 1 94.81 63 GLY B O 1
ATOM 2562 N N . SER B 1 64 ? 2.699 43 9.086 1 95.12 64 SER B N 1
ATOM 2563 C CA . SER B 1 64 ? 2.217 43.375 7.758 1 95.12 64 SER B CA 1
ATOM 2564 C C . SER B 1 64 ? 0.696 43.469 7.73 1 95.12 64 SER B C 1
ATOM 2566 O O . SER B 1 64 ? 0.046 43.406 8.773 1 95.12 64 SER B O 1
ATOM 2568 N N . ASP B 1 65 ? 0.076 43.625 6.527 1 95.44 65 ASP B N 1
ATOM 2569 C CA . ASP B 1 65 ? -1.368 43.781 6.387 1 95.44 65 ASP B CA 1
ATOM 2570 C C . ASP B 1 65 ? -2.027 42.469 6.012 1 95.44 65 ASP B C 1
ATOM 2572 O O . ASP B 1 65 ? -3.107 42.438 5.418 1 95.44 65 ASP B O 1
ATOM 2576 N N . ALA B 1 66 ? -1.351 41.375 6.336 1 97.25 66 ALA B N 1
ATOM 2577 C CA . ALA B 1 66 ? -1.923 40.062 6.051 1 97.25 66 ALA B CA 1
ATOM 2578 C C . ALA B 1 66 ? -3.277 39.906 6.734 1 97.25 66 ALA B C 1
ATOM 2580 O O . ALA B 1 66 ? -3.438 40.25 7.906 1 97.25 66 ALA B O 1
ATOM 2581 N N . GLU B 1 67 ? -4.23 39.406 5.996 1 97.94 67 GLU B N 1
ATOM 2582 C CA . GLU B 1 67 ? -5.551 39.094 6.527 1 97.94 67 GLU B CA 1
ATOM 2583 C C . GLU B 1 67 ? -5.594 37.688 7.125 1 97.94 67 GLU B C 1
ATOM 2585 O O . GLU B 1 67 ? -6.43 37.406 7.98 1 97.94 67 GLU B O 1
ATOM 2590 N N . VAL B 1 68 ? -4.797 36.844 6.59 1 98.56 68 VAL B N 1
ATOM 2591 C CA . VAL B 1 68 ? -4.613 35.469 7.047 1 98.56 68 VAL B CA 1
ATOM 2592 C C . VAL B 1 68 ? -3.131 35.188 7.297 1 98.56 68 VAL B C 1
ATOM 2594 O O . VAL B 1 68 ? -2.281 35.562 6.48 1 98.56 68 VAL B O 1
ATOM 2597 N N . VAL B 1 69 ? -2.818 34.656 8.422 1 98.56 69 VAL B N 1
ATOM 2598 C CA . VAL B 1 69 ? -1.474 34.156 8.703 1 98.56 69 VAL B CA 1
ATOM 2599 C C . VAL B 1 69 ? -1.47 32.656 8.695 1 98.56 69 VAL B C 1
ATOM 2601 O O . VAL B 1 69 ? -2.09 32 9.555 1 98.56 69 VAL B O 1
ATOM 2604 N N . LEU B 1 70 ? -0.788 32.125 7.734 1 98.75 70 LEU B N 1
ATOM 2605 C CA . LEU B 1 70 ? -0.716 30.672 7.535 1 98.75 70 LEU B CA 1
ATOM 2606 C C . LEU B 1 70 ? 0.536 30.094 8.188 1 98.75 70 LEU B C 1
ATOM 2608 O O . LEU B 1 70 ? 1.655 30.422 7.793 1 98.75 70 LEU B O 1
ATOM 2612 N N . LEU B 1 71 ? 0.302 29.266 9.164 1 98.5 71 LEU B N 1
ATOM 2613 C CA . LEU B 1 71 ? 1.398 28.594 9.852 1 98.5 71 LEU B CA 1
ATOM 2614 C C . LEU B 1 71 ? 1.733 27.281 9.164 1 98.5 71 LEU B C 1
ATOM 2616 O O . LEU B 1 71 ? 1.019 26.281 9.328 1 98.5 71 LEU B O 1
ATOM 2620 N N . SER B 1 72 ? 2.803 27.234 8.445 1 98 72 SER B N 1
ATOM 2621 C CA . SER B 1 72 ? 3.236 26.078 7.672 1 98 72 SER B CA 1
ATOM 2622 C C . SER B 1 72 ? 4.641 25.641 8.07 1 98 72 SER B C 1
ATOM 2624 O O . SER B 1 72 ? 5.461 25.297 7.215 1 98 72 SER B O 1
ATOM 2626 N N . THR B 1 73 ? 4.977 25.719 9.328 1 95.88 73 THR B N 1
ATOM 2627 C CA . THR B 1 73 ? 6.234 25.234 9.883 1 95.88 73 THR B CA 1
ATOM 2628 C C . THR B 1 73 ? 6.172 23.719 10.102 1 95.88 73 THR B C 1
ATOM 2630 O O . THR B 1 73 ? 5.113 23.109 9.945 1 95.88 73 THR B O 1
ATOM 2633 N N . SER B 1 74 ? 7.316 23.125 10.438 1 94.94 74 SER B N 1
ATOM 2634 C CA . SER B 1 74 ? 7.27 21.75 10.906 1 94.94 74 SER B CA 1
ATOM 2635 C C . SER B 1 74 ? 6.551 21.641 12.242 1 94.94 74 SER B C 1
ATOM 2637 O O . SER B 1 74 ? 6.473 22.609 12.992 1 94.94 74 SER B O 1
ATOM 2639 N N . ILE B 1 75 ? 6.031 20.516 12.5 1 96.25 75 ILE B N 1
ATOM 2640 C CA . ILE B 1 75 ? 5.34 20.266 13.758 1 96.25 75 ILE B CA 1
ATOM 2641 C C . ILE B 1 75 ? 6.277 20.578 14.93 1 96.25 75 ILE B C 1
ATOM 2643 O O . ILE B 1 75 ? 5.879 21.219 15.898 1 96.25 75 ILE B O 1
ATOM 2647 N N . ILE B 1 76 ? 7.539 20.234 14.789 1 92.88 76 ILE B N 1
ATOM 2648 C CA . ILE B 1 76 ? 8.484 20.312 15.898 1 92.88 76 ILE B CA 1
ATOM 2649 C C . ILE B 1 76 ? 8.93 21.75 16.109 1 92.88 76 ILE B C 1
ATOM 2651 O O . ILE B 1 76 ? 9.406 22.109 17.188 1 92.88 76 ILE B O 1
ATOM 2655 N N . SER B 1 77 ? 8.719 22.578 15.141 1 94.38 77 SER B N 1
ATOM 2656 C CA . SER B 1 77 ? 9.266 23.922 15.234 1 94.38 77 SER B CA 1
ATOM 2657 C C . SER B 1 77 ? 8.18 24.938 15.57 1 94.38 77 SER B C 1
ATOM 2659 O O . SER B 1 77 ? 8.477 26.094 15.914 1 94.38 77 SER B O 1
ATOM 2661 N N . ILE B 1 78 ? 6.91 24.547 15.508 1 96.88 78 ILE B N 1
ATOM 2662 C CA . ILE B 1 78 ? 5.824 25.516 15.547 1 96.88 78 ILE B CA 1
ATOM 2663 C C . ILE B 1 78 ? 5.844 26.25 16.891 1 96.88 78 ILE B C 1
ATOM 2665 O O . ILE B 1 78 ? 5.59 27.453 16.938 1 96.88 78 ILE B O 1
ATOM 2669 N N . ASP B 1 79 ? 6.121 25.625 17.953 1 96.88 79 ASP B N 1
ATOM 2670 C CA . ASP B 1 79 ? 6.152 26.266 19.266 1 96.88 79 ASP B CA 1
ATOM 2671 C C . ASP B 1 79 ? 7.188 27.375 19.312 1 96.88 79 ASP B C 1
ATOM 2673 O O . ASP B 1 79 ? 6.867 28.516 19.672 1 96.88 79 ASP B O 1
ATOM 2677 N N . ASN B 1 80 ? 8.406 27.047 18.891 1 95.69 80 ASN B N 1
ATOM 2678 C CA . ASN B 1 80 ? 9.484 28.031 18.875 1 95.69 80 ASN B CA 1
ATOM 2679 C C . ASN B 1 80 ? 9.172 29.188 17.953 1 95.69 80 ASN B C 1
ATOM 2681 O O . ASN B 1 80 ? 9.422 30.344 18.297 1 95.69 80 ASN B O 1
ATOM 2685 N N . VAL B 1 81 ? 8.594 28.859 16.844 1 95.56 81 VAL B N 1
ATOM 2686 C CA . VAL B 1 81 ? 8.305 29.891 15.844 1 95.56 81 VAL B CA 1
ATOM 2687 C C . VAL B 1 81 ? 7.234 30.844 16.375 1 95.56 81 VAL B C 1
ATOM 2689 O O . VAL B 1 81 ? 7.43 32.062 16.391 1 95.56 81 VAL B O 1
ATOM 2692 N N . ILE B 1 82 ? 6.145 30.359 16.875 1 96.12 82 ILE B N 1
ATOM 2693 C CA . ILE B 1 82 ? 5.023 31.188 17.281 1 96.12 82 ILE B CA 1
ATOM 2694 C C . ILE B 1 82 ? 5.398 32 18.531 1 96.12 82 ILE B C 1
ATOM 2696 O O . ILE B 1 82 ? 4.973 33.156 18.688 1 96.12 82 ILE B O 1
ATOM 2700 N N . ARG B 1 83 ? 6.219 31.484 19.359 1 95.5 83 ARG B N 1
ATOM 2701 C CA . ARG B 1 83 ? 6.605 32.156 20.578 1 95.5 83 ARG B CA 1
ATOM 2702 C C . ARG B 1 83 ? 7.66 33.25 20.297 1 95.5 83 ARG B C 1
ATOM 2704 O O . ARG B 1 83 ? 7.887 34.125 21.125 1 95.5 83 ARG B O 1
ATOM 2711 N N . SER B 1 84 ? 8.281 33.094 19.219 1 93.56 84 SER B N 1
ATOM 2712 C CA . SER B 1 84 ? 9.32 34.062 18.875 1 93.56 84 SER B CA 1
ATOM 2713 C C . SER B 1 84 ? 8.711 35.344 18.328 1 93.56 84 SER B C 1
ATOM 2715 O O . SER B 1 84 ? 9.406 36.375 18.203 1 93.56 84 SER B O 1
ATOM 2717 N N . VAL B 1 85 ? 7.477 35.344 18.016 1 94.56 85 VAL B N 1
ATOM 2718 C CA . VAL B 1 85 ? 6.809 36.438 17.344 1 94.56 85 VAL B CA 1
ATOM 2719 C C . VAL B 1 85 ? 6.32 37.438 18.391 1 94.56 85 VAL B C 1
ATOM 2721 O O . VAL B 1 85 ? 5.82 37.062 19.453 1 94.56 85 VAL B O 1
ATOM 2724 N N . SER B 1 86 ? 6.551 38.75 18.109 1 94.31 86 SER B N 1
ATOM 2725 C CA . SER B 1 86 ? 5.973 39.812 18.922 1 94.31 86 SER B CA 1
ATOM 2726 C C . SER B 1 86 ? 4.582 40.188 18.422 1 94.31 86 SER B C 1
ATOM 2728 O O . SER B 1 86 ? 4.441 41 17.5 1 94.31 86 SER B O 1
ATOM 2730 N N . PHE B 1 87 ? 3.588 39.781 19.125 1 94.88 87 PHE B N 1
ATOM 2731 C CA . PHE B 1 87 ? 2.211 39.969 18.688 1 94.88 87 PHE B CA 1
ATOM 2732 C C . PHE B 1 87 ? 1.764 41.406 18.891 1 94.88 87 PHE B C 1
ATOM 2734 O O . PHE B 1 87 ? 0.688 41.781 18.422 1 94.88 87 PHE B O 1
ATOM 2741 N N . ASP B 1 88 ? 2.648 42.188 19.469 1 93.56 88 ASP B N 1
ATOM 2742 C CA . ASP B 1 88 ? 2.367 43.625 19.609 1 93.56 88 ASP B CA 1
ATOM 2743 C C . ASP B 1 88 ? 2.416 44.312 18.25 1 93.56 88 ASP B C 1
ATOM 2745 O O . ASP B 1 88 ? 1.906 45.438 18.094 1 93.56 88 ASP B O 1
ATOM 2749 N N . ARG B 1 89 ? 2.953 43.625 17.312 1 93.25 89 ARG B N 1
ATOM 2750 C CA . ARG B 1 89 ? 3.115 44.188 15.992 1 93.25 89 ARG B CA 1
ATOM 2751 C C . ARG B 1 89 ? 1.872 43.969 15.141 1 93.25 89 ARG B C 1
ATOM 2753 O O . ARG B 1 89 ? 1.755 44.531 14.039 1 93.25 89 ARG B O 1
ATOM 2760 N N . LEU B 1 90 ? 0.956 43.219 15.672 1 94.69 90 LEU B N 1
ATOM 2761 C CA . LEU B 1 90 ? -0.26 42.906 14.922 1 94.69 90 LEU B CA 1
ATOM 2762 C C . LEU B 1 90 ? -1.087 44.188 14.703 1 94.69 90 LEU B C 1
ATOM 2764 O O . LEU B 1 90 ? -1.246 45 15.617 1 94.69 90 LEU B O 1
ATOM 2768 N N . ARG B 1 91 ? -1.553 44.25 13.547 1 89.94 91 ARG B N 1
ATOM 2769 C CA . ARG B 1 91 ? -2.438 45.344 13.195 1 89.94 91 ARG B CA 1
ATOM 2770 C C . ARG B 1 91 ? -3.9 44.969 13.383 1 89.94 91 ARG B C 1
ATOM 2772 O O . ARG B 1 91 ? -4.234 43.781 13.414 1 89.94 91 ARG B O 1
ATOM 2779 N N . ARG B 1 92 ? -4.758 46 13.531 1 89.12 92 ARG B N 1
ATOM 2780 C CA . ARG B 1 92 ? -6.195 45.75 13.617 1 89.12 92 ARG B CA 1
ATOM 2781 C C . ARG B 1 92 ? -6.867 45.969 12.266 1 89.12 92 ARG B C 1
ATOM 2783 O O . ARG B 1 92 ? -6.508 46.906 11.531 1 89.12 92 ARG B O 1
ATOM 2790 N N . PRO B 1 93 ? -7.781 45.281 11.93 1 92.69 93 PRO B N 1
ATOM 2791 C CA . PRO B 1 93 ? -8.25 44.094 12.641 1 92.69 93 PRO B CA 1
ATOM 2792 C C . PRO B 1 93 ? -7.234 42.969 12.617 1 92.69 93 PRO B C 1
ATOM 2794 O O . PRO B 1 93 ? -6.422 42.875 11.688 1 92.69 93 PRO B O 1
ATOM 2797 N N . LEU B 1 94 ? -7.289 42.062 13.594 1 95.81 94 LEU B N 1
ATOM 2798 C CA . LEU B 1 94 ? -6.355 40.938 13.695 1 95.81 94 LEU B CA 1
ATOM 2799 C C . LEU B 1 94 ? -6.594 39.938 12.578 1 95.81 94 LEU B C 1
ATOM 2801 O O . LEU B 1 94 ? -7.734 39.75 12.148 1 95.81 94 LEU B O 1
ATOM 2805 N N . PRO B 1 95 ? -5.555 39.344 12.164 1 97.25 95 PRO B N 1
ATOM 2806 C CA . PRO B 1 95 ? -5.699 38.344 11.102 1 97.25 95 PRO B CA 1
ATOM 2807 C C . PRO B 1 95 ? -6.27 37 11.609 1 97.25 95 PRO B C 1
ATOM 2809 O O . PRO B 1 95 ? -6.301 36.781 12.82 1 97.25 95 PRO B O 1
ATOM 2812 N N . LEU B 1 96 ? -6.766 36.25 10.688 1 98.56 96 LEU B N 1
ATOM 2813 C CA . LEU B 1 96 ? -7.074 34.844 10.922 1 98.56 96 LEU B CA 1
ATOM 2814 C C . LEU B 1 96 ? -5.805 34 10.93 1 98.56 96 LEU B C 1
ATOM 2816 O O . LEU B 1 96 ? -5.043 34 9.961 1 98.56 96 LEU B O 1
ATOM 2820 N N . PHE B 1 97 ? -5.543 33.281 12.062 1 98.81 97 PHE B N 1
ATOM 2821 C CA . PHE B 1 97 ? -4.426 32.344 12.117 1 98.81 97 PHE B CA 1
ATOM 2822 C C . PHE B 1 97 ? -4.875 30.953 11.703 1 98.81 97 PHE B C 1
ATOM 2824 O O . PHE B 1 97 ? -5.855 30.422 12.227 1 98.81 97 PHE B O 1
ATOM 2831 N N . VAL B 1 98 ? -4.137 30.344 10.727 1 98.88 98 VAL B N 1
ATOM 2832 C CA . VAL B 1 98 ? -4.461 29.016 10.195 1 98.88 98 VAL B CA 1
ATOM 2833 C C . VAL B 1 98 ? -3.219 28.141 10.211 1 98.88 98 VAL B C 1
ATOM 2835 O O . VAL B 1 98 ? -2.148 28.547 9.758 1 98.88 98 VAL B O 1
ATOM 2838 N N . ASP B 1 99 ? -3.271 26.969 10.766 1 98.81 99 ASP B N 1
ATOM 2839 C CA . ASP B 1 99 ? -2.172 26.031 10.602 1 98.81 99 ASP B CA 1
ATOM 2840 C C . ASP B 1 99 ? -2.535 24.938 9.602 1 98.81 99 ASP B C 1
ATOM 2842 O O . ASP B 1 99 ? -3.715 24.703 9.328 1 98.81 99 ASP B O 1
ATOM 2846 N N . VAL B 1 100 ? -1.512 24.312 9.047 1 98.69 100 VAL B N 1
ATOM 2847 C CA . VAL B 1 100 ? -1.729 23.219 8.109 1 98.69 100 VAL B CA 1
ATOM 2848 C C . VAL B 1 100 ? -0.959 21.984 8.562 1 98.69 100 VAL B C 1
ATOM 2850 O O . VAL B 1 100 ? -0.581 21.141 7.746 1 98.69 100 VAL B O 1
ATOM 2853 N N . LEU B 1 101 ? -0.642 21.875 9.859 1 98.25 101 LEU B N 1
ATOM 2854 C CA . LEU B 1 101 ? 0.173 20.797 10.398 1 98.25 101 LEU B CA 1
ATOM 2855 C C . LEU B 1 101 ? -0.591 19.469 10.375 1 98.25 101 LEU B C 1
ATOM 2857 O O . LEU B 1 101 ? -1.824 19.469 10.367 1 98.25 101 LEU B O 1
ATOM 2861 N N . SER B 1 102 ? 0.146 18.375 10.461 1 97.69 102 SER B N 1
ATOM 2862 C CA . SER B 1 102 ? -0.438 17.031 10.328 1 97.69 102 SER B CA 1
ATOM 2863 C C . SER B 1 102 ? -0.923 16.516 11.672 1 97.69 102 SER B C 1
ATOM 2865 O O . SER B 1 102 ? -1.416 15.383 11.766 1 97.69 102 SER B O 1
ATOM 2867 N N . VAL B 1 103 ? -0.76 17.25 12.719 1 98.62 103 VAL B N 1
ATOM 2868 C CA . VAL B 1 103 ? -1.359 17.047 14.031 1 98.62 103 VAL B CA 1
ATOM 2869 C C . VAL B 1 103 ? -2.221 18.25 14.406 1 98.62 103 VAL B C 1
ATOM 2871 O O . VAL B 1 103 ? -1.906 19.375 14.031 1 98.62 103 VAL B O 1
ATOM 2874 N N . LYS B 1 104 ? -3.287 17.938 15.164 1 98.75 104 LYS B N 1
ATOM 2875 C CA . LYS B 1 104 ? -4.223 19.047 15.25 1 98.75 104 LYS B CA 1
ATOM 2876 C C . LYS B 1 104 ? -4.438 19.484 16.703 1 98.75 104 LYS B C 1
ATOM 2878 O O . LYS B 1 104 ? -4.656 20.656 16.984 1 98.75 104 LYS B O 1
ATOM 2883 N N . GLU B 1 105 ? -4.406 18.609 17.703 1 98.81 105 GLU B N 1
ATOM 2884 C CA . GLU B 1 105 ? -4.602 19 19.094 1 98.81 105 GLU B CA 1
ATOM 2885 C C . GLU B 1 105 ? -3.49 19.938 19.562 1 98.81 105 GLU B C 1
ATOM 2887 O O . GLU B 1 105 ? -3.758 20.953 20.219 1 98.81 105 GLU B O 1
ATOM 2892 N N . TYR B 1 106 ? -2.33 19.594 19.25 1 98.56 106 TYR B N 1
ATOM 2893 C CA . TYR B 1 106 ? -1.152 20.312 19.703 1 98.56 106 TYR B CA 1
ATOM 2894 C C . TYR B 1 106 ? -1.156 21.75 19.188 1 98.56 106 TYR B C 1
ATOM 2896 O O . TYR B 1 106 ? -1.108 22.703 19.969 1 98.56 106 TYR B O 1
ATOM 2904 N N . PRO B 1 107 ? -1.25 22 17.891 1 98.62 107 PRO B N 1
ATOM 2905 C CA . PRO B 1 107 ? -1.3 23.391 17.422 1 98.62 107 PRO B CA 1
ATOM 2906 C C . PRO B 1 107 ? -2.521 24.141 17.938 1 98.62 107 PRO B C 1
ATOM 2908 O O . PRO B 1 107 ? -2.436 25.344 18.219 1 98.62 107 PRO B O 1
ATOM 2911 N N . LYS B 1 108 ? -3.67 23.469 18 1 98.81 108 LYS B N 1
ATOM 2912 C CA . LYS B 1 108 ? -4.852 24.109 18.562 1 98.81 108 LYS B CA 1
ATOM 2913 C C . LYS B 1 108 ? -4.566 24.672 19.953 1 98.81 108 LYS B C 1
ATOM 2915 O O . LYS B 1 108 ? -4.82 25.844 20.219 1 98.81 108 LYS B O 1
ATOM 2920 N N . GLU B 1 109 ? -4.023 23.812 20.797 1 98.62 109 GLU B N 1
ATOM 2921 C CA . GLU B 1 109 ? -3.73 24.203 22.172 1 98.62 109 GLU B CA 1
ATOM 2922 C C . GLU B 1 109 ? -2.686 25.312 22.219 1 98.62 109 GLU B C 1
ATOM 2924 O O . GLU B 1 109 ? -2.828 26.281 22.969 1 98.62 109 GLU B O 1
ATOM 2929 N N . LEU B 1 110 ? -1.683 25.125 21.453 1 98.56 110 LEU B N 1
ATOM 2930 C CA . LEU B 1 110 ? -0.6 26.109 21.406 1 98.56 110 LEU B CA 1
ATOM 2931 C C . LEU B 1 110 ? -1.122 27.469 20.969 1 98.56 110 LEU B C 1
ATOM 2933 O O . LEU B 1 110 ? -0.841 28.484 21.625 1 98.56 110 LEU B O 1
ATOM 2937 N N . LEU B 1 111 ? -1.907 27.547 19.938 1 98.56 111 LEU B N 1
ATOM 2938 C CA . LEU B 1 111 ? -2.4 28.812 19.391 1 98.56 111 LEU B CA 1
ATOM 2939 C C . LEU B 1 111 ? -3.359 29.484 20.359 1 98.56 111 LEU B C 1
ATOM 2941 O O . LEU B 1 111 ? -3.322 30.703 20.531 1 98.56 111 LEU B O 1
ATOM 2945 N N . LEU B 1 112 ? -4.188 28.703 20.984 1 98.5 112 LEU B N 1
ATOM 2946 C CA . LEU B 1 112 ? -5.102 29.25 21.984 1 98.5 112 LEU B CA 1
ATOM 2947 C C . LEU B 1 112 ? -4.336 29.859 23.141 1 98.5 112 LEU B C 1
ATOM 2949 O O . LEU B 1 112 ? -4.785 30.844 23.75 1 98.5 112 LEU B O 1
ATOM 2953 N N . GLN B 1 113 ? -3.209 29.281 23.422 1 97.94 113 GLN B N 1
ATOM 2954 C CA . GLN B 1 113 ? -2.408 29.703 24.562 1 97.9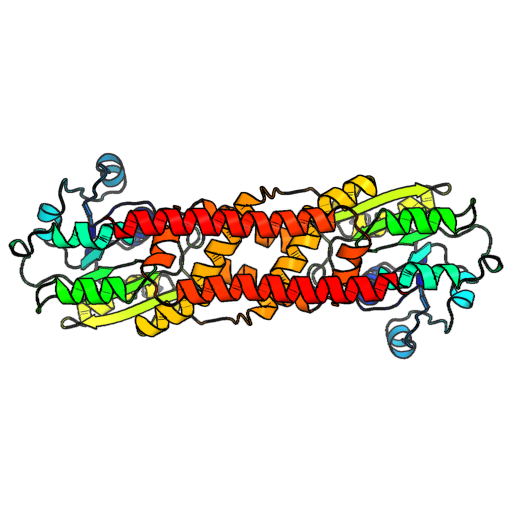4 113 GLN B CA 1
ATOM 2955 C C . GLN B 1 113 ? -1.643 30.984 24.25 1 97.94 113 GLN B C 1
ATOM 2957 O O . GLN B 1 113 ? -1.534 31.875 25.078 1 97.94 113 GLN B O 1
ATOM 2962 N N . VAL B 1 114 ? -1.144 31.094 23.062 1 97.56 114 VAL B N 1
ATOM 2963 C CA . VAL B 1 114 ? -0.113 32.094 22.812 1 97.56 114 VAL B CA 1
ATOM 2964 C C . VAL B 1 114 ? -0.723 33.312 22.094 1 97.56 114 VAL B C 1
ATOM 2966 O O . VAL B 1 114 ? -0.235 34.438 22.234 1 97.56 114 VAL B O 1
ATOM 2969 N N . LEU B 1 115 ? -1.774 33.125 21.328 1 97.31 115 LEU B N 1
ATOM 2970 C CA . LEU B 1 115 ? -2.311 34.219 20.516 1 97.31 115 LEU B CA 1
ATOM 2971 C C . LEU B 1 115 ? -3.211 35.125 21.344 1 97.31 115 LEU B C 1
ATOM 2973 O O . LEU B 1 115 ? -3.846 34.656 22.312 1 97.31 115 LEU B O 1
ATOM 2977 N N . PRO B 1 116 ? -3.25 36.406 20.938 1 95.81 116 PRO B N 1
ATOM 2978 C CA . PRO B 1 116 ? -4.227 37.25 21.594 1 95.81 116 PRO B CA 1
ATOM 2979 C C . PRO B 1 116 ? -5.645 36.688 21.547 1 95.81 116 PRO B C 1
ATOM 2981 O O . PRO B 1 116 ? -6.031 36.062 20.562 1 95.81 116 PRO B O 1
ATOM 2984 N N . GLU B 1 117 ? -6.418 36.969 22.531 1 95.69 117 GLU B N 1
ATOM 2985 C CA . GLU B 1 117 ? -7.77 36.438 22.688 1 95.69 117 GLU B CA 1
ATOM 2986 C C . GLU B 1 117 ? -8.664 36.844 21.516 1 95.69 117 GLU B C 1
ATOM 2988 O O . GLU B 1 117 ? -9.617 36.125 21.172 1 95.69 117 GLU B O 1
ATOM 2993 N N . GLU B 1 118 ? -8.336 37.938 20.938 1 95.12 118 GLU B N 1
ATOM 2994 C CA . GLU B 1 118 ? -9.188 38.469 19.875 1 95.12 118 GLU B CA 1
ATOM 2995 C C . GLU B 1 118 ? -8.867 37.844 18.531 1 95.12 118 GLU B C 1
ATOM 2997 O O . GLU B 1 118 ? -9.625 38.031 17.562 1 95.12 118 GLU B O 1
ATOM 3002 N N . ALA B 1 119 ? -7.766 37.156 18.484 1 96.38 119 ALA B N 1
ATOM 3003 C CA . ALA B 1 119 ? -7.344 36.594 17.203 1 96.38 119 ALA B CA 1
ATOM 3004 C C . ALA B 1 119 ? -8.211 35.406 16.828 1 96.38 119 ALA B C 1
ATOM 3006 O O . ALA B 1 119 ? -8.539 34.562 17.672 1 96.38 119 ALA B O 1
ATOM 3007 N N . ASP B 1 120 ? -8.641 35.344 15.57 1 98.5 120 ASP B N 1
ATOM 3008 C CA . ASP B 1 120 ? -9.336 34.156 15.031 1 98.5 120 ASP B CA 1
ATOM 3009 C C . ASP B 1 120 ? -8.367 33.031 14.773 1 98.5 120 ASP B C 1
ATOM 3011 O O . ASP B 1 120 ? -7.227 33.25 14.359 1 98.5 120 ASP B O 1
ATOM 3015 N N . ILE B 1 121 ? -8.852 31.766 15.039 1 98.94 121 ILE B N 1
ATOM 3016 C CA . ILE B 1 121 ? -8.023 30.578 14.906 1 98.94 121 ILE B CA 1
ATOM 3017 C C . ILE B 1 121 ? -8.773 29.516 14.117 1 98.94 121 ILE B C 1
ATOM 3019 O O . ILE B 1 121 ? -9.883 29.125 14.484 1 98.94 121 ILE B O 1
ATOM 3023 N N . LEU B 1 122 ? -8.242 29.078 13.031 1 98.94 122 LEU B N 1
ATOM 3024 C CA . LEU B 1 122 ? -8.703 27.969 12.211 1 98.94 122 LEU B CA 1
ATOM 3025 C C . LEU B 1 122 ? -7.625 26.891 12.094 1 98.94 122 LEU B C 1
ATOM 3027 O O . LEU B 1 122 ? -6.523 27.172 11.609 1 98.94 122 LEU B O 1
ATOM 3031 N N . CYS B 1 123 ? -7.906 25.672 12.578 1 98.94 123 CYS B N 1
ATOM 3032 C CA . CYS B 1 123 ? -6.98 24.562 12.422 1 98.94 123 CYS B CA 1
ATOM 3033 C C . CYS B 1 123 ? -7.34 23.719 11.195 1 98.94 123 CYS B C 1
ATOM 3035 O O . CYS B 1 123 ? -8.477 23.266 11.055 1 98.94 123 CYS B O 1
ATOM 3037 N N . THR B 1 124 ? -6.363 23.531 10.289 1 98.94 124 THR B N 1
ATOM 3038 C CA . THR B 1 124 ? -6.633 22.797 9.062 1 98.94 124 THR B CA 1
ATOM 3039 C C . THR B 1 124 ? -5.539 21.766 8.797 1 98.94 124 THR B C 1
ATOM 3041 O O . THR B 1 124 ? -4.426 21.891 9.312 1 98.94 124 THR B O 1
ATOM 3044 N N . HIS B 1 125 ? -5.891 20.75 8.102 1 98.88 125 HIS B N 1
ATOM 3045 C CA . HIS B 1 125 ? -4.957 19.734 7.613 1 98.88 125 HIS B CA 1
ATOM 3046 C C . HIS B 1 125 ? -5.332 19.281 6.207 1 98.88 125 HIS B C 1
ATOM 3048 O O . HIS B 1 125 ? -6.164 18.391 6.043 1 98.88 125 HIS B O 1
ATOM 3054 N N . PRO B 1 126 ? -4.711 19.953 5.148 1 98.62 126 PRO B N 1
ATOM 3055 C CA . PRO B 1 126 ? -4.809 19.297 3.844 1 98.62 126 PRO B CA 1
ATOM 3056 C C . PRO B 1 126 ? -4.227 17.875 3.848 1 98.62 126 PRO B C 1
ATOM 3058 O O . PRO B 1 126 ? -3.039 17.703 4.137 1 98.62 126 PRO B O 1
ATOM 3061 N N . MET B 1 127 ? -4.977 16.922 3.541 1 98.19 127 MET B N 1
ATOM 3062 C CA . MET B 1 127 ? -4.551 15.531 3.594 1 98.19 127 MET B CA 1
ATOM 3063 C C . MET B 1 127 ? -3.859 15.125 2.299 1 98.19 127 MET B C 1
ATOM 3065 O O . MET B 1 127 ? -4.07 14.016 1.796 1 98.19 127 MET B O 1
ATOM 3069 N N . PHE B 1 128 ? -3.201 15.984 1.74 1 96.81 128 PHE B N 1
ATOM 3070 C CA . PHE B 1 128 ? -2.432 15.812 0.514 1 96.81 128 PHE B CA 1
ATOM 3071 C C . PHE B 1 128 ? -1.211 16.734 0.508 1 96.81 128 PHE B C 1
ATOM 3073 O O . PHE B 1 128 ? -1.124 17.656 1.307 1 96.81 128 PHE B O 1
ATOM 3080 N N . GLY B 1 129 ? -0.268 16.438 -0.322 1 94.88 129 GLY B N 1
ATOM 3081 C CA . GLY B 1 129 ? 0.931 17.234 -0.53 1 94.88 129 GLY B CA 1
ATOM 3082 C C . GLY B 1 129 ? 1.315 17.375 -1.992 1 94.88 129 GLY B C 1
ATOM 3083 O O . GLY B 1 129 ? 0.478 17.188 -2.877 1 94.88 129 GLY B O 1
ATOM 3084 N N . PRO B 1 130 ? 2.564 17.75 -2.176 1 94.12 130 PRO B N 1
ATOM 3085 C CA . PRO B 1 130 ? 3.016 18.016 -3.545 1 94.12 130 PRO B CA 1
ATOM 3086 C C . PRO B 1 130 ? 2.781 16.828 -4.48 1 94.12 130 PRO B C 1
ATOM 3088 O O . PRO B 1 130 ? 2.363 17.016 -5.625 1 94.12 130 PRO B O 1
ATOM 3091 N N . GLU B 1 131 ? 2.957 15.625 -3.988 1 91.44 131 GLU B N 1
ATOM 3092 C CA . GLU B 1 131 ? 2.844 14.445 -4.844 1 91.44 131 GLU B CA 1
ATOM 3093 C C . GLU B 1 131 ? 1.383 14.102 -5.121 1 91.44 131 GLU B C 1
ATOM 3095 O O . GLU B 1 131 ? 0.997 13.898 -6.273 1 91.44 131 GLU B O 1
ATOM 3100 N N . SER B 1 132 ? 0.586 14.031 -4.16 1 92.75 132 SER B N 1
ATOM 3101 C CA . SER B 1 132 ? -0.802 13.609 -4.309 1 92.75 132 SER B CA 1
ATOM 3102 C C . SER B 1 132 ? -1.667 14.742 -4.859 1 92.75 132 SER B C 1
ATOM 3104 O O . SER B 1 132 ? -2.746 14.492 -5.402 1 92.75 132 SER B O 1
ATOM 3106 N N . GLY B 1 133 ? -1.215 16.016 -4.719 1 95.38 133 GLY B N 1
ATOM 3107 C CA . GLY B 1 133 ? -1.983 17.156 -5.18 1 95.38 133 GLY B CA 1
ATOM 3108 C C . GLY B 1 133 ? -1.427 17.781 -6.445 1 95.38 133 GLY B C 1
ATOM 3109 O O . GLY B 1 133 ? -1.874 18.844 -6.867 1 95.38 133 GLY B O 1
ATOM 3110 N N . LYS B 1 134 ? -0.484 17.125 -7.043 1 92.81 134 LYS B N 1
ATOM 3111 C CA . LYS B 1 134 ? 0.238 17.688 -8.18 1 92.81 134 LYS B CA 1
ATOM 3112 C C . LYS B 1 134 ? -0.704 17.969 -9.344 1 92.81 134 LYS B C 1
ATOM 3114 O O . LYS B 1 134 ? -0.495 18.906 -10.109 1 92.81 134 LYS B O 1
ATOM 3119 N N . GLN B 1 135 ? -1.755 17.188 -9.5 1 94.25 135 GLN B N 1
ATOM 3120 C CA . GLN B 1 135 ? -2.67 17.328 -10.625 1 94.25 135 GLN B CA 1
ATOM 3121 C C . GLN B 1 135 ? -3.953 18.047 -10.203 1 94.25 135 GLN B C 1
ATOM 3123 O O . GLN B 1 135 ? -4.965 17.969 -10.906 1 94.25 135 GLN B O 1
ATOM 3128 N N . GLY B 1 136 ? -3.898 18.656 -9.039 1 96.75 136 GLY B N 1
ATOM 3129 C CA . GLY B 1 136 ? -5.07 19.344 -8.523 1 96.75 136 GLY B CA 1
ATOM 3130 C C . GLY B 1 136 ? -5.555 18.781 -7.199 1 96.75 136 GLY B C 1
ATOM 3131 O O . GLY B 1 136 ? -5.059 17.75 -6.738 1 96.75 136 GLY B O 1
ATOM 3132 N N . TRP B 1 137 ? -6.504 19.5 -6.641 1 98.12 137 TRP B N 1
ATOM 3133 C CA . TRP B 1 137 ? -6.918 19.172 -5.281 1 98.12 137 TRP B CA 1
ATOM 3134 C C . TRP B 1 137 ? -8.289 18.5 -5.277 1 98.12 137 TRP B C 1
ATOM 3136 O O . TRP B 1 137 ? -8.82 18.156 -4.219 1 98.12 137 TRP B O 1
ATOM 3146 N N . LYS B 1 138 ? -8.859 18.266 -6.492 1 97.94 138 LYS B N 1
ATOM 3147 C CA . LYS B 1 138 ? -10.211 17.719 -6.59 1 97.94 138 LYS B CA 1
ATOM 3148 C C . LYS B 1 138 ? -10.297 16.359 -5.906 1 97.94 138 LYS B C 1
ATOM 3150 O O . LYS B 1 138 ? -9.5 15.461 -6.191 1 97.94 138 LYS B O 1
ATOM 3155 N N . GLY B 1 139 ? -11.203 16.266 -4.98 1 97.5 139 GLY B N 1
ATOM 3156 C CA . GLY B 1 139 ? -11.469 15.008 -4.305 1 97.5 139 GLY B CA 1
ATOM 3157 C C . GLY B 1 139 ? -10.516 14.742 -3.152 1 97.5 139 GLY B C 1
ATOM 3158 O O . GLY B 1 139 ? -10.617 13.711 -2.484 1 97.5 139 GLY B O 1
ATOM 3159 N N . LEU B 1 140 ? -9.562 15.57 -2.891 1 98.19 140 LEU B N 1
ATOM 3160 C CA . LEU B 1 140 ? -8.625 15.414 -1.781 1 98.19 140 LEU B CA 1
ATOM 3161 C C . LEU B 1 140 ? -9.156 16.094 -0.523 1 98.19 140 LEU B C 1
ATOM 3163 O O . LEU B 1 140 ? -9.711 17.188 -0.594 1 98.19 140 LEU B O 1
ATOM 3167 N N . PRO B 1 141 ? -9.031 15.492 0.576 1 98.56 141 PRO B N 1
ATOM 3168 C CA . PRO B 1 141 ? -9.703 16 1.773 1 98.56 141 PRO B CA 1
ATOM 3169 C C . PRO B 1 141 ? -8.945 17.156 2.424 1 98.56 141 PRO B C 1
ATOM 3171 O O . PRO B 1 141 ? -7.715 17.156 2.467 1 98.56 141 PRO B O 1
ATOM 3174 N N . LEU B 1 142 ? -9.633 18.141 2.887 1 98.88 142 LEU B N 1
ATOM 3175 C CA . LEU B 1 142 ? -9.195 19.125 3.869 1 98.88 142 LEU B CA 1
ATOM 3176 C C . LEU B 1 142 ? -9.961 18.969 5.18 1 98.88 142 LEU B C 1
ATOM 3178 O O . LEU B 1 142 ? -11.18 19.109 5.211 1 98.88 142 LEU B O 1
ATOM 3182 N N . VAL B 1 143 ? -9.25 18.688 6.195 1 98.94 143 VAL B N 1
ATOM 3183 C CA . VAL B 1 143 ? -9.859 18.609 7.52 1 98.94 143 VAL B CA 1
ATOM 3184 C C . VAL B 1 143 ? -9.695 19.938 8.25 1 98.94 143 VAL B C 1
ATOM 3186 O O . VAL B 1 143 ? -8.641 20.562 8.164 1 98.94 143 VAL B O 1
ATOM 3189 N N . TYR B 1 144 ? -10.758 20.359 8.945 1 98.94 144 TYR B N 1
ATOM 3190 C CA . TYR B 1 144 ? -10.594 21.625 9.648 1 98.94 144 TYR B CA 1
ATOM 3191 C C . TYR B 1 144 ? -11.516 21.703 10.859 1 98.94 144 TYR B C 1
ATOM 3193 O O . TYR B 1 144 ? -12.523 21 10.93 1 98.94 144 TYR B O 1
ATOM 3201 N N . GLU B 1 145 ? -11.133 22.453 11.773 1 98.94 145 GLU B N 1
ATOM 3202 C CA . GLU B 1 145 ? -11.938 22.875 12.914 1 98.94 145 GLU B CA 1
ATOM 3203 C C . GLU B 1 145 ? -11.898 24.391 13.102 1 98.94 145 GLU B C 1
ATOM 3205 O O . GLU B 1 145 ? -10.82 24.969 13.172 1 98.94 145 GLU B O 1
ATOM 3210 N N . LYS B 1 146 ? -13.086 25.031 13.086 1 98.88 146 LYS B N 1
ATOM 3211 C CA . LYS B 1 146 ? -13.195 26.438 13.469 1 98.88 146 LYS B CA 1
ATOM 3212 C C . LYS B 1 146 ? -13.047 26.609 14.977 1 98.88 146 LYS B C 1
ATOM 3214 O O . LYS B 1 146 ? -14.039 26.609 15.703 1 98.88 146 LYS B O 1
ATOM 3219 N N . VAL B 1 147 ? -11.82 26.828 15.43 1 98.88 147 VAL B N 1
ATOM 3220 C CA . VAL B 1 147 ? -11.477 26.781 16.844 1 98.88 147 VAL B CA 1
ATOM 3221 C C . VAL B 1 147 ? -11.992 28.031 17.547 1 98.88 147 VAL B C 1
ATOM 3223 O O . VAL B 1 147 ? -12.648 27.953 18.578 1 98.88 147 VAL B O 1
ATOM 3226 N N . ARG B 1 148 ? -11.648 29.234 17.047 1 98.62 148 ARG B N 1
ATOM 3227 C CA . ARG B 1 148 ? -12.086 30.547 17.484 1 98.62 148 ARG B CA 1
ATOM 3228 C C . ARG B 1 148 ? -12.297 31.484 16.281 1 98.62 148 ARG B C 1
ATOM 3230 O O . ARG B 1 148 ? -11.328 31.906 15.648 1 98.62 148 ARG B O 1
ATOM 3237 N N . ILE B 1 149 ? -13.617 31.734 16.031 1 98.56 149 ILE B N 1
ATOM 3238 C CA . ILE B 1 149 ? -13.906 32.531 14.844 1 98.56 149 ILE B CA 1
ATOM 3239 C C . ILE B 1 149 ? -14.844 33.688 15.188 1 98.56 149 ILE B C 1
ATOM 3241 O O . ILE B 1 149 ? -15.953 33.469 15.672 1 98.56 149 ILE B O 1
ATOM 3245 N N . ARG B 1 150 ? -14.383 34.844 14.969 1 96.94 150 ARG B N 1
ATOM 3246 C CA . ARG B 1 150 ? -15.211 36.031 15.078 1 96.94 150 ARG B CA 1
ATOM 3247 C C . ARG B 1 150 ? -15.578 36.594 13.703 1 96.94 150 ARG B C 1
ATOM 3249 O O . ARG B 1 150 ? -16.734 36.969 13.469 1 96.94 150 ARG B O 1
ATOM 3256 N N . ASP B 1 151 ? -14.641 36.656 12.82 1 97.31 151 ASP B N 1
ATOM 3257 C CA . ASP B 1 151 ? -14.883 37.031 11.438 1 97.31 151 ASP B CA 1
ATOM 3258 C C . ASP B 1 151 ? -15.203 35.812 10.578 1 97.31 151 ASP B C 1
ATOM 3260 O O . ASP B 1 151 ? -14.328 35.312 9.875 1 97.31 151 ASP B O 1
ATOM 3264 N N . HIS B 1 152 ? -16.438 35.469 10.523 1 97.88 152 HIS B N 1
ATOM 3265 C CA . HIS B 1 152 ? -16.891 34.281 9.812 1 97.88 152 HIS B CA 1
ATOM 3266 C C . HIS B 1 152 ? -16.703 34.438 8.305 1 97.88 152 HIS B C 1
ATOM 3268 O O . HIS B 1 152 ? -16.453 33.438 7.605 1 97.88 152 HIS B O 1
ATOM 3274 N N . SER B 1 153 ? -16.844 35.625 7.895 1 97.19 153 SER B N 1
ATOM 3275 C CA . SER B 1 153 ? -16.688 35.875 6.461 1 97.19 153 SER B CA 1
ATOM 3276 C C . SER B 1 153 ? -15.258 35.594 6.004 1 97.19 153 SER B C 1
ATOM 3278 O O . SER B 1 153 ? -15.039 34.938 4.988 1 97.19 153 SER B O 1
ATOM 3280 N N . LEU B 1 154 ? -14.297 36.125 6.754 1 97.5 154 LEU B N 1
ATOM 3281 C CA . LEU B 1 154 ? -12.891 35.906 6.43 1 97.5 154 LEU B CA 1
ATOM 3282 C C . LEU B 1 154 ? -12.547 34.406 6.492 1 97.5 154 LEU B C 1
ATOM 3284 O O . LEU B 1 154 ? -11.875 33.875 5.605 1 97.5 154 LEU B O 1
ATOM 3288 N N . CYS B 1 155 ? -13.055 33.75 7.477 1 98.38 155 CYS B N 1
ATOM 3289 C CA . CYS B 1 155 ? -12.836 32.312 7.629 1 98.38 155 CYS B CA 1
ATOM 3290 C C . CYS B 1 155 ? -13.406 31.547 6.445 1 98.38 155 CYS B C 1
ATOM 3292 O O . CYS B 1 155 ? -12.727 30.703 5.863 1 98.38 155 CYS B O 1
ATOM 3294 N N . GLN B 1 156 ? -14.586 31.906 6.09 1 98 156 GLN B N 1
ATOM 3295 C CA . GLN B 1 156 ? -15.234 31.234 4.973 1 98 156 GLN B CA 1
ATOM 3296 C C . GLN B 1 156 ? -14.508 31.5 3.662 1 98 156 GLN B C 1
ATOM 3298 O O . GLN B 1 156 ? -14.398 30.609 2.812 1 98 156 GLN B O 1
ATOM 3303 N N . ASN B 1 157 ? -14.125 32.688 3.529 1 97.75 157 ASN B N 1
ATOM 3304 C CA . ASN B 1 157 ? -13.375 33.062 2.33 1 97.75 157 ASN B CA 1
ATOM 3305 C C . ASN B 1 157 ? -12.117 32.188 2.193 1 97.75 157 ASN B C 1
ATOM 3307 O O . ASN B 1 157 ? -11.781 31.734 1.097 1 97.75 157 ASN B O 1
ATOM 3311 N N . TYR B 1 158 ? -11.422 31.922 3.268 1 98.38 158 TYR B N 1
ATOM 3312 C CA . TYR B 1 158 ? -10.234 31.078 3.236 1 98.38 158 TYR B CA 1
ATOM 3313 C C . TYR B 1 158 ? -10.594 29.641 2.893 1 98.38 158 TYR B C 1
ATOM 3315 O O . TYR B 1 158 ? -9.945 29.031 2.043 1 98.38 158 TYR B O 1
ATOM 3323 N N . LEU B 1 159 ? -11.602 29.125 3.529 1 98.62 159 LEU B N 1
ATOM 3324 C CA . LEU B 1 159 ? -12.008 27.734 3.301 1 98.62 159 LEU B CA 1
ATOM 3325 C C . LEU B 1 159 ? -12.484 27.547 1.863 1 98.62 159 LEU B C 1
ATOM 3327 O O . LEU B 1 159 ? -12.305 26.469 1.287 1 98.62 159 LEU B O 1
ATOM 3331 N N . GLU B 1 160 ? -13 28.578 1.302 1 97.81 160 GLU B N 1
ATOM 3332 C CA . GLU B 1 160 ? -13.531 28.516 -0.056 1 97.81 160 GLU B CA 1
ATOM 3333 C C . GLU B 1 160 ? -12.422 28.281 -1.075 1 97.81 160 GLU B C 1
ATOM 3335 O O . GLU B 1 160 ? -12.672 27.766 -2.168 1 97.81 160 GLU B O 1
ATOM 3340 N N . ILE B 1 161 ? -11.227 28.688 -0.698 1 97.81 161 ILE B N 1
ATOM 3341 C CA . ILE B 1 161 ? -10.094 28.406 -1.578 1 97.81 161 ILE B CA 1
ATOM 3342 C C . ILE B 1 161 ? -10.016 26.906 -1.874 1 97.81 161 ILE B C 1
ATOM 3344 O O . ILE B 1 161 ? -9.953 26.5 -3.037 1 97.81 161 ILE B O 1
ATOM 3348 N N . PHE B 1 162 ? -10.094 26.094 -0.849 1 98.38 162 PHE B N 1
ATOM 3349 C CA . PHE B 1 162 ? -9.992 24.641 -0.97 1 98.38 162 PHE B CA 1
ATOM 3350 C C . PHE B 1 162 ? -11.266 24.062 -1.57 1 98.38 162 PHE B C 1
ATOM 3352 O O . PHE B 1 162 ? -11.211 23.156 -2.408 1 98.38 162 PHE B O 1
ATOM 3359 N N . GLN B 1 163 ? -12.352 24.609 -1.144 1 98.12 163 GLN B N 1
ATOM 3360 C CA . GLN B 1 163 ? -13.633 24.156 -1.665 1 98.12 163 GLN B CA 1
ATOM 3361 C C . GLN B 1 163 ? -13.727 24.375 -3.174 1 98.12 163 GLN B C 1
ATOM 3363 O O . GLN B 1 163 ? -14.18 23.484 -3.906 1 98.12 163 GLN B O 1
ATOM 3368 N N . SER B 1 164 ? -13.305 25.484 -3.588 1 97.19 164 SER B N 1
ATOM 3369 C CA . SER B 1 164 ? -13.391 25.828 -5 1 97.19 164 SER B CA 1
ATOM 3370 C C . SER B 1 164 ? -12.438 24.984 -5.84 1 97.19 164 SER B C 1
ATOM 3372 O O . SER B 1 164 ? -12.688 24.766 -7.027 1 97.19 164 SER B O 1
ATOM 3374 N N . GLU B 1 165 ? -11.344 24.547 -5.215 1 97.56 165 GLU B N 1
ATOM 3375 C CA . GLU B 1 165 ? -10.406 23.656 -5.895 1 97.56 165 GLU B CA 1
ATOM 3376 C C . GLU B 1 165 ? -10.93 22.234 -5.945 1 97.56 165 GLU B C 1
ATOM 3378 O O . GLU B 1 165 ? -10.305 21.359 -6.555 1 97.56 165 GLU B O 1
ATOM 3383 N N . GLY B 1 166 ? -12.031 21.969 -5.242 1 98.19 166 GLY B N 1
ATOM 3384 C CA . GLY B 1 166 ? -12.688 20.672 -5.336 1 98.19 166 GLY B CA 1
ATOM 3385 C C . GLY B 1 166 ? -12.359 19.766 -4.168 1 98.19 166 GLY B C 1
ATOM 3386 O O . GLY B 1 166 ? -12.641 18.562 -4.223 1 98.19 166 GLY B O 1
ATOM 3387 N N . CYS B 1 167 ? -11.797 20.266 -3.123 1 98.56 167 CYS B N 1
ATOM 3388 C CA . CYS B 1 167 ? -11.477 19.453 -1.957 1 98.56 167 CYS B CA 1
ATOM 3389 C C . CYS B 1 167 ? -12.75 18.938 -1.29 1 98.56 167 CYS B C 1
ATOM 3391 O O . CYS B 1 167 ? -13.781 19.625 -1.3 1 98.56 167 CYS B O 1
ATOM 3393 N N . ILE B 1 168 ? -12.672 17.781 -0.768 1 98.5 168 ILE B N 1
ATOM 3394 C CA . ILE B 1 168 ? -13.672 17.312 0.186 1 98.5 168 ILE B CA 1
ATOM 3395 C C . ILE B 1 168 ? -13.461 18 1.533 1 98.5 168 ILE B C 1
ATOM 3397 O O . ILE B 1 168 ? -12.43 17.797 2.18 1 98.5 168 ILE B O 1
ATOM 3401 N N . MET B 1 169 ? -14.445 18.812 1.895 1 98.81 169 MET B N 1
ATOM 3402 C CA . MET B 1 169 ? -14.328 19.578 3.133 1 98.81 169 MET B CA 1
ATOM 3403 C C . MET B 1 169 ? -14.805 18.75 4.328 1 98.81 169 MET B C 1
ATOM 3405 O O . MET B 1 169 ? -15.969 18.344 4.379 1 98.81 169 MET B O 1
ATOM 3409 N N . VAL B 1 170 ? -13.914 18.453 5.277 1 98.81 170 VAL B N 1
ATOM 3410 C CA . VAL B 1 170 ? -14.25 17.609 6.418 1 98.81 170 VAL B CA 1
ATOM 3411 C C . VAL B 1 170 ? -14.117 18.406 7.711 1 98.81 170 VAL B C 1
ATOM 3413 O O . VAL B 1 170 ? -13.016 18.594 8.219 1 98.81 170 VAL B O 1
ATOM 3416 N N . GLU B 1 171 ? -15.258 18.844 8.203 1 98.75 171 GLU B N 1
ATOM 3417 C CA . GLU B 1 171 ? -15.25 19.531 9.492 1 98.75 171 GLU B CA 1
ATOM 3418 C C . GLU B 1 171 ? -15.297 18.531 10.648 1 98.75 171 GLU B C 1
ATOM 3420 O O . GLU B 1 171 ? -16.25 17.766 10.781 1 98.75 171 GLU B O 1
ATOM 3425 N N . MET B 1 172 ? -14.25 18.547 11.43 1 98.38 172 MET B N 1
ATOM 3426 C CA . MET B 1 172 ? -14.172 17.672 12.594 1 98.38 172 MET B CA 1
ATOM 3427 C C . MET B 1 172 ? -13.289 18.266 13.672 1 98.38 172 MET B C 1
ATOM 3429 O O . MET B 1 172 ? -12.484 19.156 13.398 1 98.38 172 MET B O 1
ATOM 3433 N N . SER B 1 173 ? -13.438 17.797 14.906 1 98.81 173 SER B N 1
ATOM 3434 C CA . SER B 1 173 ? -12.617 18.312 16 1 98.81 173 SER B CA 1
ATOM 3435 C C . SER B 1 173 ? -11.156 17.891 15.836 1 98.81 173 SER B C 1
ATOM 3437 O O . SER B 1 173 ? -10.867 16.875 15.211 1 98.81 173 SER B O 1
ATOM 3439 N N . CYS B 1 174 ? -10.305 18.656 16.391 1 98.88 174 CYS B N 1
ATOM 3440 C CA . CYS B 1 174 ? -8.883 18.344 16.391 1 98.88 174 CYS B CA 1
ATOM 3441 C C . CYS B 1 174 ? -8.617 17.016 17.078 1 98.88 174 CYS B C 1
ATOM 3443 O O . CYS B 1 174 ? -7.762 16.234 16.656 1 98.88 174 CYS B O 1
ATOM 3445 N N . GLU B 1 175 ? -9.344 16.75 18.172 1 98.69 175 GLU B N 1
ATOM 3446 C CA . GLU B 1 175 ? -9.219 15.492 18.906 1 98.69 175 GLU B CA 1
ATOM 3447 C C . GLU B 1 175 ? -9.609 14.297 18.047 1 98.69 175 GLU B C 1
ATOM 3449 O O . GLU B 1 175 ? -8.898 13.297 18 1 98.69 175 GLU B O 1
ATOM 3454 N N . GLU B 1 176 ? -10.727 14.422 17.375 1 98.5 176 GLU B N 1
ATOM 3455 C CA . GLU B 1 176 ? -11.164 13.352 16.484 1 98.5 176 GLU B CA 1
ATOM 3456 C C . GLU B 1 176 ? -10.18 13.156 15.336 1 98.5 176 GLU B C 1
ATOM 3458 O O . GLU B 1 176 ? -9.859 12.016 14.977 1 98.5 176 GLU B O 1
ATOM 3463 N N . HIS B 1 177 ? -9.734 14.234 14.766 1 98.81 177 HIS B N 1
ATOM 3464 C CA . HIS B 1 177 ? -8.727 14.18 13.711 1 98.81 177 HIS B CA 1
ATOM 3465 C C . HIS B 1 177 ? -7.523 13.352 14.148 1 98.81 177 HIS B C 1
ATOM 3467 O O . HIS B 1 177 ? -7.113 12.43 13.445 1 98.81 177 HIS B O 1
ATOM 3473 N N . ASP B 1 178 ? -6.965 13.695 15.266 1 98.75 178 ASP B N 1
ATOM 3474 C CA . ASP B 1 178 ? -5.727 13.062 15.695 1 98.75 178 ASP B CA 1
ATOM 3475 C C . ASP B 1 178 ? -5.941 11.578 15.992 1 98.75 178 ASP B C 1
ATOM 3477 O O . ASP B 1 178 ? -5.059 10.758 15.75 1 98.75 178 ASP B O 1
ATOM 3481 N N . LYS B 1 179 ? -7.098 11.258 16.516 1 98.19 179 LYS B N 1
ATOM 3482 C CA . LYS B 1 179 ? -7.434 9.852 16.75 1 98.19 179 LYS B CA 1
ATOM 3483 C C . LYS B 1 179 ? -7.445 9.07 15.445 1 98.19 179 LYS B C 1
ATOM 3485 O O . LYS B 1 179 ? -6.82 8.016 15.344 1 98.19 179 LYS B O 1
ATOM 3490 N N . VAL B 1 180 ? -8.078 9.586 14.43 1 98.06 180 VAL B N 1
ATOM 3491 C CA . VAL B 1 180 ? -8.195 8.938 13.133 1 98.06 180 VAL B CA 1
ATOM 3492 C C . VAL B 1 180 ? -6.844 8.938 12.43 1 98.06 180 VAL B C 1
ATOM 3494 O O . VAL B 1 180 ? -6.441 7.926 11.844 1 98.06 180 VAL B O 1
ATOM 3497 N N . ALA B 1 181 ? -6.094 10.039 12.508 1 98.06 181 ALA B N 1
ATOM 3498 C CA . ALA B 1 181 ? -4.832 10.203 11.797 1 98.06 181 ALA B CA 1
ATOM 3499 C C . ALA B 1 181 ? -3.77 9.25 12.328 1 98.06 181 ALA B C 1
ATOM 3501 O O . ALA B 1 181 ? -2.908 8.781 11.578 1 98.06 181 ALA B O 1
ATOM 3502 N N . ALA B 1 182 ? -3.826 8.938 13.609 1 97.62 182 ALA B N 1
ATOM 3503 C CA . ALA B 1 182 ? -2.893 7.961 14.156 1 97.62 182 ALA B CA 1
ATOM 3504 C C . ALA B 1 182 ? -3.053 6.605 13.477 1 97.62 182 ALA B C 1
ATOM 3506 O O . ALA B 1 182 ? -2.062 5.953 13.133 1 97.62 182 ALA B O 1
ATOM 3507 N N . LYS B 1 183 ? -4.281 6.262 13.203 1 95.56 183 LYS B N 1
ATOM 3508 C CA . LYS B 1 183 ? -4.594 4.961 12.609 1 95.56 183 LYS B CA 1
ATOM 3509 C C . LYS B 1 183 ? -4.352 4.973 11.102 1 95.56 183 LYS B C 1
ATOM 3511 O O . LYS B 1 183 ? -4.164 3.916 10.492 1 95.56 183 LYS B O 1
ATOM 3516 N N . THR B 1 184 ? -4.363 6.148 10.523 1 95.5 184 THR B N 1
ATOM 3517 C CA . THR B 1 184 ? -4.293 6.219 9.062 1 95.5 184 THR B CA 1
ATOM 3518 C C . THR B 1 184 ? -2.977 6.844 8.617 1 95.5 184 THR B C 1
ATOM 3520 O O . THR B 1 184 ? -2.104 6.148 8.086 1 95.5 184 THR B O 1
ATOM 3523 N N . GLN B 1 185 ? -2.645 8.062 9.039 1 95.56 185 GLN B N 1
ATOM 3524 C CA . GLN B 1 185 ? -1.469 8.781 8.57 1 95.56 185 GLN B CA 1
ATOM 3525 C C . GLN B 1 185 ? -0.195 8.234 9.203 1 95.56 185 GLN B C 1
ATOM 3527 O O . GLN B 1 185 ? 0.781 7.953 8.508 1 95.56 185 GLN B O 1
ATOM 3532 N N . PHE B 1 186 ? -0.251 8.117 10.531 1 97.5 186 PHE B N 1
ATOM 3533 C CA . PHE B 1 186 ? 0.936 7.637 11.227 1 97.5 186 PHE B CA 1
ATOM 3534 C C . PHE B 1 186 ? 1.294 6.223 10.781 1 97.5 186 PHE B C 1
ATOM 3536 O O . PHE B 1 186 ? 2.461 5.93 10.516 1 97.5 186 PHE B O 1
ATOM 3543 N N . LEU B 1 187 ? 0.304 5.379 10.68 1 96.94 187 LEU B N 1
ATOM 3544 C CA . LEU B 1 187 ? 0.5 4.008 10.234 1 96.94 187 LEU B CA 1
ATOM 3545 C C . LEU B 1 187 ? 1.094 3.973 8.828 1 96.94 187 LEU B C 1
ATOM 3547 O O . LEU B 1 187 ? 2.037 3.223 8.57 1 96.94 187 LEU B O 1
ATOM 3551 N N . THR B 1 188 ? 0.561 4.793 7.926 1 97.38 188 THR B N 1
ATOM 3552 C CA . THR B 1 188 ? 1.029 4.863 6.547 1 97.38 188 THR B CA 1
ATOM 3553 C C . THR B 1 188 ? 2.504 5.254 6.496 1 97.38 188 THR B C 1
ATOM 3555 O O . THR B 1 188 ? 3.289 4.637 5.773 1 97.38 188 THR B O 1
ATOM 3558 N N . HIS B 1 189 ? 2.869 6.227 7.277 1 97.44 189 HIS B N 1
ATOM 3559 C CA . HIS B 1 189 ? 4.262 6.656 7.332 1 97.44 189 HIS B CA 1
ATOM 3560 C C . HIS B 1 189 ? 5.156 5.555 7.895 1 97.44 189 HIS B C 1
ATOM 3562 O O . HIS B 1 189 ? 6.266 5.34 7.398 1 97.44 189 HIS B O 1
ATOM 3568 N N . THR B 1 190 ? 4.66 4.859 8.914 1 97.94 190 THR B N 1
ATOM 3569 C CA . THR B 1 190 ? 5.438 3.793 9.531 1 97.94 190 THR B CA 1
ATOM 3570 C C . THR B 1 190 ? 5.707 2.672 8.531 1 97.94 190 THR B C 1
ATOM 3572 O O . THR B 1 190 ? 6.852 2.252 8.359 1 97.94 190 THR B O 1
ATOM 3575 N N . ILE B 1 191 ? 4.676 2.238 7.844 1 97.94 191 ILE B N 1
ATOM 3576 C CA . ILE B 1 191 ? 4.809 1.156 6.875 1 97.94 191 ILE B CA 1
ATOM 3577 C C . ILE B 1 191 ? 5.738 1.591 5.742 1 97.94 191 ILE B C 1
ATOM 3579 O O . ILE B 1 191 ? 6.625 0.838 5.336 1 97.94 191 ILE B O 1
ATOM 3583 N N . GLY B 1 192 ? 5.566 2.803 5.254 1 97.31 192 GLY B N 1
ATOM 3584 C CA . GLY B 1 192 ? 6.441 3.311 4.211 1 97.31 192 GLY B CA 1
ATOM 3585 C C . GLY B 1 192 ? 7.902 3.318 4.609 1 97.31 192 GLY B C 1
ATOM 3586 O O . GLY B 1 192 ? 8.773 2.963 3.812 1 97.31 192 GLY B O 1
ATOM 3587 N N . ARG B 1 193 ? 8.188 3.744 5.82 1 97.44 193 ARG B N 1
ATOM 3588 C CA . ARG B 1 193 ? 9.562 3.807 6.305 1 97.44 193 ARG B CA 1
ATOM 3589 C C . ARG B 1 193 ? 10.133 2.41 6.516 1 97.44 193 ARG B C 1
ATOM 3591 O O . ARG B 1 193 ? 11.328 2.186 6.309 1 97.44 193 ARG B O 1
ATOM 3598 N N . VAL B 1 194 ? 9.312 1.494 7.012 1 98.06 194 VAL B N 1
ATOM 3599 C CA . VAL B 1 194 ? 9.742 0.106 7.156 1 98.06 194 VAL B CA 1
ATOM 3600 C C . VAL B 1 194 ? 10.133 -0.458 5.789 1 98.06 194 VAL B C 1
ATOM 3602 O O . VAL B 1 194 ? 11.172 -1.105 5.652 1 98.06 194 VAL B O 1
ATOM 3605 N N . LEU B 1 195 ? 9.312 -0.194 4.766 1 97.81 195 LEU B N 1
ATOM 3606 C CA . LEU B 1 195 ? 9.602 -0.646 3.41 1 97.81 195 LEU B CA 1
ATOM 3607 C C . LEU B 1 195 ? 10.914 -0.046 2.906 1 97.81 195 LEU B C 1
ATOM 3609 O O . LEU B 1 195 ? 11.664 -0.706 2.188 1 97.81 195 LEU B O 1
ATOM 3613 N N . ALA B 1 196 ? 11.141 1.214 3.236 1 97.06 196 ALA B N 1
ATOM 3614 C CA . ALA B 1 196 ? 12.406 1.846 2.863 1 97.06 196 ALA B CA 1
ATOM 3615 C C . ALA B 1 196 ? 13.586 1.11 3.482 1 97.06 196 ALA B C 1
ATOM 3617 O O . ALA B 1 196 ? 14.602 0.876 2.816 1 97.06 196 ALA B O 1
ATOM 3618 N N . GLU B 1 197 ? 13.453 0.793 4.785 1 97.12 197 GLU B N 1
ATOM 3619 C CA . GLU B 1 197 ? 14.508 0.056 5.48 1 97.12 197 GLU B CA 1
ATOM 3620 C C . GLU B 1 197 ? 14.742 -1.31 4.84 1 97.12 197 GLU B C 1
ATOM 3622 O O . GLU B 1 197 ? 15.859 -1.83 4.863 1 97.12 197 GLU B O 1
ATOM 3627 N N . MET B 1 198 ? 13.672 -1.891 4.254 1 97.06 198 MET B N 1
ATOM 3628 C CA . MET B 1 198 ? 13.75 -3.195 3.602 1 97.06 198 MET B CA 1
ATOM 3629 C C . MET B 1 198 ? 14.438 -3.084 2.246 1 97.06 198 MET B C 1
ATOM 3631 O O . MET B 1 198 ? 14.766 -4.098 1.628 1 97.06 198 MET B O 1
ATOM 3635 N N . GLU B 1 199 ? 14.602 -1.879 1.729 1 95.88 199 GLU B N 1
ATOM 3636 C CA . GLU B 1 199 ? 15.273 -1.612 0.459 1 95.88 199 GLU B CA 1
ATOM 3637 C C . GLU B 1 199 ? 14.578 -2.332 -0.694 1 95.88 199 GLU B C 1
ATOM 3639 O O . GLU B 1 199 ? 15.227 -3.035 -1.474 1 95.88 199 GLU B O 1
ATOM 3644 N N . ILE B 1 200 ? 13.258 -2.193 -0.684 1 95.31 200 ILE B N 1
ATOM 3645 C CA . ILE B 1 200 ? 12.508 -2.828 -1.759 1 95.31 200 ILE B CA 1
ATOM 3646 C C . ILE B 1 200 ? 12.672 -2.029 -3.049 1 95.31 200 ILE B C 1
ATOM 3648 O O . ILE B 1 200 ? 12.75 -0.798 -3.02 1 95.31 200 ILE B O 1
ATOM 3652 N N . ASP B 1 201 ? 12.758 -2.697 -4.156 1 95.94 201 ASP B N 1
ATOM 3653 C CA . ASP B 1 201 ? 12.891 -2.088 -5.477 1 95.94 201 ASP B CA 1
ATOM 3654 C C . ASP B 1 201 ? 11.984 -2.783 -6.496 1 95.94 201 ASP B C 1
ATOM 3656 O O . ASP B 1 201 ? 11.586 -3.93 -6.293 1 95.94 201 ASP B O 1
ATOM 3660 N N . SER B 1 202 ? 11.656 -2.051 -7.508 1 97.19 202 SER B N 1
ATOM 3661 C CA . SER B 1 202 ? 10.844 -2.609 -8.578 1 97.19 202 SER B CA 1
ATOM 3662 C C . SER B 1 202 ? 11.531 -3.795 -9.242 1 97.19 202 SER B C 1
ATOM 3664 O O . SER B 1 202 ? 12.766 -3.822 -9.352 1 97.19 202 SER B O 1
ATOM 3666 N N . THR B 1 203 ? 10.781 -4.758 -9.656 1 97.5 203 THR B N 1
ATOM 3667 C CA . THR B 1 203 ? 11.242 -5.949 -10.367 1 97.5 203 THR B CA 1
ATOM 3668 C C . THR B 1 203 ? 10.422 -6.172 -11.633 1 97.5 203 THR B C 1
ATOM 3670 O O . THR B 1 203 ? 9.336 -5.602 -11.789 1 97.5 203 THR B O 1
ATOM 3673 N N . PRO B 1 204 ? 10.875 -7.031 -12.555 1 95.44 204 PRO B N 1
ATOM 3674 C CA . PRO B 1 204 ? 10.117 -7.32 -13.766 1 95.44 204 PRO B CA 1
ATOM 3675 C C . PRO B 1 204 ? 8.82 -8.078 -13.484 1 95.44 204 PRO B C 1
ATOM 3677 O O . PRO B 1 204 ? 7.961 -8.188 -14.367 1 95.44 204 PRO B O 1
ATOM 3680 N N . MET B 1 205 ? 8.586 -8.555 -12.305 1 97.19 205 MET B N 1
ATOM 3681 C CA . MET B 1 205 ? 7.418 -9.391 -12.047 1 97.19 205 MET B CA 1
ATOM 3682 C C . MET B 1 205 ? 6.527 -8.766 -10.977 1 97.19 205 MET B C 1
ATOM 3684 O O . MET B 1 205 ? 5.797 -9.477 -10.281 1 97.19 205 MET B O 1
ATOM 3688 N N . ASP B 1 206 ? 6.594 -7.465 -10.859 1 97.62 206 ASP B N 1
ATOM 3689 C CA . ASP B 1 206 ? 5.809 -6.77 -9.844 1 97.62 206 ASP B CA 1
ATOM 3690 C C . ASP B 1 206 ? 4.316 -7.047 -10.016 1 97.62 206 ASP B C 1
ATOM 3692 O O . ASP B 1 206 ? 3.779 -6.91 -11.117 1 97.62 206 ASP B O 1
ATOM 3696 N N . THR B 1 207 ? 3.68 -7.43 -8.938 1 96.06 207 THR B N 1
ATOM 3697 C CA . THR B 1 207 ? 2.221 -7.41 -8.898 1 96.06 207 THR B CA 1
ATOM 3698 C C . THR B 1 207 ? 1.707 -5.988 -8.68 1 96.06 207 THR B C 1
ATOM 3700 O O . THR B 1 207 ? 2.473 -5.098 -8.312 1 96.06 207 THR B O 1
ATOM 3703 N N . LYS B 1 208 ? 0.454 -5.789 -8.883 1 94.31 208 LYS B N 1
ATOM 3704 C CA . LYS B 1 208 ? -0.155 -4.496 -8.586 1 94.31 208 LYS B CA 1
ATOM 3705 C C . LYS B 1 208 ? -0.051 -4.172 -7.098 1 94.31 208 LYS B C 1
ATOM 3707 O O . LYS B 1 208 ? 0.163 -3.018 -6.723 1 94.31 208 LYS B O 1
ATOM 3712 N N . GLY B 1 209 ? -0.221 -5.188 -6.273 1 95.12 209 GLY B N 1
ATOM 3713 C CA . GLY B 1 209 ? -0.076 -4.984 -4.84 1 95.12 209 GLY B CA 1
ATOM 3714 C C . GLY B 1 209 ? 1.308 -4.504 -4.441 1 95.12 209 GLY B C 1
ATOM 3715 O O . GLY B 1 209 ? 1.442 -3.596 -3.623 1 95.12 209 GLY B O 1
ATOM 3716 N N . PHE B 1 210 ? 2.322 -5.055 -5.039 1 97.5 210 PHE B N 1
ATOM 3717 C CA . PHE B 1 210 ? 3.688 -4.656 -4.719 1 97.5 210 PHE B CA 1
ATOM 3718 C C . PHE B 1 210 ? 3.982 -3.26 -5.254 1 97.5 210 PHE B C 1
ATOM 3720 O O . PHE B 1 210 ? 4.684 -2.477 -4.609 1 97.5 210 PHE B O 1
ATOM 3727 N N . GLN B 1 211 ? 3.467 -2.953 -6.402 1 96.62 211 GLN B N 1
ATOM 3728 C CA . GLN B 1 211 ? 3.623 -1.61 -6.953 1 96.62 211 GLN B CA 1
ATOM 3729 C C . GLN B 1 211 ? 3.045 -0.558 -6.012 1 96.62 211 GLN B C 1
ATOM 3731 O O . GLN B 1 211 ? 3.586 0.543 -5.895 1 96.62 211 GLN B O 1
ATOM 3736 N N . ALA B 1 212 ? 1.949 -0.898 -5.387 1 95.44 212 ALA B N 1
ATOM 3737 C CA . ALA B 1 212 ? 1.354 0.008 -4.406 1 95.44 212 ALA B CA 1
ATOM 3738 C C . ALA B 1 212 ? 2.301 0.244 -3.232 1 95.44 212 ALA B C 1
ATOM 3740 O O . ALA B 1 212 ? 2.438 1.373 -2.754 1 95.44 212 ALA B O 1
ATOM 3741 N N . LEU B 1 213 ? 2.947 -0.811 -2.785 1 97.06 213 LEU B N 1
ATOM 3742 C CA . LEU B 1 213 ? 3.908 -0.686 -1.694 1 97.06 213 LEU B CA 1
ATOM 3743 C C . LEU B 1 213 ? 5.102 0.165 -2.117 1 97.06 213 LEU B C 1
ATOM 3745 O O . LEU B 1 213 ? 5.598 0.977 -1.333 1 97.06 213 LEU B O 1
ATOM 3749 N N . LEU B 1 214 ? 5.543 -0.059 -3.369 1 97.12 214 LEU B N 1
ATOM 3750 C CA . LEU B 1 214 ? 6.652 0.731 -3.891 1 97.12 214 LEU B CA 1
ATOM 3751 C C . LEU B 1 214 ? 6.301 2.215 -3.916 1 97.12 214 LEU B C 1
ATOM 3753 O O . LEU B 1 214 ? 7.121 3.057 -3.543 1 97.12 214 LEU B O 1
ATOM 3757 N N . GLN B 1 215 ? 5.117 2.486 -4.32 1 94.81 215 GLN B N 1
ATOM 3758 C CA . GLN B 1 215 ? 4.672 3.873 -4.375 1 94.81 215 GLN B CA 1
ATOM 3759 C C . GLN B 1 215 ? 4.57 4.477 -2.977 1 94.81 215 GLN B C 1
ATOM 3761 O O . GLN B 1 215 ? 4.926 5.637 -2.768 1 94.81 215 GLN B O 1
ATOM 3766 N N . LEU B 1 216 ? 4.059 3.732 -2.076 1 95.62 216 LEU B N 1
ATOM 3767 C CA . LEU B 1 216 ? 3.975 4.176 -0.688 1 95.62 216 LEU B CA 1
ATOM 3768 C C . LEU B 1 216 ? 5.355 4.523 -0.145 1 95.62 216 LEU B C 1
ATOM 3770 O O . LEU B 1 216 ? 5.531 5.555 0.503 1 95.62 216 LEU B O 1
ATOM 3774 N N . ASN B 1 217 ? 6.262 3.633 -0.397 1 95.5 217 ASN B N 1
ATOM 3775 C CA . ASN B 1 217 ? 7.652 3.855 -0.007 1 95.5 217 ASN B CA 1
ATOM 3776 C C . ASN B 1 217 ? 8.195 5.152 -0.6 1 95.5 217 ASN B C 1
ATOM 3778 O O . ASN B 1 217 ? 8.727 5.996 0.125 1 95.5 217 ASN B O 1
ATOM 3782 N N . LYS B 1 218 ? 8.023 5.348 -1.867 1 93.06 218 LYS B N 1
ATOM 3783 C CA . LYS B 1 218 ? 8.539 6.516 -2.574 1 93.06 218 LYS B CA 1
ATOM 3784 C C . LYS B 1 218 ? 7.938 7.805 -2.02 1 93.06 218 LYS B C 1
ATOM 3786 O O . LYS B 1 218 ? 8.633 8.805 -1.864 1 93.06 218 LYS B O 1
ATOM 3791 N N . ASN B 1 219 ? 6.719 7.754 -1.648 1 90.56 219 ASN B N 1
ATOM 3792 C CA . ASN B 1 219 ? 6.02 8.938 -1.157 1 90.56 219 ASN B CA 1
ATOM 3793 C C . ASN B 1 219 ? 6.434 9.281 0.27 1 90.56 219 ASN B C 1
ATOM 3795 O O . ASN B 1 219 ? 6.652 10.453 0.592 1 90.56 219 ASN B O 1
ATOM 3799 N N . THR B 1 220 ? 6.551 8.297 1.101 1 90.06 220 THR B N 1
ATOM 3800 C CA . THR B 1 220 ? 6.816 8.531 2.516 1 90.06 220 THR B CA 1
ATOM 3801 C C . THR B 1 220 ? 8.258 9 2.723 1 90.06 220 THR B C 1
ATOM 3803 O O . THR B 1 220 ? 8.523 9.828 3.596 1 90.06 220 THR B O 1
ATOM 3806 N N . VAL B 1 221 ? 9.133 8.531 1.858 1 89.5 221 VAL B N 1
ATOM 3807 C CA . VAL B 1 221 ? 10.539 8.859 2.061 1 89.5 221 VAL B CA 1
ATOM 3808 C C . VAL B 1 221 ? 10.812 10.281 1.577 1 89.5 221 VAL B C 1
ATOM 3810 O O . VAL B 1 221 ? 11.844 10.859 1.902 1 89.5 221 VAL B O 1
ATOM 3813 N N . LYS B 1 222 ? 9.938 10.82 0.785 1 89.19 222 LYS B N 1
ATOM 3814 C CA . LYS B 1 222 ? 10.062 12.219 0.364 1 89.19 222 LYS B CA 1
ATOM 3815 C C . LYS B 1 222 ? 9.727 13.164 1.509 1 89.19 222 LYS B C 1
ATOM 3817 O O . LYS B 1 222 ? 10.156 14.32 1.506 1 89.19 222 LYS B O 1
ATOM 3822 N N . ASP B 1 223 ? 8.945 12.688 2.449 1 89.5 223 ASP B N 1
ATOM 3823 C CA . ASP B 1 223 ? 8.656 13.461 3.654 1 89.5 223 ASP B CA 1
ATOM 3824 C C . ASP B 1 223 ? 9.805 13.352 4.66 1 89.5 223 ASP B C 1
ATOM 3826 O O . ASP B 1 223 ? 10.469 12.32 4.738 1 89.5 223 ASP B O 1
ATOM 3830 N N . SER B 1 224 ? 10.031 14.398 5.332 1 88.56 224 SER B N 1
ATOM 3831 C CA . SER B 1 224 ? 11.133 14.414 6.289 1 88.56 224 SER B CA 1
ATOM 3832 C C . SER B 1 224 ? 10.867 13.453 7.449 1 88.56 224 SER B C 1
ATOM 3834 O O . SER B 1 224 ? 9.719 13.188 7.785 1 88.56 224 SER B O 1
ATOM 3836 N N . PHE B 1 225 ? 11.953 12.977 8.062 1 91.94 225 PHE B N 1
ATOM 3837 C CA . PHE B 1 225 ? 11.82 12.156 9.258 1 91.94 225 PHE B CA 1
ATOM 3838 C C . PHE B 1 225 ? 11.273 12.977 10.414 1 91.94 225 PHE B C 1
ATOM 3840 O O . PHE B 1 225 ? 10.57 12.445 11.281 1 91.94 225 PHE B O 1
ATOM 3847 N N . ASP B 1 226 ? 11.516 14.281 10.367 1 91.06 226 ASP B N 1
ATOM 3848 C CA . ASP B 1 226 ? 10.969 15.188 11.375 1 91.06 226 ASP B CA 1
ATOM 3849 C C . ASP B 1 226 ? 9.445 15.172 11.367 1 91.06 226 ASP B C 1
ATOM 3851 O O . ASP B 1 226 ? 8.812 15.266 12.414 1 91.06 226 ASP B O 1
ATOM 3855 N N . LEU B 1 227 ? 8.945 15.125 10.141 1 93.81 227 LEU B N 1
ATOM 3856 C CA . LEU B 1 227 ? 7.492 15.016 10.047 1 93.81 227 LEU B CA 1
ATOM 3857 C C . LEU B 1 227 ? 6.992 13.758 10.742 1 93.81 227 LEU B C 1
ATOM 3859 O O . LEU B 1 227 ? 6.082 13.82 11.578 1 93.81 227 LEU B O 1
ATOM 3863 N N . TYR B 1 228 ? 7.637 12.648 10.469 1 95.5 228 TYR B N 1
ATOM 3864 C CA . TYR B 1 228 ? 7.293 11.367 11.07 1 95.5 228 TYR B CA 1
ATOM 3865 C C . TYR B 1 228 ? 7.461 11.406 12.586 1 95.5 228 TYR B C 1
ATOM 3867 O O . TYR B 1 228 ? 6.574 10.977 13.328 1 95.5 228 TYR B O 1
ATOM 3875 N N . GLY B 1 229 ? 8.555 11.984 13.039 1 95.75 229 GLY B N 1
ATOM 3876 C CA . GLY B 1 229 ? 8.758 12.164 14.469 1 95.75 229 GLY B CA 1
ATOM 3877 C C . GLY B 1 229 ? 7.707 13.039 15.117 1 95.75 229 GLY B C 1
ATOM 3878 O O . GLY B 1 229 ? 7.242 12.75 16.219 1 95.75 229 GLY B O 1
ATOM 3879 N N . GLY B 1 230 ? 7.363 14.117 14.477 1 96 230 GLY B N 1
ATOM 3880 C CA . GLY B 1 230 ? 6.328 15.008 14.977 1 96 230 GLY B CA 1
ATOM 3881 C C . GLY B 1 230 ? 4.977 14.336 15.125 1 96 230 GLY B C 1
ATOM 3882 O O . GLY B 1 230 ? 4.258 14.586 16.094 1 96 230 GLY B O 1
ATOM 3883 N N . LEU B 1 231 ? 4.598 13.445 14.102 1 96.94 231 LEU B N 1
ATOM 3884 C CA . LEU B 1 231 ? 3.363 12.672 14.172 1 96.94 231 LEU B CA 1
ATOM 3885 C C . LEU B 1 231 ? 3.34 11.789 15.414 1 96.94 231 LEU B C 1
ATOM 3887 O O . LEU B 1 231 ? 2.287 11.594 16.031 1 96.94 231 LEU B O 1
ATOM 3891 N N . PHE B 1 232 ? 4.492 11.336 15.773 1 97.56 232 PHE B N 1
ATOM 3892 C CA . PHE B 1 232 ? 4.605 10.414 16.891 1 97.56 232 PHE B CA 1
ATOM 3893 C C . PHE B 1 232 ? 4.566 11.164 18.219 1 97.56 232 PHE B C 1
ATOM 3895 O O . PHE B 1 232 ? 3.799 10.812 19.125 1 97.56 232 PHE B O 1
ATOM 3902 N N . VAL B 1 233 ? 5.293 12.234 18.328 1 96.69 233 VAL B N 1
ATOM 3903 C CA . VAL B 1 233 ? 5.496 12.93 19.594 1 96.69 233 VAL B CA 1
ATOM 3904 C C . VAL B 1 233 ? 4.25 13.734 19.953 1 96.69 233 VAL B C 1
ATOM 3906 O O . VAL B 1 233 ? 3.863 13.812 21.125 1 96.69 233 VAL B O 1
ATOM 3909 N N . HIS B 1 234 ? 3.572 14.258 18.953 1 97.25 234 HIS B N 1
ATOM 3910 C CA . HIS B 1 234 ? 2.553 15.258 19.25 1 97.25 234 HIS B CA 1
ATOM 3911 C C . HIS B 1 234 ? 1.152 14.711 19 1 97.25 234 HIS B C 1
ATOM 3913 O O . HIS B 1 234 ? 0.165 15.438 19.109 1 97.25 234 HIS B O 1
ATOM 3919 N N . ASN B 1 235 ? 1.024 13.453 18.609 1 97.88 235 ASN B N 1
ATOM 3920 C CA . ASN B 1 235 ? -0.245 12.734 18.578 1 97.88 235 ASN B CA 1
ATOM 3921 C C . ASN B 1 235 ? -0.307 11.672 19.672 1 97.88 235 ASN B C 1
ATOM 3923 O O . ASN B 1 235 ? 0.381 10.648 19.594 1 97.88 235 ASN B O 1
ATOM 3927 N N . ARG B 1 236 ? -1.081 11.883 20.672 1 97.31 236 ARG B N 1
ATOM 3928 C CA . ARG B 1 236 ? -1.084 11.047 21.859 1 97.31 236 ARG B CA 1
ATOM 3929 C C . ARG B 1 236 ? -1.547 9.633 21.531 1 97.31 236 ARG B C 1
ATOM 3931 O O . ARG B 1 236 ? -1.387 8.711 22.344 1 97.31 236 ARG B O 1
ATOM 3938 N N . PHE B 1 237 ? -2.109 9.359 20.375 1 98.12 237 PHE B N 1
ATOM 3939 C CA . PHE B 1 237 ? -2.607 8.039 20.016 1 98.12 237 PHE B CA 1
ATOM 3940 C C . PHE B 1 237 ? -1.55 7.258 19.234 1 98.12 237 PHE B C 1
ATOM 3942 O O . PHE B 1 237 ? -1.706 6.055 19 1 98.12 237 PHE B O 1
ATOM 3949 N N . ALA B 1 238 ? -0.491 7.895 18.812 1 97.69 238 ALA B N 1
ATOM 3950 C CA . ALA B 1 238 ? 0.49 7.309 17.906 1 97.69 238 ALA B CA 1
ATOM 3951 C C . ALA B 1 238 ? 1.216 6.137 18.562 1 97.69 238 ALA B C 1
ATOM 3953 O O . ALA B 1 238 ? 1.443 5.105 17.922 1 97.69 238 ALA B O 1
ATOM 3954 N N . LYS B 1 239 ? 1.57 6.285 19.812 1 97.19 239 LYS B N 1
ATOM 3955 C CA . LYS B 1 239 ? 2.289 5.223 20.516 1 97.19 239 LYS B CA 1
ATOM 3956 C C . LYS B 1 239 ? 1.468 3.938 20.547 1 97.19 239 LYS B C 1
ATOM 3958 O O . LYS B 1 239 ? 1.987 2.855 20.281 1 97.19 239 LYS B O 1
ATOM 3963 N N . GLN B 1 240 ? 0.244 4.105 20.953 1 97.69 240 GLN B N 1
ATOM 3964 C CA . GLN B 1 240 ? -0.633 2.941 21 1 97.69 240 GLN B CA 1
ATOM 3965 C C . GLN B 1 240 ? -0.765 2.293 19.625 1 97.69 240 GLN B C 1
ATOM 3967 O O . GLN B 1 240 ? -0.81 1.065 19.516 1 97.69 240 GLN B O 1
ATOM 3972 N N . GLU B 1 241 ? -0.845 3.08 18.578 1 97.5 241 GLU B N 1
ATOM 3973 C CA . GLU B 1 241 ? -0.976 2.535 17.234 1 97.5 241 GLU B CA 1
ATOM 3974 C C . GLU B 1 241 ? 0.284 1.78 16.812 1 97.5 241 GLU B C 1
ATOM 3976 O O . GLU B 1 241 ? 0.208 0.787 16.094 1 97.5 241 GLU B O 1
ATOM 3981 N N . LEU B 1 242 ? 1.439 2.305 17.219 1 97.81 242 LEU B N 1
ATOM 3982 C CA . LEU B 1 242 ? 2.689 1.596 16.969 1 97.81 242 LEU B CA 1
ATOM 3983 C C . LEU B 1 242 ? 2.684 0.229 17.656 1 97.81 242 LEU B C 1
ATOM 3985 O O . LEU B 1 242 ? 3.078 -0.77 17.047 1 97.81 242 LEU B O 1
ATOM 3989 N N . GLU B 1 243 ? 2.236 0.196 18.891 1 97.94 243 GLU B N 1
ATOM 3990 C CA . GLU B 1 243 ? 2.131 -1.059 19.625 1 97.94 243 GLU B CA 1
ATOM 3991 C C . GLU B 1 243 ? 1.139 -2.008 18.953 1 97.94 243 GLU B C 1
ATOM 3993 O O . GLU B 1 243 ? 1.371 -3.219 18.906 1 97.94 243 GLU B O 1
ATOM 3998 N N . ASN B 1 244 ? 0.03 -1.46 18.5 1 98.25 244 ASN B N 1
ATOM 3999 C CA . ASN B 1 244 ? -0.949 -2.262 17.766 1 98.25 244 ASN B CA 1
ATOM 4000 C C . ASN B 1 244 ? -0.337 -2.908 16.531 1 98.25 244 ASN B C 1
ATOM 4002 O O . ASN B 1 244 ? -0.642 -4.059 16.203 1 98.25 244 ASN B O 1
ATOM 4006 N N . LEU B 1 245 ? 0.471 -2.141 15.805 1 98.38 245 LEU B N 1
ATOM 4007 C CA . LEU B 1 245 ? 1.128 -2.65 14.602 1 98.38 245 LEU B CA 1
ATOM 4008 C C . LEU B 1 245 ? 2.055 -3.812 14.945 1 98.38 245 LEU B C 1
ATOM 4010 O O . LEU B 1 245 ? 2.045 -4.84 14.266 1 98.38 245 LEU B O 1
ATOM 4014 N N . GLU B 1 246 ? 2.842 -3.631 15.984 1 98.25 246 GLU B N 1
ATOM 4015 C CA . GLU B 1 246 ? 3.746 -4.688 16.422 1 98.25 246 GLU B CA 1
ATOM 4016 C C . GLU B 1 246 ? 2.977 -5.941 16.828 1 98.25 246 GLU B C 1
ATOM 4018 O O . GLU B 1 246 ? 3.377 -7.059 16.5 1 98.25 246 GLU B O 1
ATOM 4023 N N . LEU B 1 247 ? 1.936 -5.715 17.562 1 98.44 247 LEU B N 1
ATOM 4024 C CA . LEU B 1 247 ? 1.101 -6.832 18 1 98.44 247 LEU B CA 1
ATOM 4025 C C . LEU B 1 247 ? 0.467 -7.531 16.812 1 98.44 247 LEU B C 1
ATOM 4027 O O . LEU B 1 247 ? 0.402 -8.766 16.766 1 98.44 247 LEU B O 1
ATOM 4031 N N . ALA B 1 248 ? -0.031 -6.762 15.875 1 98.5 248 ALA B N 1
ATOM 4032 C CA . ALA B 1 248 ? -0.633 -7.328 14.672 1 98.5 248 ALA B CA 1
ATOM 4033 C C . ALA B 1 248 ? 0.367 -8.203 13.914 1 98.5 248 ALA B C 1
ATOM 4035 O O . ALA B 1 248 ? 0.028 -9.297 13.469 1 98.5 248 ALA B O 1
ATOM 4036 N N . LEU B 1 249 ? 1.592 -7.688 13.734 1 98.5 249 LEU B N 1
ATOM 4037 C CA . LEU B 1 249 ? 2.633 -8.469 13.07 1 98.5 249 LEU B CA 1
ATOM 4038 C C . LEU B 1 249 ? 2.9 -9.766 13.82 1 98.5 249 LEU B C 1
ATOM 4040 O O . LEU B 1 249 ? 3.049 -10.828 13.211 1 98.5 249 LEU B O 1
ATOM 4044 N N . LYS B 1 250 ? 2.932 -9.664 15.148 1 98.25 250 LYS B N 1
ATOM 4045 C CA . LYS B 1 250 ? 3.143 -10.852 15.977 1 98.25 250 LYS B CA 1
ATOM 4046 C C . LYS B 1 250 ? 2.023 -11.867 15.781 1 98.25 250 LYS B C 1
ATOM 4048 O O . LYS B 1 250 ? 2.281 -13.062 15.656 1 98.25 250 LYS B O 1
ATOM 4053 N N . ILE B 1 251 ? 0.821 -11.422 15.766 1 98.31 251 ILE B N 1
ATOM 4054 C CA . ILE B 1 251 ? -0.34 -12.289 15.609 1 98.31 251 ILE B CA 1
ATOM 4055 C C . ILE B 1 251 ? -0.281 -12.984 14.25 1 98.31 251 ILE B C 1
ATOM 4057 O O . ILE B 1 251 ? -0.486 -14.195 14.156 1 98.31 251 ILE B O 1
ATOM 4061 N N . VAL B 1 252 ? 0.026 -12.227 13.203 1 97.81 252 VAL B N 1
ATOM 4062 C CA . VAL B 1 252 ? 0.108 -12.789 11.852 1 97.81 252 VAL B CA 1
ATOM 4063 C C . VAL B 1 252 ? 1.218 -13.836 11.797 1 97.81 252 VAL B C 1
ATOM 4065 O O . VAL B 1 252 ? 1.034 -14.914 11.227 1 97.81 252 VAL B O 1
ATOM 4068 N N . LYS B 1 253 ? 2.338 -13.508 12.352 1 97.56 253 LYS B N 1
ATOM 4069 C CA . LYS B 1 253 ? 3.463 -14.438 12.383 1 97.56 253 LYS B CA 1
ATOM 4070 C C . LYS B 1 253 ? 3.088 -15.734 13.094 1 97.56 253 LYS B C 1
ATOM 4072 O O . LYS B 1 253 ? 3.402 -16.828 12.617 1 97.56 253 LYS B O 1
ATOM 4077 N N . GLU B 1 254 ? 2.434 -15.617 14.219 1 97.12 254 GLU B N 1
ATOM 4078 C CA . GLU B 1 254 ? 2.021 -16.781 14.992 1 97.12 254 GLU B CA 1
ATOM 4079 C C . GLU B 1 254 ? 1.044 -17.656 14.203 1 97.12 254 GLU B C 1
ATOM 4081 O O . GLU B 1 254 ? 1.152 -18.875 14.203 1 97.12 254 GLU B O 1
ATOM 4086 N N . LYS B 1 255 ? 0.073 -17.031 13.578 1 95.69 255 LYS B N 1
ATOM 4087 C CA . LYS B 1 255 ? -0.86 -17.766 12.727 1 95.69 255 LYS B CA 1
ATOM 4088 C C . LYS B 1 255 ? -0.126 -18.484 11.602 1 95.69 255 LYS B C 1
ATOM 4090 O O . LYS B 1 255 ? -0.442 -19.625 11.281 1 95.69 255 LYS B O 1
ATOM 4095 N N . LEU B 1 256 ? 0.819 -17.766 11.023 1 95.75 256 LEU B N 1
ATOM 4096 C CA . LEU B 1 256 ? 1.604 -18.297 9.922 1 95.75 256 LEU B CA 1
ATOM 4097 C C . LEU B 1 256 ? 2.398 -19.531 10.359 1 95.75 256 LEU B C 1
ATOM 4099 O O . LEU B 1 256 ? 2.359 -20.562 9.703 1 95.75 256 LEU B O 1
ATOM 4103 N N . LEU B 1 257 ? 3.047 -19.453 11.484 1 93.62 257 LEU B N 1
ATOM 4104 C CA . LEU B 1 257 ? 3.867 -20.531 12.008 1 93.62 257 LEU B CA 1
ATOM 4105 C C . LEU B 1 257 ? 2.998 -21.719 12.438 1 93.62 257 LEU B C 1
ATOM 4107 O O . LEU B 1 257 ? 3.398 -22.875 12.289 1 93.62 257 LEU B O 1
ATOM 4111 N N . GLY B 1 258 ? 1.868 -21.391 12.969 1 89 258 GLY B N 1
ATOM 4112 C CA . GLY B 1 258 ? 0.924 -22.438 13.297 1 89 258 GLY B CA 1
ATOM 4113 C C . GLY B 1 258 ? 0.456 -23.219 12.078 1 89 258 GLY B C 1
ATOM 4114 O O . GLY B 1 258 ? 0.335 -24.453 12.133 1 89 258 GLY B O 1
ATOM 4115 N N . SER B 1 259 ? 0.185 -22.531 11.047 1 84 259 SER B N 1
ATOM 4116 C CA . SER B 1 259 ? -0.257 -23.156 9.805 1 84 259 SER B CA 1
ATOM 4117 C C . SER B 1 259 ? 0.864 -23.969 9.172 1 84 259 SER B C 1
ATOM 4119 O O . SER B 1 259 ? 0.617 -25.047 8.602 1 84 259 SER B O 1
ATOM 4121 N N . ALA B 1 260 ? 2.082 -23.484 9.25 1 81.06 260 ALA B N 1
ATOM 4122 C CA . ALA B 1 260 ? 3.244 -24.172 8.68 1 81.06 260 ALA B CA 1
ATOM 4123 C C . ALA B 1 260 ? 3.498 -25.5 9.383 1 81.06 260 ALA B C 1
ATOM 4125 O O . ALA B 1 260 ? 3.893 -26.484 8.75 1 81.06 260 ALA B O 1
ATOM 4126 N N . ASN B 1 261 ? 3.289 -25.453 10.664 1 74.56 261 ASN B N 1
ATOM 4127 C CA . ASN B 1 261 ? 3.449 -26.688 11.422 1 74.56 261 ASN B CA 1
ATOM 4128 C C . ASN B 1 261 ? 2.361 -27.703 11.078 1 74.56 261 ASN B C 1
ATOM 4130 O O . ASN B 1 261 ? 2.609 -28.906 11.094 1 74.56 261 ASN B O 1
ATOM 4134 N N . GLY B 1 262 ? 1.202 -27.125 10.75 1 62.34 262 GLY B N 1
ATOM 4135 C CA . GLY B 1 262 ? 0.147 -28.016 10.312 1 62.34 262 GLY B CA 1
ATOM 4136 C C . GLY B 1 262 ? 0.37 -28.562 8.914 1 62.34 262 GLY B C 1
ATOM 4137 O O . GLY B 1 262 ? -0.069 -29.672 8.594 1 62.34 262 GLY B O 1
ATOM 4138 N N . VAL B 1 263 ? 0.977 -27.844 8.109 1 57.44 263 VAL B N 1
ATOM 4139 C CA . VAL B 1 263 ? 1.274 -28.234 6.734 1 57.44 263 VAL B CA 1
ATOM 4140 C C . VAL B 1 263 ? 2.424 -29.234 6.719 1 57.44 263 VAL B C 1
ATOM 4142 O O . VAL B 1 263 ? 2.426 -30.172 5.922 1 57.44 263 VAL B O 1
ATOM 4145 N N . SER B 1 264 ? 3.496 -29.031 7.641 1 48.38 264 SER B N 1
ATOM 4146 C CA . SER B 1 264 ? 4.609 -29.969 7.723 1 48.38 264 SER B CA 1
ATOM 4147 C C . SER B 1 264 ? 4.133 -31.359 8.141 1 48.38 264 SER B C 1
ATOM 4149 O O . SER B 1 264 ? 4.801 -32.344 7.855 1 48.38 264 SER B O 1
ATOM 4151 N N . ASP B 1 265 ? 2.957 -31.375 8.742 1 41.81 265 ASP B N 1
ATOM 4152 C CA . ASP B 1 265 ? 2.426 -32.656 9.203 1 41.81 265 ASP B CA 1
ATOM 4153 C C . ASP B 1 265 ? 1.557 -33.312 8.133 1 41.81 265 ASP B C 1
ATOM 4155 O O . ASP B 1 265 ? 1.082 -34.438 8.312 1 41.81 265 ASP B O 1
ATOM 4159 N N . LEU B 1 266 ? 1.315 -32.594 7.035 1 40.12 266 LEU B N 1
ATOM 4160 C CA . LEU B 1 266 ? 0.545 -33.219 5.953 1 40.12 266 LEU B CA 1
ATOM 4161 C C . LEU B 1 266 ? 1.468 -33.75 4.863 1 40.12 266 LEU B C 1
ATOM 4163 O O . LEU B 1 266 ? 2.484 -33.125 4.547 1 40.12 266 LEU B O 1
#